Protein AF-0000000072650674 (afdb_homodimer)

InterPro domains:
  IPR003582 ShKT domain [PS51670] (10-45)
  IPR012674 Calycin [G3DSA:2.40.128.20] (62-228)
  IPR012674 Calycin [SSF50814] (65-226)
  IPR014878 THAP4-like, heme-binding domain [PF08768] (68-225)
  IPR014878 THAP4-like, heme-binding domain [cd07828] (68-226)
  IPR045165 Nitrobindin family [PTHR15854] (8-226)

pLDDT: mean 89.94, std 13.66, range [37.97, 98.88]

Sequence (458 aa):
MTPRPRPQRCRDKDMNCALWVAHQPNRCEEDLEMLPFCRLSCRICGNNTLEFPDIEEKYDLRKTPPSLHKLAFLIGRWRSDFGGKADFPTIPKFTYGEELDFSLSTVMKMPVLNYSAFAWDNSEHNLTELHSENGFIAGSPNTSLISMNTVMSNGFVTIEEGEEKDKSIRFELQRIGRIKFSRDLPVRRMVREWILLNESHLESRLHMSTLTHRMLLHTHIIYEKVYPRMTPRPRPQRCRDKDMNCALWVAHQPNRCEEDLEMLPFCRLSCRICGNNTLEFPDIEEKYDLRKTPPSLHKLAFLIGRWRSDFGGKADFPTIPKFTYGEELDFSLSTVMKMPVLNYSAFAWDNSEHNLTELHSENGFIAGSPNTSLISMNTVMSNGFVTIEEGEEKDKSIRFELQRIGRIKFSRDLPVRRMVREWILLNESHLESRLHMSTLTHRMLLHTHIIYEKVYPR

Foldseek 3Di:
DPPDPDLDPFFAQFLCLQLVCLVPVCCCPVPPPRVVRNVLLNQNRDPPPSPRPPAPPQQNSNPHDPLCSLVRSVAAKWWDAWFKWFDDPVDDTFTKIKMWHWTWDQPDPFTWTWIKMWIAGPVDPDRHTDKIKTWIWTGDPPDQKIWIWMDMPLFKIWIWIWGHDPQKTKTKTDDMDGDPPRPDADWDIKIWMWHDPTRFKIKIWMWTAHPVGDTDTGMIGIIGGDPPD/DPPDPDLPPFFAQFLCLQLVCLVPVCCCPPPPPRVVRNVLLNQNRDPPPSPRPPADPQQNSNPHDPLCSLVRSVAAKWWDAWFKWFDDPVDDTFTKIKMWHWTWDQPDPFTWTWIKMWIAGPVDPDRHTDKIKIWIWTGDPVDQKIWIWMDMPLFKIWIWIWGHDPQKTKTKTDDMDGDPPRPDADWDIKIWMWHDPTRFKIKIWMWTAHPVGDTDTGMIGIIGGDPPD

Solvent-accessible surface area (backbone atoms only — not comparable to full-atom values): 23674 Å² total; per-residue (Å²): 133,81,76,75,77,72,83,77,77,44,50,48,74,42,67,55,30,37,39,50,32,19,70,40,41,67,41,64,77,71,34,76,79,52,37,83,30,22,19,41,60,54,44,56,48,44,96,81,63,87,44,45,66,88,63,56,72,46,58,41,37,64,72,42,50,79,47,43,28,81,52,33,73,59,54,23,30,31,37,22,72,69,52,25,39,36,38,47,98,91,50,77,73,47,54,24,17,37,37,39,38,29,31,57,41,69,68,32,96,61,53,31,32,41,34,38,37,45,29,23,35,60,85,46,97,52,78,38,42,69,48,43,36,41,32,32,38,35,37,40,87,86,54,74,48,29,37,34,30,28,19,34,61,70,32,36,29,39,34,27,37,30,44,68,56,92,63,23,37,48,30,36,60,74,46,76,49,65,46,91,81,42,84,66,78,72,70,70,45,40,37,40,34,43,35,55,76,49,70,50,32,39,36,39,41,32,33,34,18,35,93,87,39,67,80,38,70,31,37,39,32,55,24,37,55,68,31,85,104,131,80,77,75,75,70,82,77,75,45,50,48,72,41,66,56,31,36,41,50,31,20,71,40,40,68,40,63,79,70,34,76,80,51,37,84,32,21,19,41,61,54,44,56,49,44,98,81,64,86,44,45,66,87,65,57,73,45,60,42,39,62,70,42,51,80,48,42,27,80,51,33,71,58,55,23,29,29,38,24,72,68,51,25,38,36,38,48,97,94,49,78,71,46,54,23,16,38,38,39,40,28,30,58,41,67,68,32,96,60,52,30,31,42,34,38,37,44,28,22,33,59,85,46,97,54,76,39,42,69,46,41,35,40,32,33,37,35,37,39,86,88,52,73,48,29,36,35,31,27,18,33,59,70,33,36,27,39,34,27,38,30,45,66,56,91,64,23,36,47,31,36,59,74,46,74,48,65,46,92,80,42,85,66,78,71,71,69,45,40,38,40,35,44,36,57,76,48,70,49,32,39,35,39,40,31,32,34,16,37,92,86,39,70,81,37,72,30,38,39,33,56,23,36,54,68,31,84,102

Structure (mmCIF, N/CA/C/O backbone):
data_AF-0000000072650674-model_v1
#
loop_
_entity.id
_entity.type
_entity.pdbx_description
1 polymer 'ShKT domain-containing protein'
#
loop_
_atom_site.group_PDB
_atom_site.id
_atom_site.type_symbol
_atom_site.label_atom_id
_atom_site.label_alt_id
_atom_site.label_comp_id
_atom_site.label_asym_id
_atom_site.label_entity_id
_atom_site.label_seq_id
_atom_site.pdbx_PDB_ins_code
_atom_site.Cartn_x
_atom_site.Cartn_y
_atom_site.Cartn_z
_atom_site.occupancy
_atom_site.B_iso_or_equiv
_atom_site.auth_seq_id
_atom_site.auth_comp_id
_atom_site.auth_asym_id
_atom_site.auth_atom_id
_atom_site.pdbx_PDB_model_num
ATOM 1 N N . MET A 1 1 ? -1.398 49.094 -25.875 1 37.97 1 MET A N 1
ATOM 2 C CA . MET A 1 1 ? -2.213 47.906 -25.578 1 37.97 1 MET A CA 1
ATOM 3 C C . MET A 1 1 ? -1.707 47.188 -24.328 1 37.97 1 MET A C 1
ATOM 5 O O . MET A 1 1 ? -0.568 46.719 -24.297 1 37.97 1 MET A O 1
ATOM 9 N N . THR A 1 2 ? -2.32 47.531 -23.156 1 43.19 2 THR A N 1
ATOM 10 C CA . THR A 1 2 ? -1.887 47.062 -21.844 1 43.19 2 THR A CA 1
ATOM 11 C C . THR A 1 2 ? -2.064 45.531 -21.719 1 43.19 2 THR A C 1
ATOM 13 O O . THR A 1 2 ? -3.129 45 -22.047 1 43.19 2 THR A O 1
ATOM 16 N N . PRO A 1 3 ? -1.016 44.75 -21.75 1 47.75 3 PRO A N 1
ATOM 17 C CA . PRO A 1 3 ? -1.111 43.312 -21.719 1 47.75 3 PRO A CA 1
ATOM 18 C C . PRO A 1 3 ? -2.139 42.781 -20.719 1 47.75 3 PRO A C 1
ATOM 20 O O . PRO A 1 3 ? -2.328 43.406 -19.656 1 47.75 3 PRO A O 1
ATOM 23 N N . ARG A 1 4 ? -3.061 41.969 -21.203 1 46.62 4 ARG A N 1
ATOM 24 C CA . ARG A 1 4 ? -4.066 41.344 -20.359 1 46.62 4 ARG A CA 1
ATOM 25 C C . ARG A 1 4 ? -3.412 40.594 -19.203 1 46.62 4 ARG A C 1
ATOM 27 O O . ARG A 1 4 ? -2.459 39.844 -19.406 1 46.62 4 ARG A O 1
ATOM 34 N N . PRO A 1 5 ? -3.697 41.031 -17.938 1 40.28 5 PRO A N 1
ATOM 35 C CA . PRO A 1 5 ? -3.082 40.281 -16.828 1 40.28 5 PRO A CA 1
ATOM 36 C C . PRO A 1 5 ? -3.312 38.781 -16.922 1 40.28 5 PRO A C 1
ATOM 38 O O . PRO A 1 5 ? -4.344 38.344 -17.438 1 40.28 5 PRO A O 1
ATOM 41 N N . ARG A 1 6 ? -2.352 37.969 -16.875 1 48.38 6 ARG A N 1
ATOM 42 C CA . ARG A 1 6 ? -2.428 36.5 -16.875 1 48.38 6 ARG A CA 1
ATOM 43 C C . ARG A 1 6 ? -3.461 36 -15.867 1 48.38 6 ARG A C 1
ATOM 45 O O . ARG A 1 6 ? -3.566 36.562 -14.766 1 48.38 6 ARG A O 1
ATOM 52 N N . PRO A 1 7 ? -4.59 35.375 -16.344 1 49.44 7 PRO A N 1
ATOM 53 C CA . PRO A 1 7 ? -5.59 34.844 -15.406 1 49.44 7 PRO A CA 1
ATOM 54 C C . PRO A 1 7 ? -4.969 34.25 -14.156 1 49.44 7 PRO A C 1
ATOM 56 O O . PRO A 1 7 ? -3.994 33.5 -14.242 1 49.44 7 PRO A O 1
ATOM 59 N N . GLN A 1 8 ? -5.109 34.938 -12.977 1 54.69 8 GLN A N 1
ATOM 60 C CA . GLN A 1 8 ? -4.508 34.531 -11.711 1 54.69 8 GLN A CA 1
ATOM 61 C C . GLN A 1 8 ? -4.867 33.062 -11.375 1 54.69 8 GLN A C 1
ATOM 63 O O . GLN A 1 8 ? -6.039 32.688 -11.406 1 54.69 8 GLN A O 1
ATOM 68 N N . ARG A 1 9 ? -3.941 32.031 -11.359 1 69.62 9 ARG A N 1
ATOM 69 C CA . ARG A 1 9 ? -4.109 30.625 -10.938 1 69.62 9 ARG A CA 1
ATOM 70 C C . ARG A 1 9 ? -4.789 30.547 -9.578 1 69.62 9 ARG A C 1
ATOM 72 O O . ARG A 1 9 ? -4.5 31.344 -8.68 1 69.62 9 ARG A O 1
ATOM 79 N N . CYS A 1 10 ? -5.918 29.906 -9.461 1 79.81 10 CYS A N 1
ATOM 80 C CA . CYS A 1 10 ? -6.641 29.688 -8.211 1 79.81 10 CYS A CA 1
ATOM 81 C C . CYS A 1 10 ? -5.73 29.078 -7.156 1 79.81 10 CYS A C 1
ATOM 83 O O . CYS A 1 10 ? -5.203 27.969 -7.344 1 79.81 10 CYS A O 1
ATOM 85 N N . ARG A 1 11 ? -5.367 29.938 -6.18 1 86.38 11 ARG A N 1
ATOM 86 C CA . ARG A 1 11 ? -4.473 29.438 -5.137 1 86.38 11 ARG A CA 1
ATOM 87 C C . ARG A 1 11 ? -4.883 29.969 -3.768 1 86.38 11 ARG A C 1
ATOM 89 O O . ARG A 1 11 ? -5.566 30.984 -3.666 1 86.38 11 ARG A O 1
ATOM 96 N N . ASP A 1 12 ? -4.562 29.172 -2.836 1 93 12 ASP A N 1
ATOM 97 C CA . ASP A 1 12 ? -4.66 29.688 -1.472 1 93 12 ASP A CA 1
ATOM 98 C C . ASP A 1 12 ? -3.551 30.703 -1.183 1 93 12 ASP A C 1
ATOM 100 O O . ASP A 1 12 ? -2.426 30.547 -1.663 1 93 12 ASP A O 1
ATOM 104 N N . LYS A 1 13 ? -3.895 31.719 -0.401 1 93.5 13 LYS A N 1
ATOM 105 C CA . LYS A 1 13 ? -2.926 32.75 -0.094 1 93.5 13 LYS A CA 1
ATOM 106 C C . LYS A 1 13 ? -2.502 32.719 1.371 1 93.5 13 LYS A C 1
ATOM 108 O O . LYS A 1 13 ? -1.804 33.594 1.854 1 93.5 13 LYS A O 1
ATOM 113 N N . ASP A 1 14 ? -2.938 31.75 2.094 1 95.25 14 ASP A N 1
ATOM 114 C CA . ASP A 1 14 ? -2.59 31.531 3.494 1 95.25 14 ASP A CA 1
ATOM 115 C C . ASP A 1 14 ? -2.354 30.047 3.777 1 95.25 14 ASP A C 1
ATOM 117 O O . ASP A 1 14 ? -3.16 29.203 3.389 1 95.25 14 ASP A O 1
ATOM 121 N N . MET A 1 15 ? -1.3 29.703 4.5 1 95.06 15 MET A N 1
ATOM 122 C CA . MET A 1 15 ? -0.91 28.312 4.73 1 95.06 15 MET A CA 1
ATOM 123 C C . MET A 1 15 ? -1.869 27.625 5.699 1 95.06 15 MET A C 1
ATOM 125 O O . MET A 1 15 ? -1.848 26.406 5.848 1 95.06 15 MET A O 1
ATOM 129 N N . ASN A 1 16 ? -2.752 28.453 6.359 1 95.75 16 ASN A N 1
ATOM 130 C CA . ASN A 1 16 ? -3.697 27.891 7.316 1 95.75 16 ASN A CA 1
ATOM 131 C C . ASN A 1 16 ? -4.969 27.391 6.629 1 95.75 16 ASN A C 1
ATOM 133 O O . ASN A 1 16 ? -5.82 26.766 7.262 1 95.75 16 ASN A O 1
ATOM 137 N N . CYS A 1 17 ? -5.109 27.672 5.379 1 96.25 17 CYS A N 1
ATOM 138 C CA . CYS A 1 17 ? -6.371 27.453 4.688 1 96.25 17 CYS A CA 1
ATOM 139 C C . CYS A 1 17 ? -6.801 25.984 4.801 1 96.25 17 CYS A C 1
ATOM 141 O O . CYS A 1 17 ? -7.965 25.703 5.102 1 96.25 17 CYS A O 1
ATOM 143 N N . ALA A 1 18 ? -5.836 25.047 4.594 1 96.56 18 ALA A N 1
ATOM 144 C CA . ALA A 1 18 ? -6.191 23.641 4.641 1 96.56 18 ALA A CA 1
ATOM 145 C C . ALA A 1 18 ? -6.781 23.266 6 1 96.56 18 ALA A C 1
ATOM 147 O O . ALA A 1 18 ? -7.812 22.594 6.07 1 96.56 18 ALA A O 1
ATOM 148 N N . LEU A 1 19 ? -6.176 23.703 7.062 1 96.69 19 LEU A N 1
ATOM 149 C CA . LEU A 1 19 ? -6.629 23.391 8.414 1 96.69 19 LEU A CA 1
ATOM 150 C C . LEU A 1 19 ? -7.965 24.062 8.711 1 96.69 19 LEU A C 1
ATOM 152 O O . LEU A 1 19 ? -8.867 23.438 9.273 1 96.69 19 LEU A O 1
ATOM 156 N N . TRP A 1 20 ? -8.086 25.344 8.336 1 96.31 20 TRP A N 1
ATOM 157 C CA . TRP A 1 20 ? -9.312 26.094 8.586 1 96.31 20 TRP A CA 1
ATOM 158 C C . TRP A 1 20 ? -10.5 25.438 7.891 1 96.31 20 TRP A C 1
ATOM 160 O O . TRP A 1 20 ? -11.547 25.219 8.516 1 96.31 20 TRP A O 1
ATOM 170 N N . VAL A 1 21 ? -10.305 25.125 6.617 1 96.12 21 VAL A N 1
ATOM 171 C CA . VAL A 1 21 ? -11.398 24.594 5.816 1 96.12 21 VAL A CA 1
ATOM 172 C C . VAL A 1 21 ? -11.758 23.188 6.316 1 96.12 21 VAL A C 1
ATOM 174 O O . VAL A 1 21 ? -12.938 22.828 6.398 1 96.12 21 VAL A O 1
ATOM 177 N N . ALA A 1 22 ? -10.773 22.359 6.656 1 97 22 ALA A N 1
ATOM 178 C CA . ALA A 1 22 ? -11.023 21.031 7.191 1 97 22 ALA A CA 1
ATOM 179 C C . ALA A 1 22 ? -11.812 21.094 8.5 1 97 22 ALA A C 1
ATOM 181 O O . ALA A 1 22 ? -12.742 20.328 8.719 1 97 22 ALA A O 1
ATOM 182 N N . HIS A 1 23 ? -11.484 22.016 9.359 1 96.12 23 HIS A N 1
ATOM 183 C CA . HIS A 1 23 ? -12.078 22.125 10.688 1 96.12 23 HIS A CA 1
ATOM 184 C C . HIS A 1 23 ? -13.484 22.703 10.609 1 96.12 23 HIS A C 1
ATOM 186 O O . HIS A 1 23 ? -14.383 22.281 11.344 1 96.12 23 HIS A O 1
ATOM 192 N N . GLN A 1 24 ? -13.641 23.703 9.727 1 96.25 24 GLN A N 1
ATOM 193 C CA . GLN A 1 24 ? -14.922 24.391 9.602 1 96.25 24 GLN A CA 1
ATOM 194 C C . GLN A 1 24 ? -15.258 24.656 8.141 1 96.25 24 GLN A C 1
ATOM 196 O O . GLN A 1 24 ? -15.203 25.797 7.684 1 96.25 24 GLN A O 1
ATOM 201 N N . PRO A 1 25 ? -15.719 23.641 7.516 1 95.19 25 PRO A N 1
ATOM 202 C CA . PRO A 1 25 ? -15.984 23.797 6.086 1 95.19 25 PRO A CA 1
ATOM 203 C C . PRO A 1 25 ? -17.078 24.828 5.797 1 95.19 25 PRO A C 1
ATOM 205 O O . PRO A 1 25 ? -17.094 25.422 4.727 1 95.19 25 PRO A O 1
ATOM 208 N N . ASN A 1 26 ? -17.969 25.078 6.699 1 94 26 ASN A N 1
ATOM 209 C CA . ASN A 1 26 ? -19.047 26.031 6.52 1 94 26 ASN A CA 1
ATOM 210 C C . ASN A 1 26 ? -18.531 27.453 6.348 1 94 26 ASN A C 1
ATOM 212 O O . ASN A 1 26 ? -19.219 28.328 5.82 1 94 26 ASN A O 1
ATOM 216 N N . ARG A 1 27 ? -17.344 27.703 6.75 1 92.62 27 ARG A N 1
ATOM 217 C CA . ARG A 1 27 ? -16.734 29.016 6.609 1 92.62 27 ARG A CA 1
ATOM 218 C C . ARG A 1 27 ? -16.531 29.375 5.141 1 92.62 27 ARG A C 1
ATOM 220 O O . ARG A 1 27 ? -16.406 30.547 4.793 1 92.62 27 ARG A O 1
ATOM 227 N N . CYS A 1 28 ? -16.469 28.422 4.332 1 91 28 CYS A N 1
ATOM 228 C CA . CYS A 1 28 ? -16.312 28.656 2.9 1 91 28 CYS A CA 1
ATOM 229 C C . CYS A 1 28 ? -17.547 29.312 2.311 1 91 28 CYS A C 1
ATOM 231 O O . CYS A 1 28 ? -17.5 29.875 1.215 1 91 28 CYS A O 1
ATOM 233 N N . GLU A 1 29 ? -18.594 29.281 2.99 1 87.88 29 GLU A N 1
ATOM 234 C CA . GLU A 1 29 ? -19.844 29.891 2.535 1 87.88 29 GLU A CA 1
ATOM 235 C C . GLU A 1 29 ? -20.094 31.219 3.232 1 87.88 29 GLU A C 1
ATOM 237 O O . GLU A 1 29 ? -20.688 32.125 2.648 1 87.88 29 GLU A O 1
ATOM 242 N N . GLU A 1 30 ? -19.625 31.406 4.363 1 84.94 30 GLU A N 1
ATOM 243 C CA . GLU A 1 30 ? -20.125 32.469 5.227 1 84.94 30 GLU A CA 1
ATOM 244 C C . GLU A 1 30 ? -19 33.469 5.57 1 84.94 30 GLU A C 1
ATOM 246 O O . GLU A 1 30 ? -19.281 34.625 5.906 1 84.94 30 GLU A O 1
ATOM 251 N N . ASP A 1 31 ? -17.812 33 5.527 1 86.38 31 ASP A N 1
ATOM 252 C CA . ASP A 1 31 ? -16.719 33.75 6.105 1 86.38 31 ASP A CA 1
ATOM 253 C C . ASP A 1 31 ? -16.016 34.625 5.047 1 86.38 31 ASP A C 1
ATOM 255 O O . ASP A 1 31 ? -15.086 34.156 4.391 1 86.38 31 ASP A O 1
ATOM 259 N N . LEU A 1 32 ? -16.344 35.875 4.988 1 86.31 32 LEU A N 1
ATOM 260 C CA . LEU A 1 32 ? -15.812 36.812 3.988 1 86.31 32 LEU A CA 1
ATOM 261 C C . LEU A 1 32 ? -14.352 37.125 4.277 1 86.31 32 LEU A C 1
ATOM 263 O O . LEU A 1 32 ? -13.641 37.625 3.402 1 86.31 32 LEU A O 1
ATOM 267 N N . GLU A 1 33 ? -13.992 36.812 5.5 1 89.69 33 GLU A N 1
ATOM 268 C CA . GLU A 1 33 ? -12.609 37.125 5.859 1 89.69 33 GLU A CA 1
ATOM 269 C C . GLU A 1 33 ? -11.656 36.031 5.406 1 89.69 33 GLU A C 1
ATOM 271 O O . GLU 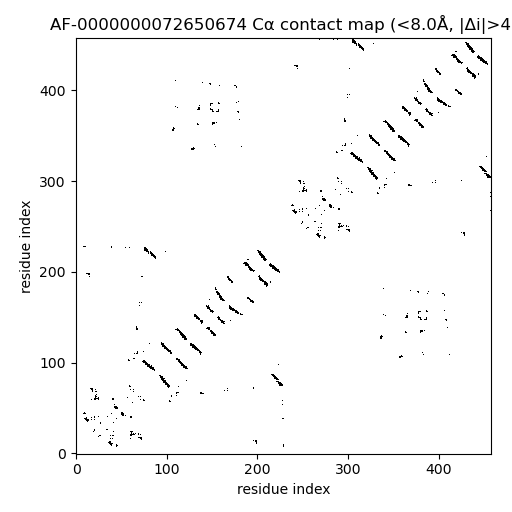A 1 33 ? -10.516 36.312 5.035 1 89.69 33 GLU A O 1
ATOM 276 N N . MET A 1 34 ? -12.078 34.844 5.41 1 89.69 34 MET A N 1
ATOM 277 C CA . MET A 1 34 ? -11.234 33.719 5.043 1 89.69 34 MET A CA 1
ATOM 278 C C . MET A 1 34 ? -11.273 33.469 3.537 1 89.69 34 MET A C 1
ATOM 280 O O . MET A 1 34 ? -10.258 33.156 2.928 1 89.69 34 MET A O 1
ATOM 284 N N . LEU A 1 35 ? -12.352 33.75 2.938 1 87.75 35 LEU A N 1
ATOM 285 C CA . LEU A 1 35 ? -12.664 33.344 1.569 1 87.75 35 LEU A CA 1
ATOM 286 C C . LEU A 1 35 ? -11.641 33.906 0.591 1 87.75 35 LEU A C 1
ATOM 288 O O . LEU A 1 35 ? -11.164 33.219 -0.297 1 87.75 35 LEU A O 1
ATOM 292 N N . PRO A 1 36 ? -11.258 35.219 0.778 1 88.62 36 PRO A N 1
ATOM 293 C CA . PRO A 1 36 ? -10.289 35.75 -0.178 1 88.62 36 PRO A CA 1
ATOM 294 C C . PRO A 1 36 ? -8.945 35.062 -0.133 1 88.62 36 PRO A C 1
ATOM 296 O O . PRO A 1 36 ? -8.188 35.094 -1.108 1 88.62 36 PRO A O 1
ATOM 299 N N . PHE A 1 37 ? -8.672 34.344 0.956 1 92.56 37 PHE A N 1
ATOM 300 C CA . PHE A 1 37 ? -7.355 33.719 1.137 1 92.56 37 PHE A CA 1
ATOM 301 C C . PHE A 1 37 ? -7.402 32.219 0.826 1 92.56 37 PHE A C 1
ATOM 303 O O . PHE A 1 37 ? -6.371 31.625 0.553 1 92.56 37 PHE A O 1
ATOM 310 N N . CYS A 1 38 ? -8.578 31.594 0.897 1 93.62 38 CYS A N 1
ATOM 311 C CA . CYS A 1 38 ? -8.695 30.141 0.817 1 93.62 38 CYS A CA 1
ATOM 312 C C . CYS A 1 38 ? -9.594 29.734 -0.338 1 93.62 38 CYS A C 1
ATOM 314 O O . CYS A 1 38 ? -10.484 28.906 -0.167 1 93.62 38 CYS A O 1
ATOM 316 N N . ARG A 1 39 ? -9.336 30.297 -1.445 1 89.69 39 ARG A N 1
ATOM 317 C CA . ARG A 1 39 ? -10.195 30.062 -2.598 1 89.69 39 ARG A CA 1
ATOM 318 C C . ARG A 1 39 ? -10.055 28.641 -3.115 1 89.69 39 ARG A C 1
ATOM 320 O O . ARG A 1 39 ? -11.055 27.984 -3.42 1 89.69 39 ARG A O 1
ATOM 327 N N . LEU A 1 40 ? -8.844 28.172 -3.186 1 90.88 40 LEU A N 1
ATOM 328 C CA . LEU A 1 40 ? -8.617 26.828 -3.684 1 90.88 40 LEU A CA 1
ATOM 329 C C . LEU A 1 40 ? -9.18 25.781 -2.723 1 90.88 40 LEU A C 1
ATOM 331 O O . LEU A 1 40 ? -9.922 24.891 -3.135 1 90.88 40 LEU A O 1
ATOM 335 N N . SER A 1 41 ? -8.875 25.938 -1.439 1 93 41 SER A N 1
ATOM 336 C CA . SER A 1 41 ? -9.344 25 -0.425 1 93 41 SER A CA 1
ATOM 337 C C . SER A 1 41 ? -10.867 25 -0.336 1 93 41 SER A C 1
ATOM 339 O O . SER A 1 41 ? -11.477 23.953 -0.067 1 93 41 SER A O 1
ATOM 341 N N . CYS A 1 42 ? -11.469 26.188 -0.712 1 91.5 42 CYS A N 1
ATOM 342 C CA . CYS A 1 42 ? -12.914 26.328 -0.646 1 91.5 42 CYS A CA 1
ATOM 343 C C . CYS A 1 42 ? -13.562 25.969 -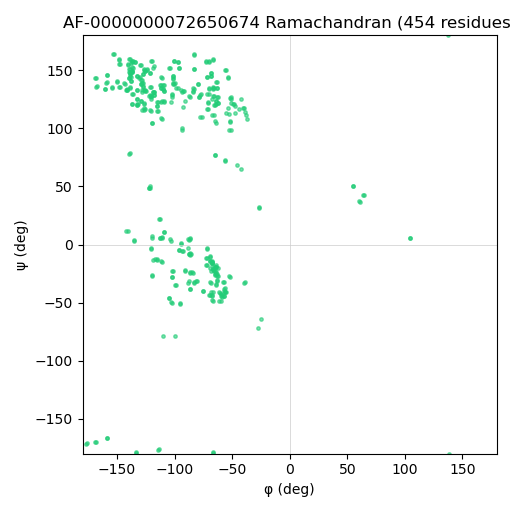1.98 1 91.5 42 CYS A C 1
ATOM 345 O O . CYS A 1 42 ? -14.789 25.969 -2.1 1 91.5 42 CYS A O 1
ATOM 347 N N . ARG A 1 43 ? -12.727 25.719 -2.945 1 87.69 43 ARG A N 1
ATOM 348 C CA . ARG A 1 43 ? -13.188 25.344 -4.277 1 87.69 43 ARG A CA 1
ATOM 349 C C . ARG A 1 43 ? -13.977 26.469 -4.93 1 87.69 43 ARG A C 1
ATOM 351 O O . ARG A 1 43 ? -15.031 26.25 -5.52 1 87.69 43 ARG A O 1
ATOM 358 N N . ILE A 1 44 ? -13.484 27.734 -4.793 1 81.38 44 ILE A N 1
ATOM 359 C CA . ILE A 1 44 ? -14.133 28.906 -5.383 1 81.38 44 ILE A CA 1
ATOM 360 C C . ILE A 1 44 ? -13.172 29.609 -6.336 1 81.38 44 ILE A C 1
ATOM 362 O O . ILE A 1 44 ? -12.594 30.641 -5.996 1 81.38 44 ILE A O 1
ATOM 366 N N . CYS A 1 45 ? -12.414 29.109 -7.312 1 72.31 45 CYS A N 1
ATOM 367 C CA . CYS A 1 45 ? -11.375 29.719 -8.125 1 72.31 45 CYS A CA 1
ATOM 368 C C . CYS A 1 45 ? -11.969 30.406 -9.352 1 72.31 45 CYS A C 1
ATOM 370 O O . CYS A 1 45 ? -11.359 31.312 -9.914 1 72.31 45 CYS A O 1
ATOM 372 N N . GLY A 1 46 ? -13.148 30.422 -9.859 1 56.38 46 GLY A N 1
ATOM 373 C CA . GLY A 1 46 ? -13.656 31.094 -11.047 1 56.38 46 GLY A CA 1
ATOM 374 C C . GLY A 1 46 ? -14.195 32.469 -10.766 1 56.38 46 GLY A C 1
ATOM 375 O O . GLY A 1 46 ? -14.414 32.844 -9.609 1 56.38 46 GLY A O 1
ATOM 376 N N . ASN A 1 47 ? -13.625 33.656 -11.523 1 52.84 47 ASN A N 1
ATOM 377 C CA . ASN A 1 47 ? -14.141 35.031 -11.398 1 52.84 47 ASN A CA 1
ATOM 378 C C . ASN A 1 47 ? -15.625 35 -11.023 1 52.84 47 ASN A C 1
ATOM 380 O O . ASN A 1 47 ? -16.094 35.906 -10.297 1 52.84 47 ASN A O 1
ATOM 384 N N . ASN A 1 48 ? -16.641 34.562 -12.102 1 46.78 48 ASN A N 1
ATOM 385 C CA . ASN A 1 48 ? -18.094 34.531 -12.086 1 46.78 48 ASN A CA 1
ATOM 386 C C . ASN A 1 48 ? -18.594 33.125 -11.797 1 46.78 48 ASN A C 1
ATOM 388 O O . ASN A 1 48 ? -19.609 32.938 -11.125 1 46.78 48 ASN A O 1
ATOM 392 N N . THR A 1 49 ? -18.578 32.188 -12.93 1 42.31 49 THR A N 1
ATOM 393 C CA . THR A 1 49 ? -19.219 30.875 -12.859 1 42.31 49 THR A CA 1
ATOM 394 C C . THR A 1 49 ? -18.5 29.969 -11.867 1 42.31 49 THR A C 1
ATOM 396 O O . THR A 1 49 ? -17.281 30.047 -11.711 1 42.31 49 THR A O 1
ATOM 399 N N . LEU A 1 50 ? -19.188 29.344 -10.812 1 44.59 50 LEU A N 1
ATOM 400 C CA . LEU A 1 50 ? -18.922 28.266 -9.883 1 44.59 50 LEU A CA 1
ATOM 401 C C . LEU A 1 50 ? -17.938 27.266 -10.469 1 44.59 50 LEU A C 1
ATOM 403 O O . LEU A 1 50 ? -18.312 26.188 -10.914 1 44.59 50 LEU A O 1
ATOM 407 N N . GLU A 1 51 ? -17.078 27.781 -11.258 1 48.97 51 GLU A N 1
ATOM 408 C CA . GLU A 1 51 ? -16.234 26.719 -11.812 1 48.97 51 GLU A CA 1
ATOM 409 C C . GLU A 1 51 ? -15.406 26.047 -10.734 1 48.97 51 GLU A C 1
ATOM 411 O O . GLU A 1 51 ? -14.547 26.688 -10.117 1 48.97 51 GLU A O 1
ATOM 416 N N . PHE A 1 52 ? -15.953 25.234 -9.977 1 54.47 52 PHE A N 1
ATOM 417 C CA . PHE A 1 52 ? -15.367 24.297 -9.031 1 54.47 52 PHE A CA 1
ATOM 418 C C . PHE A 1 52 ? -14.305 23.438 -9.711 1 54.47 52 PHE A C 1
ATOM 420 O O . PHE A 1 52 ? -14.586 22.766 -10.695 1 54.47 52 PHE A O 1
ATOM 427 N N . PRO A 1 53 ? -12.984 23.953 -9.453 1 60.69 53 PRO A N 1
ATOM 428 C CA . PRO A 1 53 ? -12.109 22.906 -9.969 1 60.69 53 PRO A CA 1
ATOM 429 C C . PRO A 1 53 ? -12.617 21.5 -9.664 1 60.69 53 PRO A C 1
ATOM 431 O O . PRO A 1 53 ? -13.219 21.281 -8.609 1 60.69 53 PRO A O 1
ATOM 434 N N . ASP A 1 54 ? -12.867 20.859 -10.695 1 79.19 54 ASP A N 1
ATOM 435 C CA . ASP A 1 54 ? -13.234 19.469 -10.477 1 79.19 54 ASP A CA 1
ATOM 436 C C . ASP A 1 54 ? -12.156 18.719 -9.688 1 79.19 54 ASP A C 1
ATOM 438 O O . ASP A 1 54 ? -11.203 18.203 -10.273 1 79.19 54 ASP A O 1
ATOM 442 N N . ILE A 1 55 ? -12.148 19.141 -8.328 1 88.06 55 ILE A N 1
ATOM 443 C CA . ILE A 1 55 ? -11.242 18.422 -7.441 1 88.06 55 ILE A CA 1
ATOM 444 C C . ILE A 1 55 ? -11.859 17.078 -7.051 1 88.06 55 ILE A C 1
ATOM 446 O O . ILE A 1 55 ? -13.023 17.031 -6.656 1 88.06 55 ILE A O 1
ATOM 450 N N . GLU A 1 56 ? -11.055 16.094 -7.289 1 93.12 56 GLU A N 1
ATOM 451 C CA . GLU A 1 56 ? -11.523 14.781 -6.879 1 93.12 56 GLU A CA 1
ATOM 452 C C . GLU A 1 56 ? -11.93 14.773 -5.406 1 93.12 56 GLU A C 1
ATOM 454 O O . GLU A 1 56 ? -11.273 15.398 -4.574 1 93.12 56 GLU A O 1
ATOM 459 N N . GLU A 1 57 ? -12.93 14.062 -5.074 1 92.81 57 GLU A N 1
ATOM 460 C CA . GLU A 1 57 ? -13.508 14.031 -3.738 1 92.81 57 GLU A CA 1
ATOM 461 C C . GLU A 1 57 ? -12.469 13.633 -2.691 1 92.81 57 GLU A C 1
ATOM 463 O O . GLU A 1 57 ? -12.477 14.156 -1.577 1 92.81 57 GLU A O 1
ATOM 468 N N . LYS A 1 58 ? -11.531 12.789 -3.084 1 95.44 58 LYS A N 1
ATOM 469 C CA . LYS A 1 58 ? -10.547 12.273 -2.143 1 95.44 58 LYS A CA 1
ATOM 470 C C . LYS A 1 58 ? -9.547 13.359 -1.745 1 95.44 58 LYS A C 1
ATOM 472 O O . LYS A 1 58 ? -8.719 13.148 -0.852 1 95.44 58 LYS A O 1
ATOM 477 N N . TYR A 1 59 ? -9.711 14.57 -2.393 1 96.69 59 TYR A N 1
ATOM 478 C CA . TYR A 1 59 ? -8.836 15.68 -2.043 1 96.69 59 TYR A CA 1
ATOM 479 C C . TYR A 1 59 ? -9.633 16.875 -1.516 1 96.69 59 TYR A C 1
ATOM 481 O O . TYR A 1 59 ? -9.102 17.969 -1.374 1 96.69 59 TYR A O 1
ATOM 489 N N . ASP A 1 60 ? -10.914 16.734 -1.311 1 95.19 60 ASP A N 1
ATOM 490 C CA . ASP A 1 60 ? -11.789 17.812 -0.846 1 95.19 60 ASP A CA 1
ATOM 491 C C . ASP A 1 60 ? -11.625 18.031 0.655 1 95.19 60 ASP A C 1
ATOM 493 O O . ASP A 1 60 ? -12.148 17.266 1.465 1 95.19 60 ASP A O 1
ATOM 497 N N . LEU A 1 61 ? -11.047 19.109 1.01 1 96.38 61 LEU A N 1
ATOM 498 C CA . LEU A 1 61 ? -10.719 19.422 2.396 1 96.38 61 LEU A CA 1
ATOM 499 C C . LEU A 1 61 ? -11.984 19.578 3.232 1 96.38 61 LEU A C 1
ATOM 501 O O . LEU A 1 61 ? -11.953 19.406 4.453 1 96.38 61 LEU A O 1
ATOM 505 N N . ARG A 1 62 ? -13.141 19.953 2.641 1 95.31 62 ARG A N 1
ATOM 506 C CA . ARG A 1 62 ? -14.406 20.172 3.334 1 95.31 62 ARG A CA 1
ATOM 507 C C . ARG A 1 62 ? -14.977 18.844 3.852 1 95.31 62 ARG A C 1
ATOM 509 O O . ARG A 1 62 ? -15.875 18.844 4.695 1 95.31 62 ARG A O 1
ATOM 516 N N . LYS A 1 63 ? -14.32 17.734 3.383 1 95.25 63 LYS A N 1
ATOM 517 C CA . LYS A 1 63 ? -14.836 16.406 3.738 1 95.25 63 LYS A CA 1
ATOM 518 C C . LYS A 1 63 ? -13.898 15.703 4.719 1 95.25 63 LYS A C 1
ATOM 520 O O . LYS A 1 63 ? -14.047 14.5 4.961 1 95.25 63 LYS A O 1
ATOM 525 N N . THR A 1 64 ? -12.961 16.422 5.23 1 96.81 64 THR A N 1
ATOM 526 C CA . THR A 1 64 ? -11.977 15.844 6.137 1 96.81 64 THR A CA 1
ATOM 527 C C . THR A 1 64 ? -12.609 15.5 7.48 1 96.81 64 THR A C 1
ATOM 529 O O . THR A 1 64 ? -13.141 16.375 8.164 1 96.81 64 THR A O 1
ATOM 532 N N . PRO A 1 65 ? -12.547 14.281 7.898 1 95.25 65 PRO A N 1
ATOM 533 C CA . PRO A 1 65 ? -13.109 13.922 9.203 1 95.25 65 PRO A CA 1
ATOM 534 C C . PRO A 1 65 ? -12.297 14.484 10.367 1 95.25 65 PRO A C 1
ATOM 536 O O . PRO A 1 65 ? -11.094 14.703 10.242 1 95.25 65 PRO A O 1
ATOM 539 N N . PRO A 1 66 ? -12.922 14.617 11.539 1 95 66 PRO A N 1
ATOM 540 C CA . PRO A 1 66 ? -12.297 15.289 12.68 1 95 66 PRO A CA 1
ATOM 541 C C . PRO A 1 66 ? -10.961 14.656 13.07 1 95 66 PRO A C 1
ATOM 543 O O . PRO A 1 66 ? -10 15.367 13.367 1 95 66 PRO A O 1
ATOM 546 N N . SER A 1 67 ? -10.859 13.352 13.008 1 95 67 SER A N 1
ATOM 547 C CA . SER A 1 67 ? -9.641 12.664 13.43 1 95 67 SER A CA 1
ATOM 548 C C . SER A 1 67 ? -8.477 12.984 12.5 1 95 67 SER A C 1
ATOM 550 O O . SER A 1 67 ? -7.32 12.727 12.828 1 95 67 SER A O 1
ATOM 552 N N . LEU A 1 68 ? -8.797 13.562 11.305 1 96.81 68 LEU A N 1
ATOM 553 C CA . LEU A 1 68 ? -7.766 13.82 10.305 1 96.81 68 LEU A CA 1
ATOM 554 C C . LEU A 1 68 ? -7.551 15.312 10.117 1 96.81 68 LEU A C 1
ATOM 556 O O . LEU A 1 68 ? -6.777 15.734 9.258 1 96.81 68 LEU A O 1
ATOM 560 N N . HIS A 1 69 ? -8.195 16.156 10.906 1 96.75 69 HIS A N 1
ATOM 561 C CA . HIS A 1 69 ? -8.102 17.594 10.75 1 96.75 69 HIS A CA 1
ATOM 562 C C . HIS A 1 69 ? -6.648 18.062 10.82 1 96.75 69 HIS A C 1
ATOM 564 O O . HIS A 1 69 ? -6.223 18.891 10.008 1 96.75 69 HIS A O 1
ATOM 570 N N . LYS A 1 70 ? -5.934 17.469 11.719 1 95.75 70 LYS A N 1
ATOM 571 C CA . LYS A 1 70 ? -4.559 17.906 11.953 1 95.75 70 LYS A CA 1
ATOM 572 C C . LYS A 1 70 ? -3.66 17.547 10.773 1 95.75 70 LYS A C 1
ATOM 574 O O . LYS A 1 70 ? -2.547 18.062 10.648 1 95.75 70 LYS A O 1
ATOM 579 N N . LEU A 1 71 ? -4.152 16.672 9.883 1 97.62 71 LEU A N 1
ATOM 580 C CA . LEU A 1 71 ? -3.365 16.188 8.766 1 97.62 71 LEU A CA 1
ATOM 581 C C . LEU A 1 71 ? -3.777 16.859 7.465 1 97.62 71 LEU A C 1
ATOM 583 O O . LEU A 1 71 ? -3.227 16.562 6.402 1 97.62 71 LEU A O 1
ATOM 587 N N . ALA A 1 72 ? -4.672 17.797 7.555 1 97.94 72 ALA A N 1
ATOM 588 C CA . ALA A 1 72 ? -5.309 18.375 6.371 1 97.94 72 ALA A CA 1
ATOM 589 C C . ALA A 1 72 ? -4.289 19.078 5.48 1 97.94 72 ALA A C 1
ATOM 591 O O . ALA A 1 72 ? -4.438 19.109 4.258 1 97.94 72 ALA A O 1
ATOM 592 N N . PHE A 1 73 ? -3.23 19.641 6.062 1 98 73 PHE A N 1
ATOM 593 C CA . PHE A 1 73 ? -2.254 20.406 5.305 1 98 73 PHE A CA 1
ATOM 594 C C . PHE A 1 73 ? -1.474 19.5 4.352 1 98 73 PHE A C 1
ATOM 596 O O . PHE A 1 73 ? -0.855 19.984 3.4 1 98 73 PHE A O 1
ATOM 603 N N . LEU A 1 74 ? -1.51 18.156 4.574 1 98.62 74 LEU A N 1
ATOM 604 C CA . LEU A 1 74 ? -0.783 17.203 3.748 1 98.62 74 LEU A CA 1
ATOM 605 C C . LEU A 1 74 ? -1.586 16.844 2.504 1 98.62 74 LEU A C 1
ATOM 607 O O . LEU A 1 74 ? -1.021 16.391 1.503 1 98.62 74 LEU A O 1
ATOM 611 N N . ILE A 1 75 ? -2.898 16.984 2.572 1 98.31 75 ILE A N 1
ATOM 612 C CA . ILE A 1 75 ? -3.797 16.406 1.577 1 98.31 75 ILE A CA 1
ATOM 613 C C . ILE A 1 75 ? -3.51 17.031 0.209 1 98.31 75 ILE A C 1
ATOM 615 O O . ILE A 1 75 ? -3.566 18.25 0.045 1 98.31 75 ILE A O 1
ATOM 619 N N . GLY A 1 76 ? -3.18 16.188 -0.72 1 98.06 76 GLY A N 1
ATOM 620 C CA . GLY A 1 76 ? -2.818 16.578 -2.074 1 98.06 76 GLY A CA 1
ATOM 621 C C . GLY A 1 76 ? -1.637 15.805 -2.621 1 98.06 76 GLY A C 1
ATOM 622 O O . GLY A 1 76 ? -1.151 14.867 -1.979 1 98.06 76 GLY A O 1
ATOM 623 N N . ARG A 1 77 ? -1.278 16.109 -3.803 1 98.5 77 ARG A N 1
ATOM 624 C CA . ARG A 1 77 ? -0.101 15.547 -4.449 1 98.5 77 ARG A CA 1
ATOM 625 C C . ARG A 1 77 ? 1.06 16.531 -4.441 1 98.5 77 ARG A C 1
ATOM 627 O O . ARG A 1 77 ? 0.886 17.703 -4.781 1 98.5 77 ARG A O 1
ATOM 634 N N . TRP A 1 78 ? 2.162 16.078 -4 1 98.75 78 TRP A N 1
ATOM 635 C CA . TRP A 1 78 ? 3.389 16.844 -3.875 1 98.75 78 TRP A CA 1
ATOM 636 C C . TRP A 1 78 ? 4.512 16.234 -4.699 1 98.75 78 TRP A C 1
ATOM 638 O O . TRP A 1 78 ? 4.734 15.016 -4.648 1 98.75 78 TRP A O 1
ATOM 648 N N . ARG A 1 79 ? 5.254 17.062 -5.426 1 98.44 79 ARG A N 1
ATOM 649 C CA . ARG A 1 79 ? 6.219 16.484 -6.355 1 98.44 79 ARG A CA 1
ATOM 650 C C . ARG A 1 79 ? 7.488 17.312 -6.418 1 98.44 79 ARG A C 1
ATOM 652 O O . ARG A 1 79 ? 7.438 18.547 -6.301 1 98.44 79 ARG A O 1
ATOM 659 N N . SER A 1 80 ? 8.57 16.719 -6.449 1 98 80 SER A N 1
ATOM 660 C CA . SER A 1 80 ? 9.875 17.281 -6.785 1 98 80 SER A CA 1
ATOM 661 C C . SER A 1 80 ? 10.617 16.406 -7.797 1 98 80 SER A C 1
ATOM 663 O O . SER A 1 80 ? 10.906 15.242 -7.52 1 98 80 SER A O 1
ATOM 665 N N . ASP A 1 81 ? 10.945 16.938 -8.891 1 93.81 81 ASP A N 1
ATOM 666 C CA . ASP A 1 81 ? 11.547 16.141 -9.961 1 93.81 81 ASP A CA 1
ATOM 667 C C . ASP A 1 81 ? 13.039 15.938 -9.719 1 93.81 81 ASP A C 1
ATOM 669 O O . ASP A 1 81 ? 13.594 14.898 -10.07 1 93.81 81 ASP A O 1
ATOM 673 N N . PHE A 1 82 ? 13.633 16.922 -9.102 1 89.81 82 PHE A N 1
ATOM 674 C CA . PHE A 1 82 ? 15.086 16.812 -9.023 1 89.81 82 PHE A CA 1
ATOM 675 C C . PHE A 1 82 ? 15.594 17.281 -7.672 1 89.81 82 PHE A C 1
ATOM 677 O O . PHE A 1 82 ? 16.797 17.406 -7.461 1 89.81 82 PHE A O 1
ATOM 684 N N . GLY A 1 83 ? 14.781 17.469 -6.754 1 91.62 83 GLY A N 1
ATOM 685 C CA . GLY A 1 83 ? 15.195 18.188 -5.555 1 91.62 83 GLY A CA 1
ATOM 686 C C . GLY A 1 83 ? 15.602 17.266 -4.422 1 91.62 83 GLY A C 1
ATOM 687 O O . GLY A 1 83 ? 16.094 17.719 -3.389 1 91.62 83 GLY A O 1
ATOM 688 N N . GLY A 1 84 ? 15.438 15.969 -4.617 1 96.25 84 GLY A N 1
ATOM 689 C CA . GLY A 1 84 ? 15.742 15.039 -3.541 1 96.25 84 GLY A CA 1
ATOM 690 C C . GLY A 1 84 ? 17.234 14.758 -3.398 1 96.25 84 GLY A C 1
ATOM 691 O O . GLY A 1 84 ? 17.938 14.633 -4.398 1 96.25 84 GLY A O 1
ATOM 692 N N . LYS A 1 85 ? 17.656 14.719 -2.166 1 95.62 85 LYS A N 1
ATOM 693 C CA . LYS A 1 85 ? 19.031 14.336 -1.832 1 95.62 85 LYS A CA 1
ATOM 694 C C . LYS A 1 85 ? 19.047 13.141 -0.884 1 95.62 85 LYS A C 1
ATOM 696 O O . LYS A 1 85 ? 18.328 13.117 0.11 1 95.62 85 LYS A O 1
ATOM 701 N N . ALA A 1 86 ? 19.781 12.141 -1.249 1 93.69 86 ALA A N 1
ATOM 702 C CA . ALA A 1 86 ? 19.984 10.961 -0.406 1 93.69 86 ALA A CA 1
ATOM 703 C C . ALA A 1 86 ? 21.453 10.797 -0.027 1 93.69 86 ALA A C 1
ATOM 705 O O . ALA A 1 86 ? 22.344 10.93 -0.875 1 93.69 86 ALA A O 1
ATOM 706 N N . ASP A 1 87 ? 21.609 10.602 1.272 1 91.81 87 ASP A N 1
ATOM 707 C CA . ASP A 1 87 ? 22.953 10.477 1.817 1 91.81 87 ASP A CA 1
ATOM 708 C C . ASP A 1 87 ? 22.969 9.531 3.018 1 91.81 87 ASP A C 1
ATOM 710 O O . ASP A 1 87 ? 22.047 9.516 3.818 1 91.81 87 ASP A O 1
ATOM 714 N N . PHE A 1 88 ? 23.953 8.68 3.008 1 90.62 88 PHE A N 1
ATOM 715 C CA . PHE A 1 88 ? 24.25 7.812 4.141 1 90.62 88 PHE A CA 1
ATOM 716 C C . PHE A 1 88 ? 25.609 7.133 3.971 1 90.62 88 PHE A C 1
ATOM 718 O O . PHE A 1 88 ? 26.016 6.816 2.85 1 90.62 88 PHE A O 1
ATOM 725 N N . PRO A 1 89 ? 26.328 6.957 5.02 1 88.94 89 PRO A N 1
ATOM 726 C CA . PRO A 1 89 ? 27.703 6.473 4.902 1 88.94 89 PRO A CA 1
ATOM 727 C C . PRO A 1 89 ? 27.812 5.195 4.074 1 88.94 89 PRO A C 1
ATOM 729 O O . PRO A 1 89 ? 28.828 4.965 3.416 1 88.94 89 PRO A O 1
ATOM 732 N N . THR A 1 90 ? 26.828 4.324 3.961 1 83.25 90 THR A N 1
ATOM 733 C CA . THR A 1 90 ? 26.891 3.006 3.34 1 83.25 90 THR A CA 1
ATOM 734 C C . THR A 1 90 ? 26.438 3.064 1.888 1 83.25 90 THR A C 1
ATOM 736 O O . THR A 1 90 ? 26.375 2.039 1.204 1 83.25 90 THR A O 1
ATOM 739 N N . ILE A 1 91 ? 26.062 4.195 1.36 1 83.06 91 ILE A N 1
ATOM 740 C CA . ILE A 1 91 ? 25.578 4.301 -0.013 1 83.06 91 ILE A CA 1
ATOM 741 C C . ILE A 1 91 ? 26.203 5.52 -0.687 1 83.06 91 ILE A C 1
ATOM 743 O O . ILE A 1 91 ? 26.625 6.465 -0.012 1 83.06 91 ILE A O 1
ATOM 747 N N . PRO A 1 92 ? 26.234 5.496 -1.977 1 84.19 92 PRO A N 1
ATOM 748 C CA . PRO A 1 92 ? 26.625 6.73 -2.66 1 84.19 92 PRO A CA 1
ATOM 749 C C . PRO A 1 92 ? 25.594 7.84 -2.51 1 84.19 92 PRO A C 1
ATOM 751 O O . PRO A 1 92 ? 24.406 7.562 -2.389 1 84.19 92 PRO A O 1
ATOM 754 N N . LYS A 1 93 ? 26.172 9.031 -2.43 1 89.62 93 LYS A N 1
ATOM 755 C CA . LYS A 1 93 ? 25.281 10.18 -2.484 1 89.62 93 LYS A CA 1
ATOM 756 C C . LYS A 1 93 ? 24.609 10.297 -3.854 1 89.62 93 LYS A C 1
ATOM 758 O O . LYS A 1 93 ? 25.266 10.117 -4.883 1 89.62 93 LYS A O 1
ATOM 763 N N . PHE A 1 94 ? 23.297 10.547 -3.85 1 88.5 94 PHE A N 1
ATOM 764 C CA . PHE A 1 94 ? 22.641 10.734 -5.141 1 88.5 94 PHE A CA 1
ATOM 765 C C . PHE A 1 94 ? 21.406 11.609 -5 1 88.5 94 PHE A C 1
ATOM 767 O O . PHE A 1 94 ? 20.969 11.906 -3.885 1 88.5 94 PHE A O 1
ATOM 774 N N . THR A 1 95 ? 20.922 12.117 -6.145 1 91.88 95 THR A N 1
ATOM 775 C CA . THR A 1 95 ? 19.703 12.898 -6.207 1 91.88 95 THR A CA 1
ATOM 776 C C . THR A 1 95 ? 18.562 12.07 -6.777 1 91.88 95 THR A C 1
ATOM 778 O O . THR A 1 95 ? 18.781 11.078 -7.469 1 91.88 95 THR A O 1
ATOM 781 N N . TYR A 1 96 ? 17.438 12.422 -6.371 1 93.94 96 TYR A N 1
ATOM 782 C CA . TYR A 1 96 ? 16.281 11.672 -6.824 1 93.94 96 TYR A CA 1
ATOM 783 C C . TYR A 1 96 ? 15.055 12.57 -6.938 1 93.94 96 TYR A C 1
ATOM 785 O O . TYR A 1 96 ? 15.039 13.672 -6.387 1 93.94 96 TYR A O 1
ATOM 793 N N . GLY A 1 97 ? 14.102 12.172 -7.785 1 95.38 97 GLY A N 1
ATOM 794 C CA . GLY A 1 97 ? 12.758 12.734 -7.797 1 95.38 97 GLY A CA 1
ATOM 795 C C . GLY A 1 97 ? 11.758 11.898 -7.027 1 95.38 97 GLY A C 1
ATOM 796 O O . GLY A 1 97 ? 11.992 10.719 -6.77 1 95.38 97 GLY A O 1
ATOM 797 N N . GLU A 1 98 ? 10.727 12.555 -6.621 1 97.12 98 GLU A N 1
ATOM 798 C CA . GLU A 1 98 ? 9.711 11.82 -5.867 1 97.12 98 GLU A CA 1
ATOM 799 C C . GLU A 1 98 ? 8.367 12.531 -5.91 1 97.12 98 GLU A C 1
ATOM 801 O O . GLU A 1 98 ? 8.312 13.758 -6 1 97.12 98 GLU A O 1
ATOM 806 N N . GLU A 1 99 ? 7.348 11.805 -5.922 1 97.88 99 GLU A N 1
ATOM 807 C CA . GLU A 1 99 ? 5.98 12.281 -5.77 1 97.88 99 GLU A CA 1
ATOM 808 C C . GLU A 1 99 ? 5.301 11.641 -4.559 1 97.88 99 GLU A C 1
ATOM 810 O O . GLU A 1 99 ? 5.398 10.43 -4.355 1 97.88 99 GLU A O 1
ATOM 815 N N . LEU A 1 100 ? 4.738 12.469 -3.691 1 98.75 100 LEU A N 1
ATOM 816 C CA . LEU A 1 100 ? 3.896 12.039 -2.58 1 98.75 100 LEU A CA 1
ATOM 817 C C . LEU A 1 100 ? 2.42 12.242 -2.904 1 98.75 100 LEU A C 1
ATOM 819 O O . LEU A 1 100 ? 2.057 13.203 -3.582 1 98.75 100 LEU A O 1
ATOM 823 N N . ASP A 1 101 ? 1.629 11.398 -2.459 1 98.81 101 ASP A N 1
ATOM 824 C CA . ASP A 1 101 ? 0.18 11.531 -2.566 1 98.81 101 ASP A CA 1
ATOM 825 C C . ASP A 1 101 ? -0.498 11.25 -1.228 1 98.81 101 ASP A C 1
ATOM 827 O O . ASP A 1 101 ? -0.296 10.195 -0.633 1 98.81 101 ASP A O 1
ATOM 831 N N . PHE A 1 102 ? -1.216 12.195 -0.693 1 98.81 102 PHE A N 1
ATOM 832 C CA . PHE A 1 102 ? -2.072 12.062 0.481 1 98.81 102 PHE A CA 1
ATOM 833 C C . PHE A 1 102 ? -3.533 12.281 0.111 1 98.81 102 PHE A C 1
ATOM 835 O O . PHE A 1 102 ? -3.906 13.359 -0.362 1 98.81 102 PHE A O 1
ATOM 842 N N . SER A 1 103 ? -4.363 11.312 0.314 1 98.12 103 SER A N 1
ATOM 843 C CA . SER A 1 103 ? -5.762 11.453 -0.077 1 98.12 103 SER A CA 1
ATOM 844 C C . SER A 1 103 ? -6.691 10.828 0.955 1 98.12 103 SER A C 1
ATOM 846 O O . SER A 1 103 ? -6.297 9.914 1.682 1 98.12 103 SER A O 1
ATOM 848 N N . LEU A 1 104 ? -7.883 11.305 1.008 1 96.69 104 LEU A N 1
ATOM 849 C CA . LEU A 1 104 ? -8.867 10.914 2.012 1 96.69 104 LEU A CA 1
ATOM 850 C C . LEU A 1 104 ? -9.469 9.547 1.684 1 96.69 104 LEU A C 1
ATOM 852 O O . LEU A 1 104 ? -9.812 9.281 0.532 1 96.69 104 LEU A O 1
ATOM 856 N N . SER A 1 105 ? -9.469 8.688 2.623 1 92.56 105 SER A N 1
ATOM 857 C CA . SER A 1 105 ? -10.312 7.496 2.652 1 92.56 105 SER A CA 1
ATOM 858 C C . SER A 1 105 ? -11.234 7.508 3.865 1 92.56 105 SER A C 1
ATOM 860 O O . SER A 1 105 ? -10.828 7.137 4.969 1 92.56 105 SER A O 1
ATOM 862 N N . THR A 1 106 ? -12.508 7.801 3.691 1 80.19 106 THR A N 1
ATOM 863 C CA . THR A 1 106 ? -13.336 8.219 4.812 1 80.19 106 THR A CA 1
ATOM 864 C C . THR A 1 106 ? -14.508 7.258 5.004 1 80.19 106 THR A C 1
ATOM 866 O O . THR A 1 106 ? -15.297 7.414 5.941 1 80.19 106 THR A O 1
ATOM 869 N N . VAL A 1 107 ? -14.625 6.363 4.188 1 73.31 107 VAL A N 1
ATOM 870 C CA . VAL A 1 107 ? -15.828 5.535 4.246 1 73.31 107 VAL A CA 1
ATOM 871 C C . VAL A 1 107 ? -15.609 4.375 5.219 1 73.31 107 VAL A C 1
ATOM 873 O O . VAL A 1 107 ? -16.562 3.756 5.684 1 73.31 107 VAL A O 1
ATOM 876 N N . MET A 1 108 ? -14.461 4.227 5.648 1 77.62 108 MET A N 1
ATOM 877 C CA . MET A 1 108 ? -14.156 3.131 6.562 1 77.62 108 MET A CA 1
ATOM 878 C C . MET A 1 108 ? -14.5 3.508 8 1 77.62 108 MET A C 1
ATOM 880 O O . MET A 1 108 ? -14.758 4.676 8.297 1 77.62 108 MET A O 1
ATOM 884 N N . LYS A 1 109 ? -14.586 2.479 8.82 1 75.56 109 LYS A N 1
ATOM 885 C CA . LYS A 1 109 ? -14.852 2.699 10.234 1 75.56 109 LYS A CA 1
ATOM 886 C C . LYS A 1 109 ? -13.82 3.645 10.852 1 75.56 109 LYS A C 1
ATOM 888 O O . LYS A 1 109 ? -14.164 4.512 11.656 1 75.56 109 LYS A O 1
ATOM 893 N N . MET A 1 110 ? -12.656 3.465 10.492 1 86.5 110 MET A N 1
ATOM 894 C CA . MET A 1 110 ? -11.586 4.375 10.875 1 86.5 110 MET A CA 1
ATOM 895 C C . MET A 1 110 ? -11.07 5.145 9.664 1 86.5 110 MET A C 1
ATOM 897 O O . MET A 1 110 ? -10.383 4.582 8.812 1 86.5 110 MET A O 1
ATOM 901 N N . PRO A 1 111 ? -11.422 6.457 9.672 1 93.06 111 PRO A N 1
ATOM 902 C CA . PRO A 1 111 ? -10.93 7.258 8.555 1 93.06 111 PRO A CA 1
ATOM 903 C C . PRO A 1 111 ? -9.398 7.352 8.531 1 93.06 111 PRO A C 1
ATOM 905 O O . PRO A 1 111 ? -8.766 7.441 9.586 1 93.06 111 PRO A O 1
ATOM 908 N N . VAL A 1 112 ? -8.852 7.281 7.328 1 96.81 112 VAL A N 1
ATOM 909 C CA . VAL A 1 112 ? -7.402 7.387 7.18 1 96.81 112 VAL A CA 1
ATOM 910 C C . VAL A 1 112 ? -7.066 8.242 5.961 1 96.81 112 VAL A C 1
ATOM 912 O O . VAL A 1 112 ? -7.941 8.531 5.141 1 96.81 112 VAL A O 1
ATOM 915 N N . LEU A 1 113 ? -5.836 8.758 5.949 1 98 113 LEU A N 1
ATOM 916 C CA . LEU A 1 113 ? -5.246 9.203 4.691 1 98 113 LEU A CA 1
ATOM 917 C C . LEU A 1 113 ? -4.535 8.047 3.992 1 98 113 LEU A C 1
ATOM 919 O O . LEU A 1 113 ? -3.74 7.336 4.609 1 98 113 LEU A O 1
ATOM 923 N N . ASN A 1 114 ? -4.879 7.836 2.736 1 98 114 ASN A N 1
ATOM 924 C CA . ASN A 1 114 ? -3.984 7.062 1.883 1 98 114 ASN A CA 1
ATOM 925 C C . ASN A 1 114 ? -2.668 7.797 1.64 1 98 114 ASN A C 1
ATOM 927 O O . ASN A 1 114 ? -2.658 9.008 1.414 1 98 114 ASN A O 1
ATOM 931 N N . TYR A 1 115 ? -1.643 7.109 1.763 1 98.75 115 TYR A N 1
ATOM 932 C CA . TYR A 1 115 ? -0.317 7.672 1.533 1 98.75 115 TYR A CA 1
ATOM 933 C C . TYR A 1 115 ? 0.455 6.848 0.509 1 98.75 115 TYR A C 1
ATOM 935 O O . TYR A 1 115 ? 0.479 5.617 0.583 1 98.75 115 TYR A O 1
ATOM 943 N N . SER A 1 116 ? 1.065 7.469 -0.463 1 98.56 116 SER A N 1
ATOM 944 C CA . SER A 1 116 ? 2.016 6.82 -1.36 1 98.56 116 SER A CA 1
ATOM 945 C C . SER A 1 116 ? 3.205 7.727 -1.655 1 98.56 116 SER A C 1
ATOM 947 O O . SER A 1 116 ? 3.064 8.953 -1.694 1 98.56 116 SER A O 1
ATOM 949 N N . ALA A 1 117 ? 4.332 7.168 -1.767 1 98.25 117 ALA A N 1
ATOM 950 C CA . ALA A 1 117 ? 5.57 7.82 -2.189 1 98.25 117 ALA A CA 1
ATOM 951 C C . ALA A 1 117 ? 6.25 7.035 -3.309 1 98.25 117 ALA A C 1
ATOM 953 O O . ALA A 1 117 ? 6.461 5.828 -3.188 1 98.25 117 ALA A O 1
ATOM 954 N N . PHE A 1 118 ? 6.469 7.691 -4.379 1 95.31 118 PHE A N 1
ATOM 955 C CA . PHE A 1 118 ? 7.172 7.105 -5.516 1 95.31 118 PHE A CA 1
ATOM 956 C C . PHE A 1 118 ? 8.43 7.898 -5.84 1 95.31 118 PHE A C 1
ATOM 958 O O . PHE A 1 118 ? 8.352 9.07 -6.23 1 95.31 118 PHE A O 1
ATOM 965 N N . ALA A 1 119 ? 9.594 7.277 -5.68 1 94.88 119 ALA A N 1
ATOM 966 C CA . ALA A 1 119 ? 10.883 7.922 -5.926 1 94.88 119 ALA A CA 1
ATOM 967 C C . ALA A 1 119 ? 11.57 7.332 -7.156 1 94.88 119 ALA A C 1
ATOM 969 O O . ALA A 1 119 ? 11.516 6.121 -7.383 1 94.88 119 ALA A O 1
ATOM 970 N N . TRP A 1 120 ? 12.258 8.172 -7.934 1 92.19 120 TRP A N 1
ATOM 971 C CA . TRP A 1 120 ? 12.961 7.715 -9.133 1 92.19 120 TRP A CA 1
ATOM 972 C C . TRP A 1 120 ? 14.336 8.359 -9.234 1 92.19 120 TRP A C 1
ATOM 974 O O . TRP A 1 120 ? 14.586 9.406 -8.633 1 92.19 120 TRP A O 1
ATOM 984 N N . ASP A 1 121 ? 15.148 7.641 -9.969 1 86.81 121 ASP A N 1
ATOM 985 C CA . ASP A 1 121 ? 16.516 8.094 -10.18 1 86.81 121 ASP A CA 1
ATOM 986 C C . ASP A 1 121 ? 16.594 9.102 -11.32 1 86.81 121 ASP A C 1
ATOM 988 O O . ASP A 1 121 ? 15.977 8.914 -12.375 1 86.81 121 ASP A O 1
ATOM 992 N N . ASN A 1 122 ? 17.312 10.195 -11.133 1 80.5 122 ASN A N 1
ATOM 993 C CA . ASN A 1 122 ? 17.453 11.25 -12.133 1 80.5 122 ASN A CA 1
ATOM 994 C C . ASN A 1 122 ? 18.594 10.953 -13.109 1 80.5 122 ASN A C 1
ATOM 996 O O . ASN A 1 122 ? 18.734 11.625 -14.133 1 80.5 122 ASN A O 1
ATOM 1000 N N . SER A 1 123 ? 19.484 10.188 -12.68 1 72 123 SER A N 1
ATOM 1001 C CA . SER A 1 123 ? 20.672 9.953 -13.492 1 72 123 SER A CA 1
ATOM 1002 C C . SER A 1 123 ? 20.312 9.25 -14.797 1 72 123 SER A C 1
ATOM 1004 O O . SER A 1 123 ? 21.047 9.375 -15.789 1 72 123 SER A O 1
ATOM 1006 N N . GLU A 1 124 ? 19.328 8.422 -14.688 1 61.19 124 GLU A N 1
ATOM 1007 C CA . GLU A 1 124 ? 19.031 7.648 -15.891 1 61.19 124 GLU A CA 1
ATOM 1008 C C . GLU A 1 124 ? 17.938 8.312 -16.719 1 61.19 124 GLU A C 1
ATOM 1010 O O . GLU A 1 124 ? 17.094 9.039 -16.188 1 61.19 124 GLU A O 1
ATOM 1015 N N . HIS A 1 125 ? 18.172 8.422 -18.016 1 56.47 125 HIS A N 1
ATOM 1016 C CA . HIS A 1 125 ? 17.203 9 -18.938 1 56.47 125 HIS A CA 1
ATOM 1017 C C . HIS A 1 125 ? 15.781 8.562 -18.594 1 56.47 125 HIS A C 1
ATOM 1019 O O . HIS A 1 125 ? 14.828 9.312 -18.828 1 56.47 125 HIS A O 1
ATOM 1025 N N . ASN A 1 126 ? 15.664 7.324 -18.078 1 55.72 126 ASN A N 1
ATOM 1026 C CA . ASN A 1 126 ? 14.344 6.805 -17.75 1 55.72 126 ASN A CA 1
ATOM 1027 C C . ASN A 1 126 ? 14.078 6.863 -16.25 1 55.72 126 ASN A C 1
ATOM 1029 O O . ASN A 1 126 ? 15.016 6.785 -15.445 1 55.72 126 ASN A O 1
ATOM 1033 N N . LEU A 1 127 ? 12.969 7.465 -15.797 1 60.12 127 LEU A N 1
ATOM 1034 C CA . LEU A 1 127 ? 12.539 7.5 -14.406 1 60.12 127 LEU A CA 1
ATOM 1035 C C . LEU A 1 127 ? 12.648 6.117 -13.766 1 60.12 127 LEU A C 1
ATOM 1037 O O . LEU A 1 127 ? 11.648 5.418 -13.617 1 60.12 127 LEU A O 1
ATOM 1041 N N . THR A 1 128 ? 13.938 5.691 -13.609 1 69.06 128 THR A N 1
ATOM 1042 C CA . THR A 1 128 ? 14.141 4.383 -13 1 69.06 128 THR A CA 1
ATOM 1043 C C . THR A 1 128 ? 13.719 4.395 -11.539 1 69.06 128 THR A C 1
ATOM 1045 O O . THR A 1 128 ? 14.258 5.16 -10.734 1 69.06 128 THR A O 1
ATOM 1048 N N . GLU A 1 129 ? 12.641 3.684 -11.242 1 74.5 129 GLU A N 1
ATOM 1049 C CA . GLU A 1 129 ? 12.102 3.586 -9.891 1 74.5 129 GLU A CA 1
ATOM 1050 C C . GLU A 1 129 ? 13.18 3.18 -8.891 1 74.5 129 GLU A C 1
ATOM 1052 O O . GLU A 1 129 ? 13.906 2.209 -9.117 1 74.5 129 GLU A O 1
ATOM 1057 N N . LEU A 1 130 ? 13.305 4 -7.852 1 82 130 LEU A N 1
ATOM 1058 C CA . LEU A 1 130 ? 14.25 3.729 -6.773 1 82 130 LEU A CA 1
ATOM 1059 C C . LEU A 1 130 ? 13.539 3.102 -5.578 1 82 130 LEU A C 1
ATOM 1061 O O . LEU A 1 130 ? 14.07 2.188 -4.941 1 82 130 LEU A O 1
ATOM 1065 N N . HIS A 1 131 ? 12.367 3.551 -5.41 1 90.19 131 HIS A N 1
ATOM 1066 C CA . HIS A 1 131 ? 11.688 3.205 -4.168 1 90.19 131 HIS A CA 1
ATOM 1067 C C . HIS A 1 131 ? 10.203 3.543 -4.234 1 90.19 131 HIS A C 1
ATOM 1069 O O . HIS A 1 131 ? 9.828 4.594 -4.754 1 90.19 131 HIS A O 1
ATOM 1075 N N . SER A 1 132 ? 9.352 2.674 -3.779 1 95.5 132 SER A N 1
ATOM 1076 C CA . SER A 1 132 ? 7.926 2.922 -3.619 1 95.5 132 SER A CA 1
ATOM 1077 C C . SER A 1 132 ? 7.457 2.574 -2.209 1 95.5 132 SER A C 1
ATOM 1079 O O . SER A 1 132 ? 7.891 1.571 -1.636 1 95.5 132 SER A O 1
ATOM 1081 N N . GLU A 1 133 ? 6.629 3.406 -1.712 1 97.88 133 GLU A N 1
ATOM 1082 C CA . GLU A 1 133 ? 6.07 3.25 -0.373 1 97.88 133 GLU A CA 1
ATOM 1083 C C . GLU A 1 133 ? 4.57 3.547 -0.363 1 97.88 133 GLU A C 1
ATOM 1085 O O . GLU A 1 133 ? 4.121 4.508 -0.991 1 97.88 133 GLU A O 1
ATOM 1090 N N . ASN A 1 134 ? 3.801 2.645 0.21 1 98.62 134 ASN A N 1
ATOM 1091 C CA . ASN A 1 134 ? 2.377 2.836 0.462 1 98.62 134 ASN A CA 1
ATOM 1092 C C . ASN A 1 134 ? 2.057 2.766 1.952 1 98.62 134 ASN A C 1
ATOM 1094 O O . ASN A 1 134 ? 2.787 2.137 2.719 1 98.62 134 ASN A O 1
ATOM 1098 N N . GLY A 1 135 ? 1.005 3.461 2.303 1 98.75 135 GLY A N 1
ATOM 1099 C CA . GLY A 1 135 ? 0.624 3.391 3.705 1 98.75 135 GLY A CA 1
ATOM 1100 C C . GLY A 1 135 ? -0.658 4.141 4.012 1 98.75 135 GLY A C 1
ATOM 1101 O O . GLY A 1 135 ? -1.407 4.5 3.104 1 98.75 135 GLY A O 1
ATOM 1102 N N . PHE A 1 136 ? -0.878 4.219 5.312 1 98.5 136 PHE A N 1
ATOM 1103 C CA . PHE A 1 136 ? -2.055 4.891 5.852 1 98.5 136 PHE A CA 1
ATOM 1104 C C . PHE A 1 136 ? -1.688 5.73 7.07 1 98.5 136 PHE A C 1
ATOM 1106 O O . PHE A 1 136 ? -0.854 5.324 7.883 1 98.5 136 PHE A O 1
ATOM 1113 N N . ILE A 1 137 ? -2.297 6.887 7.148 1 98.56 137 ILE A N 1
ATOM 1114 C CA . ILE A 1 137 ? -2.115 7.758 8.297 1 98.56 137 ILE A CA 1
ATOM 1115 C C . ILE A 1 137 ? -3.453 7.961 9.008 1 98.56 137 ILE A C 1
ATOM 1117 O O . ILE A 1 137 ? -4.449 8.32 8.383 1 98.56 137 ILE A O 1
ATOM 1121 N N . ALA A 1 138 ? -3.418 7.727 10.297 1 97.25 138 ALA A N 1
ATOM 1122 C CA . ALA A 1 138 ? -4.641 7.836 11.086 1 97.25 138 ALA A CA 1
ATOM 1123 C C . ALA A 1 138 ? -4.418 8.695 12.328 1 97.25 138 ALA A C 1
ATOM 1125 O O . ALA A 1 138 ? -3.332 8.68 12.914 1 97.25 138 ALA A O 1
ATOM 1126 N N . GLY A 1 139 ? -5.441 9.438 12.664 1 96.5 139 GLY A N 1
ATOM 1127 C CA . GLY A 1 139 ? -5.426 10.156 13.93 1 96.5 139 GLY A CA 1
ATOM 1128 C C . GLY A 1 139 ? -6.242 9.484 15.016 1 96.5 139 GLY A C 1
ATOM 1129 O O . GLY A 1 139 ? -7.336 8.977 14.75 1 96.5 139 GLY A O 1
ATOM 1130 N N . SER A 1 140 ? -5.668 9.492 16.203 1 94.38 140 SER A N 1
ATOM 1131 C CA . SER A 1 140 ? -6.398 8.953 17.344 1 94.38 140 SER A CA 1
ATOM 1132 C C . SER A 1 140 ? -7.66 9.766 17.625 1 94.38 140 SER A C 1
ATOM 1134 O O . SER A 1 140 ? -7.625 11 17.625 1 94.38 140 SER A O 1
ATOM 1136 N N . PRO A 1 141 ? -8.766 9.078 17.859 1 87.56 141 PRO A N 1
ATOM 1137 C CA . PRO A 1 141 ? -9.992 9.812 18.156 1 87.56 141 PRO A CA 1
ATOM 1138 C C . PRO A 1 141 ? -9.945 10.508 19.516 1 87.56 141 PRO A C 1
ATOM 1140 O O . PRO A 1 141 ? -10.648 11.5 19.734 1 87.56 141 PRO A O 1
ATOM 1143 N N . ASN A 1 142 ? -9.07 10.07 20.406 1 89.5 142 ASN A N 1
ATOM 1144 C CA . ASN A 1 142 ? -9.156 10.508 21.797 1 89.5 142 ASN A CA 1
ATOM 1145 C C . ASN A 1 142 ? -7.91 11.266 22.234 1 89.5 142 ASN A C 1
ATOM 1147 O O . ASN A 1 142 ? -7.863 11.82 23.328 1 89.5 142 ASN A O 1
ATOM 1151 N N . THR A 1 143 ? -6.891 11.172 21.438 1 92.81 143 THR A N 1
ATOM 1152 C CA . THR A 1 143 ? -5.641 11.828 21.797 1 92.81 143 THR A CA 1
ATOM 1153 C C . THR A 1 143 ? -5.066 12.586 20.609 1 92.81 143 THR A C 1
ATOM 1155 O O . THR A 1 143 ? -5.68 12.625 19.531 1 92.81 143 THR A O 1
ATOM 1158 N N . SER A 1 144 ? -3.93 13.195 20.812 1 94.88 144 SER A N 1
ATOM 1159 C CA . SER A 1 144 ? -3.254 13.922 19.734 1 94.88 144 SER A CA 1
ATOM 1160 C C . SER A 1 144 ? -2.34 12.992 18.938 1 94.88 144 SER A C 1
ATOM 1162 O O . SER A 1 144 ? -1.652 13.438 18.016 1 94.88 144 SER A O 1
ATOM 1164 N N . LEU A 1 145 ? -2.385 11.695 19.297 1 97.44 145 LEU A N 1
ATOM 1165 C CA . LEU A 1 145 ? -1.49 10.734 18.656 1 97.44 145 LEU A CA 1
ATOM 1166 C C . LEU A 1 145 ? -1.891 10.492 17.203 1 97.44 145 LEU A C 1
ATOM 1168 O O . LEU A 1 145 ? -3.074 10.312 16.906 1 97.44 145 LEU A O 1
ATOM 1172 N N . ILE A 1 146 ? -0.953 10.602 16.328 1 98.31 146 ILE A N 1
ATOM 1173 C CA . ILE A 1 146 ? -1.087 10.242 14.922 1 98.31 146 ILE A CA 1
ATOM 1174 C C . ILE A 1 146 ? -0.223 9.016 14.617 1 98.31 146 ILE A C 1
ATOM 1176 O O . ILE A 1 146 ? 0.917 8.93 15.078 1 98.31 146 ILE A O 1
ATOM 1180 N N . SER A 1 147 ? -0.72 8.047 13.906 1 98.44 147 SER A N 1
ATOM 1181 C CA . SER A 1 147 ? 0.024 6.852 13.531 1 98.44 147 SER A CA 1
ATOM 1182 C C . SER A 1 147 ? 0.084 6.691 12.016 1 98.44 147 SER A C 1
ATOM 1184 O O . SER A 1 147 ? -0.837 7.098 11.305 1 98.44 147 SER A O 1
ATOM 1186 N N . MET A 1 148 ? 1.129 6.156 11.586 1 98.75 148 MET A N 1
ATOM 1187 C CA . MET A 1 148 ? 1.323 5.801 10.18 1 98.75 148 MET A CA 1
ATOM 1188 C C . MET A 1 148 ? 1.855 4.379 10.055 1 98.75 148 MET A C 1
ATOM 1190 O O . MET A 1 148 ? 2.793 3.994 10.75 1 98.75 148 MET A O 1
ATOM 1194 N N . ASN A 1 149 ? 1.213 3.545 9.32 1 98.81 149 ASN A N 1
ATOM 1195 C CA . ASN A 1 149 ? 1.755 2.25 8.93 1 98.81 149 ASN A CA 1
ATOM 1196 C C . ASN A 1 149 ? 2.09 2.207 7.445 1 98.81 149 ASN A C 1
ATOM 1198 O O . ASN A 1 149 ? 1.321 2.701 6.617 1 98.81 149 ASN A O 1
ATOM 1202 N N . THR A 1 150 ? 3.291 1.688 7.082 1 98.88 150 THR A N 1
ATOM 1203 C CA . THR A 1 150 ? 3.754 1.756 5.703 1 98.88 150 THR A CA 1
ATOM 1204 C C . THR A 1 150 ? 4.324 0.413 5.258 1 98.88 150 THR A C 1
ATOM 1206 O O . THR A 1 150 ? 4.656 -0.433 6.09 1 98.88 150 THR A O 1
ATOM 1209 N N . VAL A 1 151 ? 4.328 0.198 3.971 1 98.81 151 VAL A N 1
ATOM 1210 C CA . VAL A 1 151 ? 4.992 -0.908 3.289 1 98.81 151 VAL A CA 1
ATOM 1211 C C . VAL A 1 151 ? 5.871 -0.369 2.164 1 98.81 151 VAL A C 1
ATOM 1213 O O . VAL A 1 151 ? 5.5 0.585 1.479 1 98.81 151 VAL A O 1
ATOM 1216 N N . MET A 1 152 ? 7.039 -0.969 1.981 1 97.44 152 MET A N 1
ATOM 1217 C CA . MET A 1 152 ? 8.008 -0.444 1.022 1 97.44 152 MET A CA 1
ATOM 1218 C C . MET A 1 152 ? 8.445 -1.527 0.042 1 97.44 152 MET A C 1
ATOM 1220 O O . MET A 1 152 ? 8.531 -2.701 0.406 1 97.44 152 MET A O 1
ATOM 1224 N N . SER A 1 153 ? 8.781 -1.116 -1.126 1 96.38 153 SER A N 1
ATOM 1225 C CA . SER A 1 153 ? 9.141 -2.029 -2.207 1 96.38 153 SER A CA 1
ATOM 1226 C C . SER A 1 153 ? 10.438 -2.771 -1.896 1 96.38 153 SER A C 1
ATOM 1228 O O . SER A 1 153 ? 10.727 -3.811 -2.494 1 96.38 153 SER A O 1
ATOM 1230 N N . ASN A 1 154 ? 11.242 -2.256 -1.009 1 94.75 154 ASN A N 1
ATOM 1231 C CA . ASN A 1 154 ? 12.508 -2.906 -0.663 1 94.75 154 ASN A CA 1
ATOM 1232 C C . ASN A 1 154 ? 12.312 -3.941 0.441 1 94.75 154 ASN A C 1
ATOM 1234 O O . ASN A 1 154 ? 13.289 -4.418 1.025 1 94.75 154 ASN A O 1
ATOM 1238 N N . GLY A 1 155 ? 11.039 -4.176 0.841 1 96.69 155 GLY A N 1
ATOM 1239 C CA . GLY A 1 155 ? 10.75 -5.312 1.703 1 96.69 155 GLY A CA 1
ATOM 1240 C C . GLY A 1 155 ? 10.484 -4.914 3.143 1 96.69 155 GLY A C 1
ATOM 1241 O O . GLY A 1 155 ? 10.32 -5.773 4.012 1 96.69 155 GLY A O 1
ATOM 1242 N N . PHE A 1 156 ? 10.43 -3.627 3.449 1 97.44 156 PHE A N 1
ATOM 1243 C CA . PHE A 1 156 ? 10.219 -3.164 4.816 1 97.44 156 PHE A CA 1
ATOM 1244 C C . PHE A 1 156 ? 8.75 -2.855 5.066 1 97.44 156 PHE A C 1
ATOM 1246 O O . PHE A 1 156 ? 8.016 -2.502 4.141 1 97.44 156 PHE A O 1
ATOM 1253 N N . VAL A 1 157 ? 8.32 -2.988 6.293 1 98.69 157 VAL A N 1
ATOM 1254 C CA . VAL A 1 157 ? 7.09 -2.424 6.828 1 98.69 157 VAL A CA 1
ATOM 1255 C C . VAL A 1 157 ? 7.395 -1.622 8.094 1 98.69 157 VAL A C 1
ATOM 1257 O O . VAL A 1 157 ? 8.305 -1.969 8.852 1 98.69 157 VAL A O 1
ATOM 1260 N N . THR A 1 158 ? 6.66 -0.56 8.32 1 98.75 158 THR A N 1
ATOM 1261 C CA . THR A 1 158 ? 6.926 0.241 9.508 1 98.75 158 THR A CA 1
ATOM 1262 C C . THR A 1 158 ? 5.621 0.65 10.188 1 98.75 158 THR A C 1
ATOM 1264 O O . THR A 1 158 ? 4.582 0.748 9.539 1 98.75 158 THR A O 1
ATOM 1267 N N . ILE A 1 159 ? 5.645 0.797 11.461 1 98.81 159 ILE A N 1
ATOM 1268 C CA . ILE A 1 159 ? 4.703 1.566 12.266 1 98.81 159 ILE A CA 1
ATOM 1269 C C . ILE A 1 159 ? 5.406 2.793 12.844 1 98.81 159 ILE A C 1
ATOM 1271 O O . ILE A 1 159 ? 6.441 2.674 13.508 1 98.81 159 ILE A O 1
ATOM 1275 N N . GLU A 1 160 ? 4.875 3.887 12.547 1 98.81 160 GLU A N 1
ATOM 1276 C CA . GLU A 1 160 ? 5.402 5.156 13.039 1 98.81 160 GLU A CA 1
ATOM 1277 C C . GLU A 1 160 ? 4.332 5.941 13.789 1 98.81 160 GLU A C 1
ATOM 1279 O O . GLU A 1 160 ? 3.141 5.82 13.492 1 98.81 160 GLU A O 1
ATOM 1284 N N . GLU A 1 161 ? 4.766 6.73 14.734 1 98.62 161 GLU A N 1
ATOM 1285 C CA . GLU A 1 161 ? 3.854 7.559 15.523 1 98.62 161 GLU A CA 1
ATOM 1286 C C . GLU A 1 161 ? 4.414 8.969 15.719 1 98.62 161 GLU A C 1
ATOM 1288 O O . GLU A 1 161 ? 5.633 9.156 15.758 1 98.62 161 GLU A O 1
ATOM 1293 N N . GLY A 1 162 ? 3.506 9.867 15.805 1 98.12 162 GLY A N 1
ATOM 1294 C CA . GLY A 1 162 ? 3.902 11.25 16.016 1 98.12 162 GLY A CA 1
ATOM 1295 C C . GLY A 1 162 ? 2.738 12.156 16.359 1 98.12 162 GLY A C 1
ATOM 1296 O O . GLY A 1 162 ? 1.663 11.688 16.734 1 98.12 162 GLY A O 1
ATOM 1297 N N . GLU A 1 163 ? 3.07 13.43 16.344 1 96.69 163 GLU A N 1
ATOM 1298 C CA . GLU A 1 163 ? 2.088 14.484 16.578 1 96.69 163 GLU A CA 1
ATOM 1299 C C . GLU A 1 163 ? 2.295 15.656 15.617 1 96.69 163 GLU A C 1
ATOM 1301 O O . GLU A 1 163 ? 3.416 15.906 15.164 1 96.69 163 GLU A O 1
ATOM 1306 N N . GLU A 1 164 ? 1.185 16.219 15.25 1 96.56 164 GLU A N 1
ATOM 1307 C CA . GLU A 1 164 ? 1.243 17.406 14.414 1 96.56 164 GLU A CA 1
ATOM 1308 C C . GLU A 1 164 ? 1.438 18.672 15.266 1 96.56 164 GLU A C 1
ATOM 1310 O O . GLU A 1 164 ? 0.843 18.797 16.344 1 96.56 164 GLU A O 1
ATOM 1315 N N . LYS A 1 165 ? 2.371 19.516 14.906 1 96 165 LYS A N 1
ATOM 1316 C CA . LYS A 1 165 ? 2.594 20.828 15.477 1 96 165 LYS A CA 1
ATOM 1317 C C . LYS A 1 165 ? 2.869 21.859 14.383 1 96 165 LYS A C 1
ATOM 1319 O O . LYS A 1 165 ? 3.848 21.75 13.648 1 96 165 LYS A O 1
ATOM 1324 N N . ASP A 1 166 ? 2.004 22.953 14.297 1 95.69 166 ASP A N 1
ATOM 1325 C CA . ASP A 1 166 ? 2.23 24.094 13.406 1 95.69 166 ASP A CA 1
ATOM 1326 C C . ASP A 1 166 ? 2.408 23.625 11.961 1 95.69 166 ASP A C 1
ATOM 1328 O O . ASP A 1 166 ? 3.387 23.984 11.305 1 95.69 166 ASP A O 1
ATOM 1332 N N . LYS A 1 167 ? 1.522 22.797 11.438 1 97.06 167 LYS A N 1
ATOM 1333 C CA . LYS A 1 167 ? 1.515 22.312 10.055 1 97.06 167 LYS A CA 1
ATOM 1334 C C . LYS A 1 167 ? 2.789 21.547 9.742 1 97.06 167 LYS A C 1
ATOM 1336 O O . LYS A 1 167 ? 3.408 21.75 8.695 1 97.06 167 LYS A O 1
ATOM 1341 N N . SER A 1 168 ? 3.256 20.797 10.719 1 98.25 168 SER A N 1
ATOM 1342 C CA . SER A 1 168 ? 4.348 19.844 10.602 1 98.25 168 SER A CA 1
ATOM 1343 C C . SER A 1 168 ? 4.055 18.562 11.391 1 98.25 168 SER A C 1
ATOM 1345 O O . SER A 1 168 ? 3.344 18.609 12.391 1 98.25 168 SER A O 1
ATOM 1347 N N . ILE A 1 169 ? 4.566 17.484 10.898 1 98.44 169 ILE A N 1
ATOM 1348 C CA . IL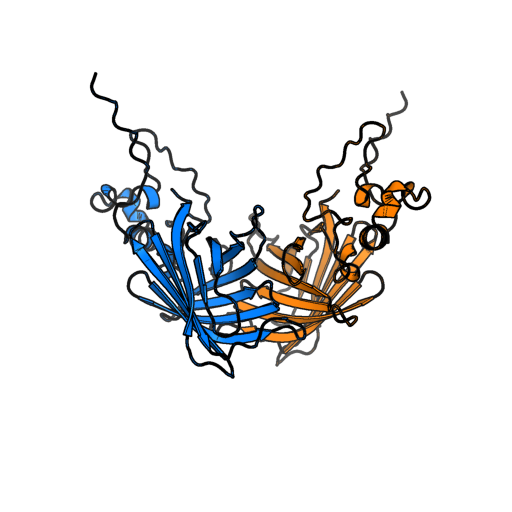E A 1 169 ? 4.422 16.234 11.633 1 98.44 169 ILE A CA 1
ATOM 1349 C C . ILE A 1 169 ? 5.77 15.523 11.703 1 98.44 169 ILE A C 1
ATOM 1351 O O . ILE A 1 169 ? 6.5 15.469 10.711 1 98.44 169 ILE A O 1
ATOM 1355 N N . ARG A 1 170 ? 6.066 15.102 12.859 1 98.44 170 ARG A N 1
ATOM 1356 C CA . ARG A 1 170 ? 7.262 14.312 13.125 1 98.44 170 ARG A CA 1
ATOM 1357 C C . ARG A 1 170 ? 6.891 12.898 13.578 1 98.44 170 ARG A C 1
ATOM 1359 O O . ARG A 1 170 ? 6.324 12.719 14.656 1 98.44 170 ARG A O 1
ATOM 1366 N N . PHE A 1 171 ? 7.234 11.891 12.781 1 98.75 171 PHE A N 1
ATOM 1367 C CA . PHE A 1 171 ? 6.984 10.5 13.117 1 98.75 171 PHE A CA 1
ATOM 1368 C C . PHE A 1 171 ? 8.242 9.836 13.656 1 98.75 171 PHE A C 1
ATOM 1370 O O . PHE A 1 171 ? 9.336 10.055 13.125 1 98.75 171 PHE A O 1
ATOM 1377 N N . GLU A 1 172 ? 8.086 9.078 14.617 1 98.75 172 GLU A N 1
ATOM 1378 C CA . GLU A 1 172 ? 9.148 8.203 15.117 1 98.75 172 GLU A CA 1
ATOM 1379 C C . GLU A 1 172 ? 8.805 6.734 14.883 1 98.75 172 GLU A C 1
ATOM 1381 O O . GLU A 1 172 ? 7.668 6.312 15.094 1 98.75 172 GLU A O 1
ATOM 1386 N N . LEU A 1 173 ? 9.75 6.055 14.484 1 98.69 173 LEU A N 1
ATOM 1387 C CA . LEU A 1 173 ? 9.594 4.629 14.242 1 98.69 173 LEU A CA 1
ATOM 1388 C C . LEU A 1 173 ? 9.242 3.889 15.523 1 98.69 173 LEU A C 1
ATOM 1390 O O . LEU A 1 173 ? 9.914 4.055 16.547 1 98.69 173 LEU A O 1
ATOM 1394 N N . GLN A 1 174 ? 8.211 3.143 15.484 1 98.31 174 GLN A N 1
ATOM 1395 C CA . GLN A 1 174 ? 7.812 2.322 16.625 1 98.31 174 GLN A CA 1
ATOM 1396 C C . GLN A 1 174 ? 8.141 0.851 16.391 1 98.31 174 GLN A C 1
ATOM 1398 O O . GLN A 1 174 ? 8.57 0.148 17.297 1 98.31 174 GLN A O 1
ATOM 1403 N N . ARG A 1 175 ? 7.824 0.323 15.242 1 97.75 175 ARG A N 1
ATOM 1404 C CA . ARG A 1 175 ? 8.078 -1.055 14.828 1 97.75 175 ARG A CA 1
ATOM 1405 C C . ARG A 1 175 ? 8.555 -1.117 13.383 1 97.75 175 ARG A C 1
ATOM 1407 O O . ARG A 1 175 ? 8.164 -0.289 12.562 1 97.75 175 ARG A O 1
ATOM 1414 N N . ILE A 1 176 ? 9.391 -2.068 13.133 1 97.62 176 ILE A N 1
ATOM 1415 C CA . ILE A 1 176 ? 9.883 -2.27 11.773 1 97.62 176 ILE A CA 1
ATOM 1416 C C . ILE A 1 176 ? 9.992 -3.764 11.484 1 97.62 176 ILE A C 1
ATOM 1418 O O . ILE A 1 176 ? 10.352 -4.551 12.359 1 97.62 176 ILE A O 1
ATOM 1422 N N . GLY A 1 177 ? 9.508 -4.195 10.367 1 97.12 177 GLY A N 1
ATOM 1423 C CA . GLY A 1 177 ? 9.703 -5.531 9.828 1 97.12 177 GLY A CA 1
ATOM 1424 C C . GLY A 1 177 ? 10.383 -5.531 8.469 1 97.12 177 GLY A C 1
ATOM 1425 O O . GLY A 1 177 ? 10.344 -4.527 7.75 1 97.12 177 GLY A O 1
ATOM 1426 N N . ARG A 1 178 ? 10.977 -6.637 8.156 1 96.38 178 ARG A N 1
ATOM 1427 C CA . ARG A 1 178 ? 11.703 -6.785 6.895 1 96.38 178 ARG A CA 1
ATOM 1428 C C . ARG A 1 178 ? 11.664 -8.227 6.402 1 96.38 178 ARG A C 1
ATOM 1430 O O . ARG A 1 178 ? 11.75 -9.164 7.199 1 96.38 178 ARG A O 1
ATOM 1437 N N . ILE A 1 179 ? 11.508 -8.344 5.105 1 97 179 ILE A N 1
ATOM 1438 C CA . ILE A 1 179 ? 11.57 -9.695 4.551 1 97 179 ILE A CA 1
ATOM 1439 C C . ILE A 1 179 ? 12.984 -10.25 4.703 1 97 179 ILE A C 1
ATOM 1441 O O . ILE A 1 179 ? 13.953 -9.492 4.789 1 97 179 ILE A O 1
ATOM 1445 N N . LYS A 1 180 ? 13.164 -11.508 4.652 1 94 180 LYS A N 1
ATOM 1446 C CA . LYS A 1 180 ? 14.398 -12.188 5.035 1 94 180 LYS A CA 1
ATOM 1447 C C . LYS A 1 180 ? 15.523 -11.875 4.051 1 94 180 LYS A C 1
ATOM 1449 O O . LYS A 1 180 ? 16.703 -11.828 4.434 1 94 180 LYS A O 1
ATOM 1454 N N . PHE A 1 181 ? 15.195 -11.672 2.768 1 92.62 181 PHE A N 1
ATOM 1455 C CA . PHE A 1 181 ? 16.25 -11.555 1.773 1 92.62 181 PHE A CA 1
ATOM 1456 C C . PHE A 1 181 ? 16.297 -10.148 1.188 1 92.62 181 PHE A C 1
ATOM 1458 O O . PHE A 1 181 ? 16.703 -9.961 0.042 1 92.62 181 PHE A O 1
ATOM 1465 N N . SER A 1 182 ? 15.742 -9.234 1.981 1 89.5 182 SER A N 1
ATOM 1466 C CA . SER A 1 182 ? 15.875 -7.84 1.574 1 89.5 182 SER A CA 1
ATOM 1467 C C . SER A 1 182 ? 17.344 -7.461 1.38 1 89.5 182 SER A C 1
ATOM 1469 O O . SER A 1 182 ? 18.203 -7.898 2.137 1 89.5 182 SER A O 1
ATOM 1471 N N . ARG A 1 183 ? 17.578 -6.535 0.504 1 81.5 183 ARG A N 1
ATOM 1472 C CA . ARG A 1 183 ? 18.953 -6.152 0.188 1 81.5 183 ARG A CA 1
ATOM 1473 C C . ARG A 1 183 ? 19.422 -5.004 1.078 1 81.5 183 ARG A C 1
ATOM 1475 O O . ARG A 1 183 ? 20.625 -4.789 1.242 1 81.5 183 ARG A O 1
ATOM 1482 N N . ASP A 1 184 ? 18.5 -4.324 1.566 1 81.75 184 ASP A N 1
ATOM 1483 C CA . ASP A 1 184 ? 18.859 -3.146 2.355 1 81.75 184 ASP A CA 1
ATOM 1484 C C . ASP A 1 184 ? 19.188 -3.531 3.795 1 81.75 184 ASP A C 1
ATOM 1486 O O . ASP A 1 184 ? 18.656 -4.508 4.324 1 81.75 184 ASP A O 1
ATOM 1490 N N . LEU A 1 185 ? 20.031 -2.766 4.395 1 80.44 185 LEU A N 1
ATOM 1491 C CA . LEU A 1 185 ? 20.484 -2.996 5.766 1 80.44 185 LEU A CA 1
ATOM 1492 C C . LEU A 1 185 ? 19.375 -2.656 6.762 1 80.44 185 LEU A C 1
ATOM 1494 O O . LEU A 1 185 ? 18.531 -1.81 6.488 1 80.44 185 LEU A O 1
ATOM 1498 N N . PRO A 1 186 ? 19.516 -3.273 7.957 1 87 186 PRO A N 1
ATOM 1499 C CA . PRO A 1 186 ? 18.5 -3.029 8.984 1 87 186 PRO A CA 1
ATOM 1500 C C . PRO A 1 186 ? 18.562 -1.608 9.539 1 87 186 PRO A C 1
ATOM 1502 O O . PRO A 1 186 ? 19.641 -1.085 9.805 1 87 186 PRO A O 1
ATOM 1505 N N . VAL A 1 187 ? 17.516 -1.031 9.648 1 93.5 187 VAL A N 1
ATOM 1506 C CA . VAL A 1 187 ? 17.328 0.272 10.273 1 93.5 187 VAL A CA 1
ATOM 1507 C C . VAL A 1 187 ? 16.984 0.089 11.75 1 93.5 187 VAL A C 1
ATOM 1509 O O . VAL A 1 187 ? 16.156 -0.746 12.109 1 93.5 187 VAL A O 1
ATOM 1512 N N . ARG A 1 188 ? 17.641 0.814 12.617 1 95.12 188 ARG A N 1
ATOM 1513 C CA . ARG A 1 188 ? 17.391 0.72 14.047 1 95.12 188 ARG A CA 1
ATOM 1514 C C . ARG A 1 188 ? 16.406 1.783 14.508 1 95.12 188 ARG A C 1
ATOM 1516 O O . ARG A 1 188 ? 15.477 1.489 15.266 1 95.12 188 ARG A O 1
ATOM 1523 N N . ARG A 1 189 ? 16.672 2.971 14.148 1 97.5 189 ARG A N 1
ATOM 1524 C CA . ARG A 1 189 ? 15.789 4.098 14.438 1 97.5 189 ARG A CA 1
ATOM 1525 C C . ARG A 1 189 ? 15.516 4.918 13.188 1 97.5 189 ARG A C 1
ATOM 1527 O O . ARG A 1 189 ? 16.312 4.914 12.242 1 97.5 189 ARG A O 1
ATOM 1534 N N . MET A 1 190 ? 14.406 5.57 13.211 1 98.25 190 MET A N 1
ATOM 1535 C CA . MET A 1 190 ? 14.016 6.395 12.07 1 98.25 190 MET A CA 1
ATOM 1536 C C . MET A 1 190 ? 13.078 7.516 12.508 1 98.25 190 MET A C 1
ATOM 1538 O O . MET A 1 190 ? 12.195 7.301 13.336 1 98.25 190 MET A O 1
ATOM 1542 N N . VAL A 1 191 ? 13.305 8.695 12.047 1 98.62 191 VAL A N 1
ATOM 1543 C CA . VAL A 1 191 ? 12.445 9.852 12.258 1 98.62 191 VAL A CA 1
ATOM 1544 C C . VAL A 1 191 ? 12.086 10.484 10.914 1 98.62 191 VAL A C 1
ATOM 1546 O O . VAL A 1 191 ? 12.977 10.844 10.133 1 9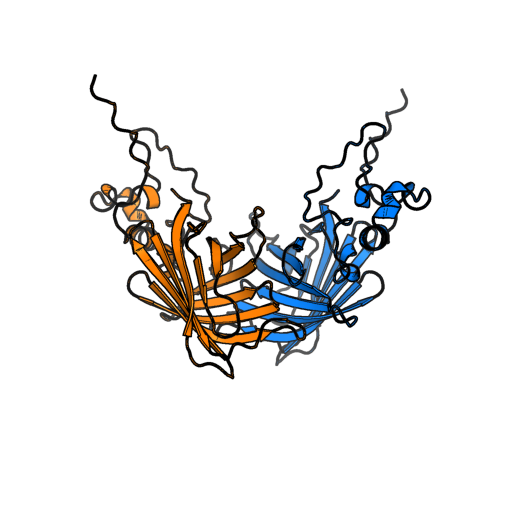8.62 191 VAL A O 1
ATOM 1549 N N . ARG A 1 192 ? 10.875 10.555 10.617 1 98.5 192 ARG A N 1
ATOM 1550 C CA . ARG A 1 192 ? 10.352 11.188 9.414 1 98.5 192 ARG A CA 1
ATOM 1551 C C . ARG A 1 192 ? 9.633 12.492 9.75 1 98.5 192 ARG A C 1
ATOM 1553 O O . ARG A 1 192 ? 8.789 12.531 10.648 1 98.5 192 ARG A O 1
ATOM 1560 N N . GLU A 1 193 ? 9.945 13.539 9.016 1 98.69 193 GLU A N 1
ATOM 1561 C CA . GLU A 1 193 ? 9.289 14.828 9.234 1 98.69 193 GLU A CA 1
ATOM 1562 C C . GLU A 1 193 ? 8.734 15.391 7.926 1 98.69 193 GLU A C 1
ATOM 1564 O O . GLU A 1 193 ? 9.414 15.367 6.898 1 98.69 193 GLU A O 1
ATOM 1569 N N . TRP A 1 194 ? 7.543 15.812 7.922 1 98.88 194 TRP A N 1
ATOM 1570 C CA . TRP A 1 194 ? 6.93 16.625 6.879 1 98.88 194 TRP A CA 1
ATOM 1571 C C . TRP A 1 194 ? 6.582 18.016 7.41 1 98.88 194 TRP A C 1
ATOM 1573 O O . TRP A 1 194 ? 5.852 18.156 8.391 1 98.88 194 TRP A O 1
ATOM 1583 N N . ILE A 1 195 ? 7.129 19 6.754 1 98.75 195 ILE A N 1
ATOM 1584 C CA . ILE A 1 195 ? 6.984 20.391 7.207 1 98.75 195 ILE A CA 1
ATOM 1585 C C . ILE A 1 195 ? 6.43 21.25 6.074 1 98.75 195 ILE A C 1
ATOM 1587 O O . ILE A 1 195 ? 7.043 21.359 5.012 1 98.75 195 ILE A O 1
ATOM 1591 N N . LEU A 1 196 ? 5.246 21.797 6.285 1 98.69 196 LEU A N 1
ATOM 1592 C CA . LEU A 1 196 ? 4.73 22.766 5.328 1 98.69 196 LEU A CA 1
ATOM 1593 C C . LEU A 1 196 ? 5.508 24.078 5.41 1 98.69 196 LEU A C 1
ATOM 1595 O O . LEU A 1 196 ? 5.465 24.766 6.43 1 98.69 196 LEU A O 1
ATOM 1599 N N . LEU A 1 197 ? 6.184 24.438 4.363 1 98.25 197 LEU A N 1
ATOM 1600 C CA . LEU A 1 197 ? 7.043 25.609 4.367 1 98.25 197 LEU A CA 1
ATOM 1601 C C . LEU A 1 197 ? 6.246 26.875 4.023 1 98.25 197 LEU A C 1
ATOM 1603 O O . LEU A 1 197 ? 6.531 27.953 4.535 1 98.25 197 LEU A O 1
ATOM 1607 N N . ASN A 1 198 ? 5.305 26.797 3.115 1 96.75 198 ASN A N 1
ATOM 1608 C CA . ASN A 1 198 ? 4.336 27.797 2.67 1 96.75 198 ASN A CA 1
ATOM 1609 C C . ASN A 1 198 ? 3.133 27.141 1.991 1 96.75 198 ASN A C 1
ATOM 1611 O O . ASN A 1 198 ? 2.936 25.938 2.096 1 96.75 198 ASN A O 1
ATOM 1615 N N . GLU A 1 199 ? 2.311 27.812 1.317 1 93.38 199 GLU A N 1
ATOM 1616 C CA . GLU A 1 199 ? 1.031 27.344 0.799 1 93.38 199 GLU A CA 1
ATOM 1617 C C . GLU A 1 199 ? 1.23 26.234 -0.238 1 93.38 199 GLU A C 1
ATOM 1619 O O . GLU A 1 199 ? 0.319 25.453 -0.497 1 93.38 199 GLU A O 1
ATOM 1624 N N . SER A 1 200 ? 2.467 26.188 -0.774 1 94.88 200 SER A N 1
ATOM 1625 C CA . SER A 1 200 ? 2.592 25.297 -1.916 1 94.88 200 SER A CA 1
ATOM 1626 C C . SER A 1 200 ? 3.857 24.453 -1.818 1 94.88 200 SER A C 1
ATOM 1628 O O . SER A 1 200 ? 4.191 23.703 -2.75 1 94.88 200 SER A O 1
ATOM 1630 N N . HIS A 1 201 ? 4.637 24.562 -0.733 1 98.12 201 HIS A N 1
ATOM 1631 C CA . HIS A 1 201 ? 5.875 23.797 -0.63 1 98.12 201 HIS A CA 1
ATOM 1632 C C . HIS A 1 201 ? 5.906 22.969 0.65 1 98.12 201 HIS A C 1
ATOM 1634 O O . HIS A 1 201 ? 5.625 23.484 1.734 1 98.12 201 HIS A O 1
ATOM 1640 N N . LEU A 1 202 ? 6.254 21.703 0.507 1 98.75 202 LEU A N 1
ATOM 1641 C CA . LEU A 1 202 ? 6.359 20.734 1.595 1 98.75 202 LEU A CA 1
ATOM 1642 C C . LEU A 1 202 ? 7.773 20.172 1.686 1 98.75 202 LEU A C 1
ATOM 1644 O O . LEU A 1 202 ? 8.336 19.719 0.682 1 98.75 202 LEU A O 1
ATOM 1648 N N . GLU A 1 203 ? 8.344 20.25 2.828 1 98.88 203 GLU A N 1
ATOM 1649 C CA . GLU A 1 203 ? 9.672 19.688 3.072 1 98.88 203 GLU A CA 1
ATOM 1650 C C . GLU A 1 203 ? 9.578 18.328 3.74 1 98.88 203 GLU A C 1
ATOM 1652 O O . GLU A 1 203 ? 8.781 18.125 4.66 1 98.88 203 GLU A O 1
ATOM 1657 N N . SER A 1 204 ? 10.328 17.391 3.271 1 98.81 204 SER A N 1
ATOM 1658 C CA . SER A 1 204 ? 10.453 16.078 3.881 1 98.81 204 SER A CA 1
ATOM 1659 C C . SER A 1 204 ? 11.891 15.797 4.312 1 98.81 204 SER A C 1
ATOM 1661 O O . SER A 1 204 ? 12.828 16.016 3.541 1 98.81 204 SER A O 1
ATOM 1663 N N . ARG A 1 205 ? 12.023 15.359 5.52 1 98.62 205 ARG A N 1
ATOM 1664 C CA . ARG A 1 205 ? 13.297 14.906 6.074 1 98.62 205 ARG A CA 1
ATOM 1665 C C . ARG A 1 205 ? 13.164 13.508 6.672 1 98.62 205 ARG A C 1
ATOM 1667 O O . ARG A 1 205 ? 12.188 13.219 7.371 1 98.62 205 ARG A O 1
ATOM 1674 N N . LEU A 1 206 ? 14.117 12.703 6.383 1 98.44 206 LEU A N 1
ATOM 1675 C CA . LEU A 1 206 ? 14.195 11.383 6.996 1 98.44 206 LEU A CA 1
ATOM 1676 C C . LEU A 1 206 ? 15.562 11.156 7.633 1 98.44 206 LEU A C 1
ATOM 1678 O O . LEU A 1 206 ? 16.578 11.156 6.941 1 98.44 206 LEU A O 1
ATOM 1682 N N . HIS A 1 207 ? 15.578 11.008 8.945 1 98.38 207 HIS A N 1
ATOM 1683 C CA . HIS A 1 207 ? 16.766 10.609 9.703 1 98.38 207 HIS A CA 1
ATOM 1684 C C . HIS A 1 207 ? 16.703 9.141 10.086 1 98.38 207 HIS A C 1
ATOM 1686 O O . HIS A 1 207 ? 15.625 8.617 10.391 1 98.38 207 HIS A O 1
ATOM 1692 N N . MET A 1 208 ? 17.828 8.484 10.055 1 97.31 208 MET A N 1
ATOM 1693 C CA . MET A 1 208 ? 17.812 7.09 10.492 1 97.31 208 MET A CA 1
ATOM 1694 C C . MET A 1 208 ? 19.156 6.711 11.133 1 97.31 208 MET A C 1
ATOM 1696 O O . MET A 1 208 ? 20.141 7.422 10.969 1 97.31 208 MET A O 1
ATOM 1700 N N . SER A 1 209 ? 19.109 5.688 11.906 1 96.5 209 SER A N 1
ATOM 1701 C CA . SER A 1 209 ? 20.297 5.023 12.445 1 96.5 209 SER A CA 1
ATOM 1702 C C . SER A 1 209 ? 20.281 3.533 12.117 1 96.5 209 SER A C 1
ATOM 1704 O O . SER A 1 209 ? 19.234 2.955 11.852 1 96.5 209 SER A O 1
ATOM 1706 N N . THR A 1 210 ? 21.375 3.053 11.984 1 93.75 210 THR A N 1
ATOM 1707 C CA . THR A 1 210 ? 21.562 1.611 11.867 1 93.75 210 THR A CA 1
ATOM 1708 C C . THR A 1 210 ? 22.328 1.064 13.07 1 93.75 210 THR A C 1
ATOM 1710 O O . THR A 1 210 ? 22.547 1.78 14.055 1 93.75 210 THR A O 1
ATOM 1713 N N . LEU A 1 211 ? 22.609 -0.272 12.992 1 90 211 LEU A N 1
ATOM 1714 C CA . LEU A 1 211 ? 23.406 -0.853 14.078 1 90 211 LEU A CA 1
ATOM 1715 C C . LEU A 1 211 ? 24.797 -0.253 14.109 1 90 211 LEU A C 1
ATOM 1717 O O . LEU A 1 211 ? 25.406 -0.163 15.18 1 90 211 LEU A O 1
ATOM 1721 N N . THR A 1 212 ? 25.234 0.251 12.992 1 91.69 212 THR A N 1
ATOM 1722 C CA . THR A 1 212 ? 26.625 0.658 12.898 1 91.69 212 THR A CA 1
ATOM 1723 C C . THR A 1 212 ? 26.75 2.176 12.805 1 91.69 212 THR A C 1
ATOM 1725 O O . THR A 1 212 ? 27.844 2.73 12.945 1 91.69 212 THR A O 1
ATOM 1728 N N . HIS A 1 213 ? 25.656 2.838 12.523 1 94.5 213 HIS A N 1
ATOM 1729 C CA . HIS A 1 213 ? 25.719 4.285 12.344 1 94.5 213 HIS A CA 1
ATOM 1730 C C . HIS A 1 213 ? 24.672 4.992 13.188 1 94.5 213 HIS A C 1
ATOM 1732 O O . HIS A 1 213 ? 23.531 4.539 13.266 1 94.5 213 HIS A O 1
ATOM 1738 N N . ARG A 1 214 ? 25.031 6.066 13.805 1 95.25 214 ARG A N 1
ATOM 1739 C CA . ARG A 1 214 ? 24.125 6.883 14.602 1 95.25 214 ARG A CA 1
ATOM 1740 C C . ARG A 1 214 ? 23.062 7.543 13.727 1 95.25 214 ARG A C 1
ATOM 1742 O O . ARG A 1 214 ? 23.016 7.301 12.516 1 95.25 214 ARG A O 1
ATOM 1749 N N . MET A 1 215 ? 22.25 8.312 14.445 1 97.25 215 MET A N 1
ATOM 1750 C CA . MET A 1 215 ? 21.188 9.016 13.734 1 97.25 215 MET A CA 1
ATOM 1751 C C . MET A 1 215 ? 21.766 10.062 12.789 1 97.25 215 MET A C 1
ATOM 1753 O O . MET A 1 215 ? 22.469 10.977 13.219 1 97.25 215 MET A O 1
ATOM 1757 N N . LEU A 1 216 ? 21.469 9.906 11.461 1 97.19 216 LEU A N 1
ATOM 1758 C CA . LEU A 1 216 ? 21.938 10.828 10.422 1 97.19 216 LEU A CA 1
ATOM 1759 C C . LEU A 1 216 ? 20.812 11.141 9.438 1 97.19 216 LEU A C 1
ATOM 1761 O O . LEU A 1 216 ? 19.875 10.359 9.281 1 97.19 216 LEU A O 1
ATOM 1765 N N . LEU A 1 217 ? 20.938 12.32 8.875 1 97.38 217 LEU A N 1
ATOM 1766 C CA . LEU A 1 217 ? 20.016 12.664 7.789 1 97.38 217 LEU A CA 1
ATOM 1767 C C . LEU A 1 217 ? 20.219 11.734 6.598 1 97.38 217 LEU A C 1
ATOM 1769 O O . LEU A 1 217 ? 21.344 11.586 6.098 1 97.38 217 LEU A O 1
ATOM 1773 N N . HIS A 1 218 ? 19.219 11.07 6.172 1 96.75 218 HIS A N 1
ATOM 1774 C CA . HIS A 1 218 ? 19.281 10.125 5.066 1 96.75 218 HIS A CA 1
ATOM 1775 C C . HIS A 1 218 ? 18.703 10.719 3.789 1 96.75 218 HIS A C 1
ATOM 1777 O O . HIS A 1 218 ? 19.312 10.633 2.723 1 96.75 218 HIS A O 1
ATOM 1783 N N . THR A 1 219 ? 17.531 11.266 3.855 1 97.56 219 THR A N 1
ATOM 1784 C CA . THR A 1 219 ? 16.938 11.891 2.682 1 97.56 219 THR A CA 1
ATOM 1785 C C . THR A 1 219 ? 16.375 13.266 3.031 1 97.56 219 THR A C 1
ATOM 1787 O O . THR A 1 219 ? 15.898 13.484 4.148 1 97.56 219 THR A O 1
ATOM 1790 N N . HIS A 1 220 ? 16.453 14.188 2.115 1 98.5 220 HIS A N 1
ATOM 1791 C CA . HIS A 1 220 ? 15.914 15.539 2.193 1 98.5 220 HIS A CA 1
ATOM 1792 C C . HIS A 1 220 ? 15.336 15.977 0.85 1 98.5 220 HIS A C 1
ATOM 1794 O O . HIS A 1 220 ? 15.984 15.82 -0.187 1 98.5 220 HIS A O 1
ATOM 1800 N N . ILE A 1 221 ? 14.164 16.531 0.854 1 98.62 221 ILE A N 1
ATOM 1801 C CA . ILE A 1 221 ? 13.539 16.938 -0.398 1 98.62 221 ILE A CA 1
ATOM 1802 C C . ILE A 1 221 ? 12.469 17.984 -0.118 1 98.62 221 ILE A C 1
ATOM 1804 O O . ILE A 1 221 ? 11.758 17.906 0.885 1 98.62 221 ILE A O 1
ATOM 1808 N N . ILE A 1 222 ? 12.367 18.969 -0.906 1 98.81 222 ILE A N 1
ATOM 1809 C CA . ILE A 1 222 ? 11.297 19.953 -0.885 1 98.81 222 ILE A CA 1
ATOM 1810 C C . ILE A 1 222 ? 10.398 19.766 -2.105 1 98.81 222 ILE A C 1
ATOM 1812 O O . ILE A 1 222 ? 10.875 19.797 -3.244 1 98.81 222 ILE A O 1
ATOM 1816 N N . TYR A 1 223 ? 9.125 19.562 -1.856 1 98.69 223 TYR A N 1
ATOM 1817 C CA . TYR A 1 223 ? 8.133 19.312 -2.9 1 98.69 223 TYR A CA 1
ATOM 1818 C C . TYR A 1 223 ? 7.332 20.578 -3.199 1 98.69 223 TYR A C 1
ATOM 1820 O O . TYR A 1 223 ? 7.25 21.484 -2.365 1 98.69 223 TYR A O 1
ATOM 1828 N N . GLU A 1 224 ? 6.754 20.609 -4.391 1 98.12 224 GLU A N 1
ATOM 1829 C CA . GLU A 1 224 ? 5.688 21.547 -4.758 1 98.12 224 GLU A CA 1
ATOM 1830 C C . GLU A 1 224 ? 4.352 20.828 -4.906 1 98.12 224 GLU A C 1
ATOM 1832 O O . GLU A 1 224 ? 4.289 19.719 -5.461 1 98.12 224 GLU A O 1
ATOM 1837 N N . LYS A 1 225 ? 3.34 21.469 -4.371 1 96.94 225 LYS A N 1
ATOM 1838 C CA . LYS A 1 225 ? 2.01 20.906 -4.555 1 96.94 225 LYS A CA 1
ATOM 1839 C C . LYS A 1 225 ? 1.594 20.938 -6.023 1 96.94 225 LYS A C 1
ATOM 1841 O O . LYS A 1 225 ? 1.619 22 -6.652 1 96.94 225 LYS A O 1
ATOM 1846 N N . VAL A 1 226 ? 1.167 19.75 -6.539 1 96.69 226 VAL A N 1
ATOM 1847 C CA . VAL A 1 226 ? 0.838 19.703 -7.957 1 96.69 226 VAL A CA 1
ATOM 1848 C C . VAL A 1 226 ? -0.651 19.422 -8.133 1 96.69 226 VAL A C 1
ATOM 1850 O O . VAL A 1 226 ? -1.188 19.547 -9.242 1 96.69 226 VAL A O 1
ATOM 1853 N N . TYR A 1 227 ? -1.322 19.016 -7.078 1 95.12 227 TYR A N 1
ATOM 1854 C CA . TYR A 1 227 ? -2.762 18.781 -7.105 1 95.12 227 TYR A CA 1
ATOM 1855 C C . TYR A 1 227 ? -3.344 18.781 -5.699 1 95.12 227 TYR A C 1
ATOM 1857 O O . TYR A 1 227 ? -2.795 18.156 -4.789 1 95.12 227 TYR A O 1
ATOM 1865 N N . PRO A 1 228 ? -4.426 19.453 -5.5 1 91.31 228 PRO A N 1
ATOM 1866 C CA . PRO A 1 228 ? -5.066 20.406 -6.398 1 91.31 228 PRO A CA 1
ATOM 1867 C C . PRO A 1 228 ? -4.25 21.688 -6.582 1 91.31 228 PRO A C 1
ATOM 1869 O O . PRO A 1 228 ? -3.521 22.094 -5.672 1 91.31 228 PRO A O 1
ATOM 1872 N N . ARG A 1 229 ? -4.344 22.266 -7.773 1 81.88 229 ARG A N 1
ATOM 1873 C CA . ARG A 1 229 ? -3.662 23.531 -8.07 1 81.88 229 ARG A CA 1
ATOM 1874 C C . ARG A 1 229 ? -4.438 24.344 -9.102 1 81.88 229 ARG A C 1
ATOM 1876 O O . ARG A 1 229 ? -5.164 23.781 -9.922 1 81.88 229 ARG A O 1
ATOM 1883 N N . MET B 1 1 ? -30.078 -18.125 -42.156 1 38.56 1 MET B N 1
ATOM 1884 C CA . MET B 1 1 ? -28.984 -17.219 -41.875 1 38.56 1 MET B CA 1
ATOM 1885 C C . MET B 1 1 ? -28.234 -17.641 -40.625 1 38.56 1 MET B C 1
ATOM 1887 O O . MET B 1 1 ? -28.828 -17.672 -39.531 1 38.56 1 MET B O 1
ATOM 1891 N N . THR B 1 2 ? -27.156 -18.391 -40.75 1 47.97 2 THR B N 1
ATOM 1892 C CA . THR B 1 2 ? -26.375 -19 -39.656 1 47.97 2 THR B CA 1
ATOM 1893 C C . THR B 1 2 ? -25.734 -17.938 -38.781 1 47.97 2 THR B C 1
ATOM 1895 O O . THR B 1 2 ? -25.094 -17.016 -39.281 1 47.97 2 THR B O 1
ATOM 1898 N N . PRO B 1 3 ? -26.281 -17.719 -37.594 1 50.25 3 PRO B N 1
ATOM 1899 C CA . PRO B 1 3 ? -25.734 -16.656 -36.75 1 50.25 3 PRO B CA 1
ATOM 1900 C C . PRO B 1 3 ? -24.203 -16.672 -36.719 1 50.25 3 PRO B C 1
ATOM 1902 O O . PRO B 1 3 ? -23.578 -17.734 -36.812 1 50.25 3 PRO B O 1
ATOM 1905 N N . ARG B 1 4 ? -23.5 -15.602 -37.219 1 47.97 4 ARG B N 1
ATOM 1906 C CA . ARG B 1 4 ? -22.047 -15.422 -37.156 1 47.97 4 ARG B CA 1
ATOM 1907 C C . ARG B 1 4 ? -21.516 -15.703 -35.75 1 47.97 4 ARG B C 1
ATOM 1909 O O . ARG B 1 4 ? -22.109 -15.273 -34.75 1 47.97 4 ARG B O 1
ATOM 1916 N N . PRO B 1 5 ? -20.625 -16.703 -35.625 1 43.62 5 PRO B N 1
ATOM 1917 C CA . PRO B 1 5 ? -20.094 -17 -34.281 1 43.62 5 PRO B CA 1
ATOM 1918 C C . PRO B 1 5 ? -19.562 -15.75 -33.594 1 43.62 5 PRO B C 1
ATOM 1920 O O . PRO B 1 5 ? -19.078 -14.82 -34.25 1 43.62 5 PRO B O 1
ATOM 1923 N N . ARG B 1 6 ? -20.062 -15.422 -32.5 1 50.28 6 ARG B N 1
ATOM 1924 C CA . ARG B 1 6 ? -19.562 -14.336 -31.656 1 50.28 6 ARG B CA 1
ATOM 1925 C C . ARG B 1 6 ? -18.047 -14.289 -31.656 1 50.28 6 ARG B C 1
ATOM 1927 O O . ARG B 1 6 ? -17.391 -15.328 -31.578 1 50.28 6 ARG B O 1
ATOM 1934 N N . PRO B 1 7 ? -17.406 -13.195 -32.219 1 49.16 7 PRO B N 1
ATOM 1935 C CA . PRO B 1 7 ? -15.945 -13.125 -32.188 1 49.16 7 PRO B CA 1
ATOM 1936 C C . PRO B 1 7 ? -15.352 -13.648 -30.891 1 49.16 7 PRO B C 1
ATOM 1938 O O . PRO B 1 7 ? -15.852 -13.336 -29.812 1 49.16 7 PRO B O 1
ATOM 1941 N N . GLN B 1 8 ? -14.641 -14.828 -30.969 1 55.12 8 GLN B N 1
ATOM 1942 C CA . GLN B 1 8 ? -14.094 -15.508 -29.797 1 55.12 8 GLN B CA 1
ATOM 1943 C C . GLN B 1 8 ? -13.195 -14.586 -29 1 55.12 8 GLN B C 1
ATOM 1945 O O . GLN B 1 8 ? -12.289 -13.945 -29.547 1 55.12 8 GLN B O 1
ATOM 1950 N N . ARG B 1 9 ? -13.484 -14.109 -27.703 1 70.06 9 ARG B N 1
ATOM 1951 C CA . ARG B 1 9 ? -12.664 -13.344 -26.781 1 70.06 9 ARG B CA 1
ATOM 1952 C C . ARG B 1 9 ? -11.273 -13.938 -26.641 1 70.06 9 ARG B C 1
ATOM 1954 O O . ARG B 1 9 ? -11.109 -15.156 -26.609 1 70.06 9 ARG B O 1
ATOM 1961 N N . CYS B 1 10 ? -10.234 -13.188 -26.953 1 80.31 10 CYS B N 1
ATOM 1962 C CA . CYS B 1 10 ? -8.852 -13.602 -26.797 1 80.31 10 CYS B CA 1
ATOM 1963 C C . CYS B 1 10 ? -8.586 -14.109 -25.391 1 80.31 10 CYS B C 1
ATOM 1965 O O . CYS B 1 10 ? -8.742 -13.367 -24.422 1 80.31 10 CYS B O 1
ATOM 1967 N N . ARG B 1 11 ? -8.461 -15.453 -25.281 1 86.62 11 ARG B N 1
ATOM 1968 C CA . ARG B 1 11 ? -8.227 -16.031 -23.969 1 86.62 11 ARG B CA 1
ATOM 1969 C C . ARG B 1 11 ? -7.195 -17.156 -24.031 1 86.62 11 ARG B C 1
ATOM 1971 O O . ARG B 1 11 ? -6.973 -17.734 -25.094 1 86.62 11 ARG B O 1
ATOM 1978 N N . ASP B 1 12 ? -6.559 -17.266 -22.953 1 93.12 12 ASP B N 1
ATOM 1979 C CA . ASP B 1 12 ? -5.742 -18.469 -22.797 1 93.12 12 ASP B CA 1
ATOM 1980 C C . ASP B 1 12 ? -6.617 -19.703 -22.594 1 93.12 12 ASP B C 1
ATOM 1982 O O . ASP B 1 12 ? -7.66 -19.625 -21.938 1 93.12 12 ASP B O 1
ATOM 1986 N N . LYS B 1 13 ? -6.172 -20.812 -23.156 1 93.62 13 LYS B N 1
ATOM 1987 C CA . LYS B 1 13 ? -6.949 -22.047 -23.047 1 93.62 13 LYS B CA 1
ATOM 1988 C C . LYS B 1 13 ? -6.25 -23.078 -22.156 1 93.62 13 LYS B C 1
ATOM 1990 O O . LYS B 1 13 ? -6.676 -24.234 -22.078 1 93.62 13 LYS B O 1
ATOM 1995 N N . ASP B 1 14 ? -5.188 -22.719 -21.562 1 95.31 14 ASP B N 1
ATOM 1996 C CA . ASP B 1 14 ? -4.426 -23.547 -20.641 1 95.31 14 ASP B CA 1
ATOM 1997 C C . ASP B 1 14 ? -3.955 -22.75 -19.438 1 95.31 14 ASP B C 1
ATOM 1999 O O . ASP B 1 14 ? -3.41 -21.656 -19.578 1 95.31 14 ASP B O 1
ATOM 2003 N N . MET B 1 15 ? -4.102 -23.281 -18.219 1 95.12 15 MET B N 1
ATOM 2004 C CA . MET B 1 15 ? -3.795 -22.562 -16.984 1 95.12 15 MET B CA 1
ATOM 2005 C C . MET B 1 15 ? -2.289 -22.406 -16.812 1 95.12 15 MET B C 1
ATOM 2007 O O . MET B 1 15 ? -1.84 -21.625 -15.961 1 95.12 15 MET B O 1
ATOM 2011 N N . ASN B 1 16 ? -1.487 -23.125 -17.641 1 95.81 16 ASN B N 1
ATOM 2012 C CA . ASN B 1 16 ? -0.034 -23.047 -17.531 1 95.81 16 ASN B CA 1
ATOM 2013 C C . ASN B 1 16 ? 0.526 -21.875 -18.344 1 95.81 16 ASN B C 1
ATOM 2015 O O . ASN B 1 16 ? 1.716 -21.562 -18.25 1 95.81 16 ASN B O 1
ATOM 2019 N N . CYS B 1 17 ? -0.287 -21.234 -19.109 1 96.38 17 CYS B N 1
ATOM 2020 C CA . CYS B 1 17 ? 0.185 -20.25 -20.078 1 96.38 17 CYS B CA 1
ATOM 2021 C C . CYS B 1 17 ? 0.998 -19.156 -19.391 1 96.38 17 CYS B C 1
ATOM 2023 O O . CYS B 1 17 ? 2.078 -18.797 -19.859 1 96.38 17 CYS B O 1
ATOM 2025 N N . ALA B 1 18 ? 0.474 -18.656 -18.234 1 96.56 18 ALA B N 1
ATOM 2026 C CA . ALA B 1 18 ? 1.177 -17.562 -17.562 1 96.56 18 ALA B CA 1
ATOM 2027 C C . ALA B 1 18 ? 2.594 -17.984 -17.172 1 96.56 18 ALA B C 1
ATOM 2029 O O . ALA B 1 18 ? 3.551 -17.25 -17.406 1 96.56 18 ALA B O 1
ATOM 2030 N N . LEU B 1 19 ? 2.754 -19.156 -16.625 1 96.69 19 LEU B N 1
ATOM 2031 C CA . LEU B 1 19 ? 4.059 -19.656 -16.203 1 96.69 19 LEU B CA 1
ATOM 2032 C C . LEU B 1 19 ? 4.961 -19.922 -17.391 1 96.69 19 LEU B C 1
ATOM 2034 O O . LEU B 1 19 ? 6.141 -19.562 -17.391 1 96.69 19 LEU B O 1
ATOM 2038 N N . TRP B 1 20 ? 4.406 -20.547 -18.438 1 96.38 20 TRP B N 1
ATOM 2039 C CA . TRP B 1 20 ? 5.18 -20.875 -19.625 1 96.38 20 TRP B CA 1
ATOM 2040 C C . TRP B 1 20 ? 5.73 -19.609 -20.281 1 96.38 20 TRP B C 1
ATOM 2042 O O . TRP B 1 20 ? 6.922 -19.531 -20.594 1 96.38 20 TRP B O 1
ATOM 2052 N N . VAL B 1 21 ? 4.844 -18.641 -20.469 1 96.19 21 VAL B N 1
ATOM 2053 C CA . VAL B 1 21 ? 5.223 -17.406 -21.156 1 96.19 21 VAL B CA 1
ATOM 2054 C C . VAL B 1 21 ? 6.223 -16.625 -20.312 1 96.19 21 VAL B C 1
ATOM 2056 O O . VAL B 1 21 ? 7.191 -16.078 -20.844 1 96.19 21 VAL B O 1
ATOM 2059 N N . ALA B 1 22 ? 6.023 -16.562 -19 1 97.06 22 ALA B N 1
ATOM 2060 C CA . ALA B 1 22 ? 6.957 -15.867 -18.109 1 97.06 22 ALA B CA 1
ATOM 2061 C C . ALA B 1 22 ? 8.344 -16.516 -18.156 1 97.06 22 ALA B C 1
ATOM 2063 O O . ALA B 1 22 ? 9.359 -15.812 -18.203 1 97.06 22 ALA B O 1
ATOM 2064 N N . HIS B 1 23 ? 8.414 -17.797 -18.188 1 96.12 23 HIS B N 1
ATOM 2065 C CA . HIS B 1 23 ? 9.672 -18.547 -18.125 1 96.12 23 HIS B CA 1
ATOM 2066 C C . HIS B 1 23 ? 10.406 -18.484 -19.453 1 96.12 23 HIS B C 1
ATOM 2068 O O . HIS B 1 23 ? 11.633 -18.375 -19.5 1 96.12 23 HIS B O 1
ATOM 2074 N N . GLN B 1 24 ? 9.617 -18.578 -20.547 1 96.19 24 GLN B N 1
ATOM 2075 C CA . GLN B 1 24 ? 10.203 -18.609 -21.875 1 96.19 24 GLN B CA 1
ATOM 2076 C C . GLN B 1 24 ? 9.383 -17.766 -22.859 1 96.19 24 GLN B C 1
ATOM 2078 O O . GLN B 1 24 ? 8.703 -18.312 -23.719 1 96.19 24 GLN B O 1
ATOM 2083 N N . PRO B 1 25 ? 9.594 -16.516 -22.75 1 95.19 25 PRO B N 1
ATOM 2084 C CA . PRO B 1 25 ? 8.781 -15.633 -23.594 1 95.19 25 PRO B CA 1
ATOM 2085 C C . PRO B 1 25 ? 9.031 -15.852 -25.078 1 95.19 25 PRO B C 1
ATOM 2087 O O . PRO B 1 25 ? 8.141 -15.594 -25.906 1 95.19 25 PRO B O 1
ATOM 2090 N N . ASN B 1 26 ? 10.156 -16.328 -25.484 1 94.12 26 ASN B N 1
ATOM 2091 C CA . ASN B 1 26 ? 10.492 -16.562 -26.891 1 94.12 26 ASN B CA 1
ATOM 2092 C C . ASN B 1 26 ? 9.594 -17.625 -27.516 1 94.12 26 ASN B C 1
ATOM 2094 O O . ASN B 1 26 ? 9.461 -17.688 -28.734 1 94.12 26 ASN B O 1
ATOM 2098 N N . ARG B 1 27 ? 8.977 -18.406 -26.719 1 92.75 27 ARG B N 1
ATOM 2099 C CA . ARG B 1 27 ? 8.078 -19.438 -27.219 1 92.75 27 ARG B CA 1
ATOM 2100 C C . ARG B 1 27 ? 6.852 -18.828 -27.875 1 92.75 27 ARG B C 1
ATOM 2102 O O . ARG B 1 27 ? 6.18 -19.469 -28.688 1 92.75 27 ARG B O 1
ATOM 2109 N N . CYS B 1 28 ? 6.543 -17.656 -27.547 1 91.19 28 CYS B N 1
ATOM 2110 C CA . CYS B 1 28 ? 5.414 -16.969 -28.156 1 91.19 28 CYS B CA 1
ATOM 2111 C C . CYS B 1 28 ? 5.672 -16.672 -29.625 1 91.19 28 CYS B C 1
ATOM 2113 O O . CYS B 1 28 ? 4.738 -16.406 -30.391 1 91.19 28 CYS B O 1
ATOM 2115 N N . GLU B 1 29 ? 6.852 -16.766 -30.031 1 87.94 29 GLU B N 1
ATOM 2116 C CA . GLU B 1 29 ? 7.219 -16.531 -31.422 1 87.94 29 GLU B CA 1
ATOM 2117 C C . GLU B 1 29 ? 7.445 -17.844 -32.156 1 87.94 29 GLU B C 1
ATOM 2119 O O . GLU B 1 29 ? 7.18 -17.938 -33.375 1 87.94 29 GLU B O 1
ATOM 2124 N N . GLU B 1 30 ? 7.812 -18.828 -31.531 1 85.12 30 GLU B N 1
ATOM 2125 C CA . GLU B 1 30 ? 8.398 -19.984 -32.188 1 85.12 30 GLU B CA 1
ATOM 2126 C C . GLU B 1 30 ? 7.57 -21.25 -31.953 1 85.12 30 GLU B C 1
ATOM 2128 O O . GLU B 1 30 ? 7.625 -22.203 -32.719 1 85.12 30 GLU B O 1
ATOM 2133 N N . ASP B 1 31 ? 6.879 -21.266 -30.875 1 86 31 ASP B N 1
ATOM 2134 C CA . ASP B 1 31 ? 6.289 -22.516 -30.406 1 86 31 ASP B CA 1
ATOM 2135 C C . ASP B 1 31 ? 4.855 -22.656 -30.906 1 86 31 ASP B C 1
ATOM 2137 O O . ASP B 1 31 ? 3.914 -22.203 -30.25 1 86 31 ASP B O 1
ATOM 2141 N N . LEU B 1 32 ? 4.648 -23.406 -31.922 1 86.25 32 LEU B N 1
ATOM 2142 C CA . LEU B 1 32 ? 3.342 -23.594 -32.562 1 86.25 32 LEU B CA 1
ATOM 2143 C C . LEU B 1 32 ? 2.441 -24.469 -31.672 1 86.25 32 LEU B C 1
ATOM 2145 O O . LEU B 1 32 ? 1.222 -24.484 -31.859 1 86.25 32 LEU B O 1
ATOM 2149 N N . GLU B 1 33 ? 3.109 -25.141 -30.766 1 89.62 33 GLU B N 1
ATOM 2150 C CA . GLU B 1 33 ? 2.314 -26 -29.906 1 89.62 33 GLU B CA 1
ATOM 2151 C C . GLU B 1 33 ? 1.695 -25.219 -28.75 1 89.62 33 GLU B C 1
ATOM 2153 O O . GLU B 1 33 ? 0.583 -25.516 -28.312 1 89.62 33 GLU B O 1
ATOM 2158 N N . MET B 1 34 ? 2.332 -24.234 -28.281 1 89.75 34 MET B N 1
ATOM 2159 C CA . MET B 1 34 ? 1.853 -23.453 -27.141 1 89.75 34 MET B CA 1
ATOM 2160 C C . MET B 1 34 ? 0.953 -22.312 -27.609 1 89.75 34 MET B C 1
ATOM 2162 O O . MET B 1 34 ? -0.052 -22 -26.969 1 89.75 34 MET B O 1
ATOM 2166 N N . LEU B 1 35 ? 1.219 -21.797 -28.719 1 87.88 35 LEU B N 1
ATOM 2167 C CA . LEU B 1 35 ? 0.642 -20.547 -29.219 1 87.88 35 LEU B CA 1
ATOM 2168 C C . L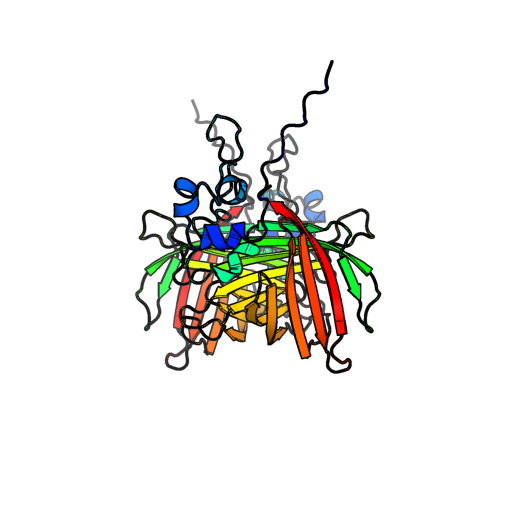EU B 1 35 ? -0.878 -20.656 -29.297 1 87.88 35 LEU B C 1
ATOM 2170 O O . LEU B 1 35 ? -1.589 -19.734 -28.875 1 87.88 35 LEU B O 1
ATOM 2174 N N . PRO B 1 36 ? -1.412 -21.797 -29.797 1 88.81 36 PRO B N 1
ATOM 2175 C CA . PRO B 1 36 ? -2.871 -21.891 -29.891 1 88.81 36 PRO B CA 1
ATOM 2176 C C . PRO B 1 36 ? -3.553 -21.812 -28.531 1 88.81 36 PRO B C 1
ATOM 2178 O O . PRO B 1 36 ? -4.73 -21.453 -28.438 1 88.81 36 PRO B O 1
ATOM 2181 N N . PHE B 1 37 ? -2.807 -22.094 -27.469 1 92.62 37 PHE B N 1
ATOM 2182 C CA . PHE B 1 37 ? -3.404 -22.172 -26.141 1 92.62 37 PHE B CA 1
ATOM 2183 C C . PHE B 1 37 ? -3.131 -20.891 -25.344 1 92.62 37 PHE B C 1
ATOM 2185 O O . PHE B 1 37 ? -3.838 -20.594 -24.375 1 92.62 37 PHE B O 1
ATOM 2192 N N . CYS B 1 38 ? -2.088 -20.125 -25.688 1 93.75 38 CYS B N 1
ATOM 2193 C CA . CYS B 1 38 ? -1.627 -19.016 -24.875 1 93.75 38 CYS B CA 1
ATOM 2194 C C . CYS B 1 38 ? -1.649 -17.719 -25.672 1 93.75 38 CYS B C 1
ATOM 2196 O O . CYS B 1 38 ? -0.674 -16.953 -25.656 1 93.75 38 CYS B O 1
ATOM 2198 N N . ARG B 1 39 ? -2.727 -17.484 -26.297 1 90.06 39 ARG B N 1
ATOM 2199 C CA . ARG B 1 39 ? -2.83 -16.328 -27.172 1 90.06 39 ARG B CA 1
ATOM 2200 C C . ARG B 1 39 ? -2.84 -15.031 -26.375 1 90.06 39 ARG B C 1
ATOM 2202 O O . ARG B 1 39 ? -2.156 -14.07 -26.734 1 90.06 39 ARG B O 1
ATOM 2209 N N . LEU B 1 40 ? -3.578 -15.031 -25.312 1 91.12 40 LEU B N 1
ATOM 2210 C CA . LEU B 1 40 ? -3.66 -13.828 -24.5 1 91.12 40 LEU B CA 1
ATOM 2211 C C . LEU B 1 40 ? -2.32 -13.523 -23.844 1 91.12 40 LEU B C 1
ATOM 2213 O O . LEU B 1 40 ? -1.816 -12.406 -23.922 1 91.12 40 LEU B O 1
ATOM 2217 N N . SER B 1 41 ? -1.724 -14.531 -23.219 1 93.12 41 SER B N 1
ATOM 2218 C CA . SER B 1 41 ? -0.446 -14.367 -22.531 1 93.12 41 SER B CA 1
ATOM 2219 C C . SER B 1 41 ? 0.656 -13.961 -23.5 1 93.12 41 SER B C 1
ATOM 2221 O O . SER B 1 41 ? 1.567 -13.219 -23.141 1 93.12 41 SER B O 1
ATOM 2223 N N . CYS B 1 42 ? 0.459 -14.383 -24.812 1 91.62 42 CYS B N 1
ATOM 2224 C CA . CYS B 1 42 ? 1.454 -14.086 -25.828 1 91.62 42 CYS B CA 1
ATOM 2225 C C . CYS B 1 42 ? 1.115 -12.789 -26.562 1 91.62 42 CYS B C 1
ATOM 2227 O O . CYS B 1 42 ? 1.876 -12.336 -27.422 1 91.62 42 CYS B O 1
ATOM 2229 N N . ARG B 1 43 ? -0.022 -12.266 -26.234 1 87.94 43 ARG B N 1
ATOM 2230 C CA . ARG B 1 43 ? -0.478 -11.008 -26.828 1 87.94 43 ARG B CA 1
ATOM 2231 C C . ARG B 1 43 ? -0.71 -11.164 -28.328 1 87.94 43 ARG B C 1
ATOM 2233 O O . ARG B 1 43 ? -0.312 -10.297 -29.109 1 87.94 43 ARG B O 1
ATOM 2240 N N . ILE B 1 44 ? -1.329 -12.289 -28.75 1 81.69 44 ILE B N 1
ATOM 2241 C CA . ILE B 1 44 ? -1.622 -12.547 -30.156 1 81.69 44 ILE B CA 1
ATOM 2242 C C . ILE B 1 44 ? -3.125 -12.742 -30.344 1 81.69 44 ILE B C 1
ATOM 2244 O O . ILE B 1 44 ? -3.598 -13.867 -30.484 1 81.69 44 ILE B O 1
ATOM 2248 N N . CYS B 1 45 ? -4.133 -11.969 -29.922 1 72.44 45 CYS B N 1
ATOM 2249 C CA . CYS B 1 45 ? -5.57 -12.203 -29.953 1 72.44 45 CYS B CA 1
ATOM 2250 C C . CYS B 1 45 ? -6.18 -11.711 -31.266 1 72.44 45 CYS B C 1
ATOM 2252 O O . CYS B 1 45 ? -7.262 -12.156 -31.656 1 72.44 45 CYS B O 1
ATOM 2254 N N . GLY B 1 46 ? -5.703 -11.094 -32.312 1 56.12 46 GLY B N 1
ATOM 2255 C CA . GLY B 1 46 ? -6.352 -10.633 -33.531 1 56.12 46 GLY B CA 1
ATOM 2256 C C . GLY B 1 46 ? -6.293 -11.641 -34.656 1 56.12 46 GLY B C 1
ATOM 2257 O O . GLY B 1 46 ? -5.523 -12.602 -34.594 1 56.12 46 GLY B O 1
ATOM 2258 N N . ASN B 1 47 ? -7.594 -12.195 -35.219 1 52.28 47 ASN B N 1
ATOM 2259 C CA . ASN B 1 47 ? -7.648 -13.094 -36.375 1 52.28 47 ASN B CA 1
ATOM 2260 C C . ASN B 1 47 ? -6.441 -12.922 -37.281 1 52.28 47 ASN B C 1
ATOM 2262 O O . ASN B 1 47 ? -6.004 -13.867 -37.938 1 52.28 47 ASN B O 1
ATOM 2266 N N . ASN B 1 48 ? -6.191 -11.539 -38.031 1 46.16 48 ASN B N 1
ATOM 2267 C CA . ASN B 1 48 ? -5.188 -11.047 -38.969 1 46.16 48 ASN B CA 1
ATOM 2268 C C . ASN B 1 48 ? -4.277 -10.008 -38.312 1 46.16 48 ASN B C 1
ATOM 2270 O O . ASN B 1 48 ? -3.082 -9.953 -38.594 1 46.16 48 ASN B O 1
ATOM 2274 N N . THR B 1 49 ? -4.852 -8.648 -38.188 1 42.41 49 THR B N 1
ATOM 2275 C CA . THR B 1 49 ? -4.023 -7.531 -37.75 1 42.41 49 THR B CA 1
ATOM 2276 C C . THR B 1 49 ? -3.543 -7.73 -36.312 1 42.41 49 THR B C 1
ATOM 2278 O O . THR B 1 49 ? -4.27 -8.281 -35.5 1 42.41 49 THR B O 1
ATOM 2281 N N . LEU B 1 50 ? -2.191 -7.77 -36 1 44.19 50 LEU B N 1
ATOM 2282 C CA . LEU B 1 50 ? -1.392 -7.703 -34.781 1 44.19 50 LEU B CA 1
ATOM 2283 C C . LEU B 1 50 ? -2.127 -6.93 -33.688 1 44.19 50 LEU B C 1
ATOM 2285 O O . LEU B 1 50 ? -1.826 -5.762 -33.438 1 44.19 50 LEU B O 1
ATOM 2289 N N . GLU B 1 51 ? -3.395 -7.059 -33.75 1 48.47 51 GLU B N 1
ATOM 2290 C CA . GLU B 1 51 ? -3.971 -6.207 -32.719 1 48.47 51 GLU B CA 1
ATOM 2291 C C . GLU B 1 51 ? -3.582 -6.695 -31.312 1 48.47 51 GLU B C 1
ATOM 2293 O O . GLU B 1 51 ? -3.953 -7.797 -30.906 1 48.47 51 GLU B O 1
ATOM 2298 N N . PHE B 1 52 ? -2.436 -6.457 -30.891 1 54.31 52 PHE B N 1
ATOM 2299 C CA . PHE B 1 52 ? -1.899 -6.59 -29.547 1 54.31 52 PHE B CA 1
ATOM 2300 C C . PHE B 1 52 ? -2.801 -5.891 -28.531 1 54.31 52 PHE B C 1
ATOM 2302 O O . PHE B 1 52 ? -3.068 -4.695 -28.656 1 54.31 52 PHE B O 1
ATOM 2309 N N . PRO B 1 53 ? -3.666 -6.848 -27.875 1 60.78 53 PRO B N 1
ATOM 2310 C CA . PRO B 1 53 ? -4.293 -6.051 -26.828 1 60.78 53 PRO B CA 1
ATOM 2311 C C . PRO B 1 53 ? -3.32 -5.082 -26.156 1 60.78 53 PRO B C 1
ATOM 2313 O O . PRO B 1 53 ? -2.139 -5.398 -26 1 60.78 53 PRO B O 1
ATOM 2316 N N . ASP B 1 54 ? -3.635 -3.891 -26.312 1 79.5 54 ASP B N 1
ATOM 2317 C CA . ASP B 1 54 ? -2.82 -2.918 -25.594 1 79.5 54 ASP B CA 1
ATOM 2318 C C . ASP B 1 54 ? -2.812 -3.211 -24.094 1 79.5 54 ASP B C 1
ATOM 2320 O O . ASP B 1 54 ? -3.689 -2.752 -23.359 1 79.5 54 ASP B O 1
ATOM 2324 N N . ILE B 1 55 ? -2.031 -4.367 -23.797 1 88.38 55 ILE B N 1
ATOM 2325 C CA . ILE B 1 55 ? -1.847 -4.688 -22.391 1 88.38 55 ILE B CA 1
ATOM 2326 C C . ILE B 1 55 ? -0.763 -3.793 -21.797 1 88.38 55 ILE B C 1
ATOM 2328 O O . ILE B 1 55 ? 0.316 -3.645 -22.375 1 88.38 55 ILE B O 1
ATOM 2332 N N . GLU B 1 56 ? -1.18 -3.186 -20.75 1 93.25 56 GLU B N 1
ATOM 2333 C CA . GLU B 1 56 ? -0.189 -2.361 -20.062 1 93.25 56 GLU B CA 1
ATOM 2334 C C . GLU B 1 56 ? 1.068 -3.164 -19.734 1 93.25 56 GLU B C 1
ATOM 2336 O O . GLU B 1 56 ? 0.985 -4.336 -19.359 1 93.25 56 GLU B O 1
ATOM 2341 N N . GLU B 1 57 ? 2.188 -2.551 -19.812 1 92.94 57 GLU B N 1
ATOM 2342 C CA . GLU B 1 57 ? 3.488 -3.195 -19.656 1 92.94 57 GLU B CA 1
ATOM 2343 C C . GLU B 1 57 ? 3.594 -3.889 -18.297 1 92.94 57 GLU B C 1
ATOM 2345 O O . GLU B 1 57 ? 4.18 -4.969 -18.188 1 92.94 57 GLU B O 1
ATOM 2350 N N . LYS B 1 58 ? 2.939 -3.322 -17.297 1 95.5 58 LYS B N 1
ATOM 2351 C CA . LYS B 1 58 ? 3.051 -3.85 -15.938 1 95.5 58 LYS B CA 1
ATOM 2352 C C . LYS B 1 58 ? 2.305 -5.172 -15.805 1 95.5 58 LYS B C 1
ATOM 2354 O O . LYS B 1 58 ? 2.4 -5.84 -14.773 1 95.5 58 LYS B O 1
ATOM 2359 N N . TYR B 1 59 ? 1.625 -5.59 -16.938 1 96.75 59 TYR B N 1
ATOM 2360 C CA . TYR B 1 59 ? 0.922 -6.867 -16.922 1 96.75 59 TYR B CA 1
ATOM 2361 C C . TYR B 1 59 ? 1.463 -7.805 -17.984 1 96.75 59 TYR B C 1
ATOM 2363 O O . TYR B 1 59 ? 0.863 -8.844 -18.281 1 96.75 59 TYR B O 1
ATOM 2371 N N . ASP B 1 60 ? 2.502 -7.453 -18.688 1 95.31 60 ASP B N 1
ATOM 2372 C CA . ASP B 1 60 ? 3.086 -8.242 -19.766 1 95.31 60 ASP B CA 1
ATOM 2373 C C . ASP B 1 60 ? 3.906 -9.406 -19.203 1 95.31 60 ASP B C 1
ATOM 2375 O O . ASP B 1 60 ? 5.031 -9.211 -18.734 1 95.31 60 ASP B O 1
ATOM 2379 N N . LEU B 1 61 ? 3.43 -10.57 -19.359 1 96.56 61 LEU B N 1
ATOM 2380 C CA . LEU B 1 61 ? 4.035 -11.773 -18.781 1 96.56 61 LEU B CA 1
ATOM 2381 C C . LEU B 1 61 ? 5.406 -12.031 -19.391 1 96.56 61 LEU B C 1
ATOM 2383 O O . LEU B 1 61 ? 6.254 -12.68 -18.781 1 96.56 61 LEU B O 1
ATOM 2387 N N . ARG B 1 62 ? 5.688 -11.57 -20.625 1 95.31 62 ARG B N 1
ATOM 2388 C CA . ARG B 1 62 ? 6.949 -11.781 -21.328 1 95.31 62 ARG B CA 1
ATOM 2389 C C . ARG B 1 62 ? 8.078 -11 -20.672 1 95.31 62 ARG B C 1
ATOM 2391 O O . ARG B 1 62 ? 9.258 -11.258 -20.938 1 95.31 62 ARG B O 1
ATOM 2398 N N . LYS B 1 63 ? 7.664 -10.094 -19.719 1 95.38 63 LYS B N 1
ATOM 2399 C CA . LYS B 1 63 ? 8.648 -9.219 -19.078 1 95.38 63 LYS B CA 1
ATOM 2400 C C . L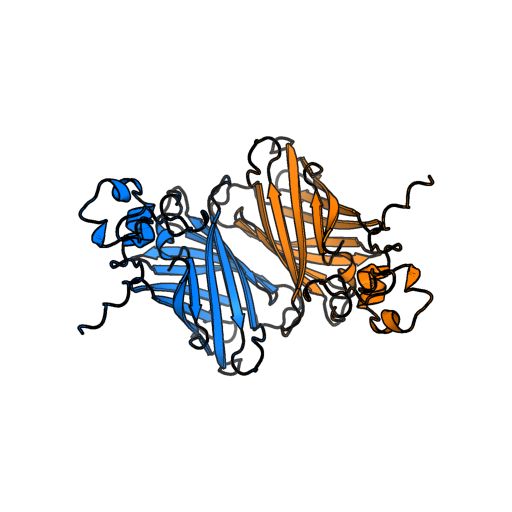YS B 1 63 ? 8.875 -9.617 -17.625 1 95.38 63 LYS B C 1
ATOM 2402 O O . LYS B 1 63 ? 9.492 -8.867 -16.859 1 95.38 63 LYS B O 1
ATOM 2407 N N . THR B 1 64 ? 8.352 -10.766 -17.25 1 96.94 64 THR B N 1
ATOM 2408 C CA . THR B 1 64 ? 8.461 -11.227 -15.867 1 96.94 64 THR B CA 1
ATOM 2409 C C . THR B 1 64 ? 9.891 -11.641 -15.539 1 96.94 64 THR B C 1
ATOM 2411 O O . THR B 1 64 ? 10.445 -12.539 -16.188 1 96.94 64 THR B O 1
ATOM 2414 N N . PRO B 1 65 ? 10.5 -11.039 -14.555 1 95.38 65 PRO B N 1
ATOM 2415 C CA . PRO B 1 65 ? 11.859 -11.438 -14.188 1 95.38 65 PRO B CA 1
ATOM 2416 C C . PRO B 1 65 ? 11.914 -12.82 -13.547 1 95.38 65 PRO B C 1
ATOM 2418 O O . PRO B 1 65 ? 10.93 -13.266 -12.945 1 95.38 65 PRO B O 1
ATOM 2421 N N . PRO B 1 66 ? 13.078 -13.477 -13.594 1 95.12 66 PRO B N 1
ATOM 2422 C CA . PRO B 1 66 ? 13.203 -14.859 -13.148 1 95.12 66 PRO B CA 1
ATOM 2423 C C . PRO B 1 66 ? 12.75 -15.062 -11.703 1 95.12 66 PRO B C 1
ATOM 2425 O O . PRO B 1 66 ? 12.07 -16.047 -11.398 1 95.12 66 PRO B O 1
ATOM 2428 N N . SER B 1 67 ? 13.023 -14.125 -10.836 1 95.12 67 SER B N 1
ATOM 2429 C CA . SER B 1 67 ? 12.68 -14.273 -9.43 1 95.12 67 SER B CA 1
ATOM 2430 C C . SER B 1 67 ? 11.172 -14.266 -9.227 1 95.12 67 SER B C 1
ATOM 2432 O O . SER B 1 67 ? 10.68 -14.641 -8.156 1 95.12 67 SER B O 1
ATOM 2434 N N . LEU B 1 68 ? 10.414 -13.828 -10.273 1 96.88 68 LEU B N 1
ATOM 2435 C CA . LEU B 1 68 ? 8.969 -13.688 -10.148 1 96.88 68 LEU B CA 1
ATOM 2436 C C . LEU B 1 68 ? 8.25 -14.703 -11.031 1 96.88 68 LEU B C 1
ATOM 2438 O O . LEU B 1 68 ? 7.02 -14.688 -11.117 1 96.88 68 LEU B O 1
ATOM 2442 N N . HIS B 1 69 ? 8.961 -15.609 -11.664 1 96.81 69 HIS B N 1
ATOM 2443 C CA . HIS B 1 69 ? 8.359 -16.562 -12.586 1 96.81 69 HIS B CA 1
ATOM 2444 C C . HIS B 1 69 ? 7.27 -17.375 -11.891 1 96.81 69 HIS B C 1
ATOM 2446 O O . HIS B 1 69 ? 6.191 -17.594 -12.453 1 96.81 69 HIS B O 1
ATOM 2452 N N . LYS B 1 70 ? 7.559 -17.734 -10.688 1 95.75 70 LYS B N 1
ATOM 2453 C CA . LYS B 1 70 ? 6.645 -18.609 -9.953 1 95.75 70 LYS B CA 1
ATOM 2454 C C . LYS B 1 70 ? 5.355 -17.875 -9.594 1 95.75 70 LYS B C 1
ATOM 2456 O O . LYS B 1 70 ? 4.359 -18.5 -9.227 1 95.75 70 LYS B O 1
ATOM 2461 N N . LEU B 1 71 ? 5.355 -16.562 -9.719 1 97.62 71 LEU B N 1
ATOM 2462 C CA . LEU B 1 71 ? 4.223 -15.727 -9.32 1 97.62 71 LEU B CA 1
ATOM 2463 C C . LEU B 1 71 ? 3.432 -15.266 -10.547 1 97.62 71 LEU B C 1
ATOM 2465 O O . LEU B 1 71 ? 2.436 -14.555 -10.406 1 97.62 71 LEU B O 1
ATOM 2469 N N . ALA B 1 72 ? 3.824 -15.711 -11.703 1 97.94 72 ALA B N 1
ATOM 2470 C CA . ALA B 1 72 ? 3.303 -15.172 -12.953 1 97.94 72 ALA B CA 1
ATOM 2471 C C . ALA B 1 72 ? 1.802 -15.422 -13.078 1 97.94 72 ALA B C 1
ATOM 2473 O O . ALA B 1 72 ? 1.081 -14.625 -13.68 1 97.94 72 ALA B O 1
ATOM 2474 N N . PHE B 1 73 ? 1.292 -16.516 -12.492 1 98 73 PHE B N 1
ATOM 2475 C CA . PHE B 1 73 ? -0.113 -16.875 -12.633 1 98 73 PHE B CA 1
ATOM 2476 C C . PHE B 1 73 ? -1.007 -15.867 -11.922 1 98 73 PHE B C 1
ATOM 2478 O O . PHE B 1 73 ? -2.209 -15.797 -12.188 1 98 73 PHE B O 1
ATOM 2485 N N . LEU B 1 74 ? -0.424 -15.023 -11.016 1 98.62 74 LEU B N 1
ATOM 2486 C CA . LEU B 1 74 ? -1.181 -14.031 -10.25 1 98.62 74 LEU B CA 1
ATOM 2487 C C . LEU B 1 74 ? -1.35 -12.742 -11.047 1 98.62 74 LEU B C 1
ATOM 2489 O O . LEU B 1 74 ? -2.264 -11.961 -10.781 1 98.62 74 LEU B O 1
ATOM 2493 N N . ILE B 1 75 ? -0.454 -12.516 -11.984 1 98.31 75 ILE B N 1
ATOM 2494 C CA . ILE B 1 75 ? -0.33 -11.203 -12.609 1 98.31 75 ILE B CA 1
ATOM 2495 C C . ILE B 1 75 ? -1.623 -10.859 -13.344 1 98.31 75 ILE B C 1
ATOM 2497 O O . ILE B 1 75 ? -2.062 -11.609 -14.227 1 98.31 75 ILE B O 1
ATOM 2501 N N . GLY B 1 76 ? -2.207 -9.773 -12.969 1 98.06 76 GLY B N 1
ATOM 2502 C CA . GLY B 1 76 ? -3.471 -9.305 -13.508 1 98.06 76 GLY B CA 1
ATOM 2503 C C . GLY B 1 76 ? -4.41 -8.766 -12.445 1 98.06 76 GLY B C 1
ATOM 2504 O O . GLY B 1 76 ? -4.035 -8.656 -11.273 1 98.06 76 GLY B O 1
ATOM 2505 N N . ARG B 1 77 ? -5.527 -8.344 -12.867 1 98.44 77 ARG B N 1
ATOM 2506 C CA . ARG B 1 77 ? -6.594 -7.891 -11.977 1 98.44 77 ARG B CA 1
ATOM 2507 C C . ARG B 1 77 ? -7.672 -8.953 -11.828 1 98.44 77 ARG B C 1
ATOM 2509 O O . ARG B 1 77 ? -8.133 -9.523 -12.828 1 98.44 77 ARG B O 1
ATOM 2516 N N . TRP B 1 78 ? -8 -9.227 -10.633 1 98.75 78 TRP B N 1
ATOM 2517 C CA . TRP B 1 78 ? -8.992 -10.234 -10.258 1 98.75 78 TRP B CA 1
ATOM 2518 C C . TRP B 1 78 ? -10.125 -9.617 -9.445 1 98.75 78 TRP B C 1
ATOM 2520 O O . TRP B 1 78 ? -9.875 -8.852 -8.508 1 98.75 78 TRP B O 1
ATOM 2530 N N . ARG B 1 79 ? -11.359 -9.977 -9.766 1 98.38 79 ARG B N 1
ATOM 2531 C CA . ARG B 1 79 ? -12.469 -9.273 -9.125 1 98.38 79 ARG B CA 1
ATOM 2532 C C . ARG B 1 79 ? -13.625 -10.219 -8.844 1 98.38 79 ARG B C 1
ATOM 2534 O O . ARG B 1 79 ? -13.875 -11.148 -9.609 1 98.38 79 ARG B O 1
ATOM 2541 N N . SER B 1 80 ? -14.211 -10.086 -7.746 1 98 80 SER B N 1
ATOM 2542 C CA . SER B 1 80 ? -15.492 -10.672 -7.375 1 98 80 SER B CA 1
ATOM 2543 C C . SER B 1 80 ? -16.406 -9.641 -6.7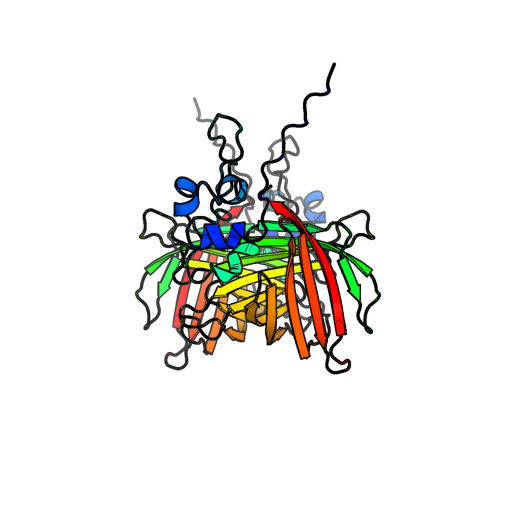3 1 98 80 SER B C 1
ATOM 2545 O O . SER B 1 80 ? -16.078 -9.07 -5.688 1 98 80 SER B O 1
ATOM 2547 N N . ASP B 1 81 ? -17.516 -9.422 -7.289 1 93.69 81 ASP B N 1
ATOM 2548 C CA . ASP B 1 81 ? -18.391 -8.359 -6.812 1 93.69 81 ASP B CA 1
ATOM 2549 C C . ASP B 1 81 ? -19.188 -8.812 -5.594 1 93.69 81 ASP B C 1
ATOM 2551 O O . ASP B 1 81 ? -19.484 -8.008 -4.703 1 93.69 81 ASP B O 1
ATOM 2555 N N . PHE B 1 82 ? -19.469 -10.078 -5.566 1 89.81 82 PHE B N 1
ATOM 2556 C CA . PHE B 1 82 ? -20.391 -10.484 -4.504 1 89.81 82 PHE B CA 1
ATOM 2557 C C . PHE B 1 82 ? -19.984 -11.836 -3.928 1 89.81 82 PHE B C 1
ATOM 2559 O O . PHE B 1 82 ? -20.703 -12.422 -3.121 1 89.81 82 PHE B O 1
ATOM 2566 N N . GLY B 1 83 ? -18.875 -12.305 -4.223 1 91.69 83 GLY B N 1
ATOM 2567 C CA . GLY B 1 83 ? -18.578 -13.695 -3.93 1 91.69 83 GLY B CA 1
ATOM 2568 C C . GLY B 1 83 ? -17.828 -13.883 -2.625 1 91.69 83 GLY B C 1
ATOM 2569 O O . GLY B 1 83 ? -17.609 -15.016 -2.182 1 91.69 83 GLY B O 1
ATOM 2570 N N . GLY B 1 84 ? -17.453 -12.789 -1.978 1 96.25 84 GLY B N 1
ATOM 2571 C CA . GLY B 1 84 ? -16.672 -12.906 -0.761 1 96.25 84 GLY B CA 1
ATOM 2572 C C . GLY B 1 84 ? -17.5 -13.242 0.461 1 96.25 84 GLY B C 1
ATOM 2573 O O . GLY B 1 84 ? -18.625 -12.734 0.616 1 96.25 84 GLY B O 1
ATOM 2574 N N . LYS B 1 85 ? -16.969 -14.133 1.26 1 95.56 85 LYS B N 1
ATOM 2575 C CA . LYS B 1 85 ? -17.562 -14.477 2.545 1 95.56 85 LYS B CA 1
ATOM 2576 C C . LYS B 1 85 ? -16.594 -14.234 3.691 1 95.56 85 LYS B C 1
ATOM 2578 O O . LYS B 1 85 ? -15.422 -14.625 3.615 1 95.56 85 LYS B O 1
ATOM 2583 N N . ALA B 1 86 ? -17.031 -13.523 4.672 1 93.69 86 ALA B N 1
ATOM 2584 C CA . ALA B 1 86 ? -16.25 -13.273 5.883 1 93.69 86 ALA B CA 1
ATOM 2585 C C . ALA B 1 86 ? -16.953 -13.844 7.113 1 93.69 86 ALA B C 1
ATOM 2587 O O . ALA B 1 86 ? -18.156 -13.672 7.281 1 93.69 86 ALA B O 1
ATOM 2588 N N . ASP B 1 87 ? -16.125 -14.57 7.848 1 91.75 87 ASP B N 1
ATOM 2589 C CA . ASP B 1 87 ? -16.641 -15.227 9.039 1 91.75 87 ASP B CA 1
ATOM 2590 C C . ASP B 1 87 ? -15.57 -15.32 10.125 1 91.75 87 ASP B C 1
ATOM 2592 O O . ASP B 1 87 ? -14.398 -15.547 9.828 1 91.75 87 ASP B O 1
ATOM 2596 N N . PHE B 1 88 ? -16.016 -15.008 11.312 1 90.5 88 PHE B N 1
ATOM 2597 C CA . PHE B 1 88 ? -15.188 -15.195 12.508 1 90.5 88 PHE B CA 1
ATOM 2598 C C . PHE B 1 88 ? -16.016 -15.016 13.766 1 90.5 88 PHE B C 1
ATOM 2600 O O . PHE B 1 88 ? -16.953 -14.203 13.797 1 90.5 88 PHE B O 1
ATOM 2607 N N . PRO B 1 89 ? -15.758 -15.766 14.773 1 88.81 89 PRO B N 1
ATOM 2608 C CA . PRO B 1 89 ? -16.625 -15.766 15.945 1 88.81 89 PRO B CA 1
ATOM 2609 C C . PRO B 1 89 ? -16.875 -14.359 16.5 1 88.81 89 PRO B C 1
ATOM 2611 O O . PRO B 1 89 ? -17.938 -14.094 17.062 1 88.81 89 PRO B O 1
ATOM 2614 N N . THR B 1 90 ? -16 -13.375 16.359 1 83.19 90 THR B N 1
ATOM 2615 C CA . THR B 1 90 ? -16.078 -12.062 17 1 83.19 90 THR B CA 1
ATOM 2616 C C . THR B 1 90 ? -16.75 -11.047 16.078 1 83.19 90 THR B C 1
ATOM 2618 O O . THR B 1 90 ? -16.859 -9.867 16.438 1 83.19 90 THR B O 1
ATOM 2621 N N . ILE B 1 91 ? -17.188 -11.406 14.922 1 83 91 ILE B N 1
ATOM 2622 C CA . ILE B 1 91 ? -17.797 -10.469 13.992 1 83 91 ILE B CA 1
ATOM 2623 C C . ILE B 1 91 ? -19.047 -11.102 13.367 1 83 91 ILE B C 1
ATOM 2625 O O . ILE B 1 91 ? -19.156 -12.328 13.305 1 83 91 ILE B O 1
ATOM 2629 N N . PRO B 1 92 ? -19.922 -10.273 12.891 1 84 92 PRO B N 1
ATOM 2630 C CA . PRO B 1 92 ? -21.016 -10.836 12.102 1 84 92 PRO B CA 1
ATOM 2631 C C . PRO B 1 92 ? -20.547 -11.406 10.766 1 84 92 PRO B C 1
ATOM 2633 O O . PRO B 1 92 ? -19.562 -10.922 10.195 1 84 92 PRO B O 1
ATOM 2636 N N . LYS B 1 93 ? -21.234 -12.492 10.414 1 89.56 93 LYS B N 1
ATOM 2637 C CA . LYS B 1 93 ? -21 -13 9.07 1 89.56 93 LYS B CA 1
ATOM 2638 C C . LYS B 1 93 ? -21.5 -12.008 8.016 1 89.56 93 LYS B C 1
ATOM 2640 O O . LYS B 1 93 ? -22.578 -11.43 8.164 1 89.56 93 LYS B O 1
ATOM 2645 N N . PHE B 1 94 ? -20.672 -11.797 6.992 1 88.38 94 PHE B N 1
ATOM 2646 C CA . PHE B 1 94 ? -21.141 -10.914 5.93 1 88.38 94 PHE B CA 1
ATOM 2647 C C . PHE B 1 94 ? -20.484 -11.258 4.605 1 88.38 94 PHE B C 1
ATOM 2649 O O . PHE B 1 94 ? -19.531 -12.039 4.566 1 88.38 94 PHE B O 1
ATOM 2656 N N . THR B 1 95 ? -21.062 -10.75 3.51 1 91.75 95 THR B N 1
ATOM 2657 C CA . THR B 1 95 ? -20.5 -10.898 2.17 1 91.75 95 THR B CA 1
ATOM 2658 C C . THR B 1 95 ? -19.859 -9.594 1.71 1 91.75 95 THR B C 1
ATOM 2660 O O . THR B 1 95 ? -20.172 -8.523 2.221 1 91.75 95 THR B O 1
ATOM 2663 N N . TYR B 1 96 ? -18.922 -9.766 0.904 1 93.88 96 TYR B N 1
ATOM 2664 C CA . TYR B 1 96 ? -18.203 -8.594 0.427 1 93.88 96 TYR B CA 1
ATOM 2665 C C . TYR B 1 96 ? -17.719 -8.797 -1.003 1 93.88 96 TYR B C 1
ATOM 2667 O O . TYR B 1 96 ? -17.672 -9.93 -1.495 1 93.88 96 TYR B O 1
ATOM 2675 N N . GLY B 1 97 ? -17.516 -7.688 -1.722 1 95.31 97 GLY B N 1
ATOM 2676 C CA . GLY B 1 97 ? -16.766 -7.676 -2.973 1 95.31 97 GLY B CA 1
ATOM 2677 C C . GLY B 1 97 ? -15.32 -7.262 -2.807 1 95.31 97 GLY B C 1
ATOM 2678 O O . GLY B 1 97 ? -14.953 -6.656 -1.797 1 95.31 97 GLY B O 1
ATOM 2679 N N . GLU B 1 98 ? -14.539 -7.672 -3.744 1 97.06 98 GLU B N 1
ATOM 2680 C CA . GLU B 1 98 ? -13.125 -7.316 -3.652 1 97.06 98 GLU B CA 1
ATOM 2681 C C . GLU B 1 98 ? -12.453 -7.391 -5.016 1 97.06 98 GLU B C 1
ATOM 2683 O O . GLU B 1 98 ? -12.844 -8.195 -5.867 1 97.06 98 GLU B O 1
ATOM 2688 N N . GLU B 1 99 ? -11.547 -6.547 -5.234 1 97.88 99 GLU B N 1
ATOM 2689 C CA . GLU B 1 99 ? -10.656 -6.57 -6.391 1 97.88 99 GLU B CA 1
ATOM 2690 C C . GLU B 1 99 ? -9.195 -6.676 -5.957 1 97.88 99 GLU B C 1
ATOM 2692 O O . GLU B 1 99 ? -8.758 -5.973 -5.043 1 97.88 99 GLU B O 1
ATOM 2697 N N . LEU B 1 100 ? -8.477 -7.645 -6.512 1 98.75 100 LEU B N 1
ATOM 2698 C CA . LEU B 1 100 ? -7.031 -7.781 -6.359 1 98.75 100 LEU B CA 1
ATOM 2699 C C . LEU B 1 100 ? -6.305 -7.27 -7.598 1 98.75 100 LEU B C 1
ATOM 2701 O O . LEU B 1 100 ? -6.797 -7.414 -8.719 1 98.75 100 LEU B O 1
ATOM 2705 N N . ASP B 1 101 ? -5.215 -6.711 -7.418 1 98.81 101 ASP B N 1
ATOM 2706 C CA . ASP B 1 101 ? -4.336 -6.301 -8.516 1 98.81 101 ASP B CA 1
ATOM 2707 C C . ASP B 1 101 ? -2.898 -6.746 -8.258 1 98.81 101 ASP B C 1
ATOM 2709 O O . ASP B 1 101 ? -2.32 -6.422 -7.215 1 98.81 101 ASP B O 1
ATOM 2713 N N . PHE B 1 102 ? -2.34 -7.531 -9.109 1 98.81 102 PHE B N 1
ATOM 2714 C CA . PHE B 1 102 ? -0.935 -7.922 -9.133 1 98.81 102 PHE B CA 1
ATOM 2715 C C . PHE B 1 102 ? -0.247 -7.402 -10.391 1 98.81 102 PHE B C 1
ATOM 2717 O O . PHE B 1 102 ? -0.629 -7.758 -11.508 1 98.81 102 PHE B O 1
ATOM 2724 N N . SER B 1 103 ? 0.748 -6.594 -10.242 1 98.12 103 SER B N 1
ATOM 2725 C CA . SER B 1 103 ? 1.4 -6.027 -11.414 1 98.12 103 SER B CA 1
ATOM 2726 C C . SER B 1 103 ? 2.912 -5.957 -11.227 1 98.12 103 SER B C 1
ATOM 2728 O O . SER B 1 103 ? 3.4 -5.891 -10.094 1 98.12 103 SER B O 1
ATOM 2730 N N . LEU B 1 104 ? 3.621 -5.957 -12.305 1 96.75 104 LEU B N 1
ATOM 2731 C CA . LEU B 1 104 ? 5.078 -6.016 -12.32 1 96.75 104 LEU B CA 1
ATOM 2732 C C . LEU B 1 104 ? 5.684 -4.66 -11.984 1 96.75 104 LEU B C 1
ATOM 2734 O O . LEU B 1 104 ? 5.234 -3.631 -12.492 1 96.75 104 LEU B O 1
ATOM 2738 N N . SER B 1 105 ? 6.57 -4.645 -11.062 1 92.75 105 SER B N 1
ATOM 2739 C CA . SER B 1 105 ? 7.527 -3.561 -10.859 1 92.75 105 SER B CA 1
ATOM 2740 C C . SER B 1 105 ? 8.961 -4.059 -11 1 92.75 105 SER B C 1
ATOM 2742 O O . SER B 1 105 ? 9.523 -4.621 -10.055 1 92.75 105 SER B O 1
ATOM 2744 N N . THR B 1 106 ? 9.625 -3.762 -12.109 1 81.06 106 THR B N 1
ATOM 2745 C CA . THR B 1 106 ? 10.805 -4.527 -12.477 1 81.06 106 THR B CA 1
ATOM 2746 C C . THR B 1 106 ? 12.031 -3.617 -12.578 1 81.06 106 THR B C 1
ATOM 2748 O O . THR B 1 106 ? 13.141 -4.086 -12.828 1 81.06 106 THR B O 1
ATOM 2751 N N . VAL B 1 107 ? 11.844 -2.424 -12.406 1 74.06 107 VAL B N 1
ATOM 2752 C CA . VAL B 1 107 ? 12.961 -1.515 -12.656 1 74.06 107 VAL B CA 1
ATOM 2753 C C . VAL B 1 107 ? 13.805 -1.366 -11.391 1 74.06 107 VAL B C 1
ATOM 2755 O O . VAL B 1 107 ? 14.953 -0.932 -11.453 1 74.06 107 VAL B O 1
ATOM 2758 N N . MET B 1 108 ? 13.344 -1.871 -10.359 1 78.06 108 MET B N 1
ATOM 2759 C CA . MET B 1 108 ? 14.07 -1.759 -9.102 1 78.06 108 MET B CA 1
ATOM 2760 C C . MET B 1 108 ? 15.148 -2.836 -9 1 78.06 108 MET B C 1
ATOM 2762 O O . MET B 1 108 ? 15.164 -3.783 -9.789 1 78.06 108 MET B O 1
ATOM 2766 N N . LYS B 1 109 ? 16.047 -2.594 -8.07 1 76.12 109 LYS B N 1
ATOM 2767 C CA . LYS B 1 109 ? 17.109 -3.57 -7.824 1 76.12 109 LYS B CA 1
ATOM 2768 C C . LYS B 1 109 ? 16.531 -4.941 -7.496 1 76.12 109 LYS B C 1
ATOM 2770 O O . LYS B 1 109 ? 17.031 -5.965 -7.957 1 76.12 109 LYS B O 1
ATOM 2775 N N . MET B 1 110 ? 15.547 -4.953 -6.75 1 86.94 110 MET B N 1
ATOM 2776 C CA . MET B 1 110 ? 14.789 -6.168 -6.461 1 86.94 110 MET B CA 1
ATOM 2777 C C . MET B 1 110 ? 13.406 -6.105 -7.09 1 86.94 110 MET B C 1
ATOM 2779 O O . MET B 1 110 ? 12.539 -5.371 -6.617 1 86.94 110 MET B O 1
ATOM 2783 N N . PRO B 1 111 ? 13.25 -6.926 -8.164 1 93.19 111 PRO B N 1
ATOM 2784 C CA . PRO B 1 111 ? 11.922 -6.938 -8.789 1 93.19 111 PRO B CA 1
ATOM 2785 C C . PRO B 1 111 ? 10.836 -7.453 -7.844 1 93.19 111 PRO B C 1
ATOM 2787 O O . PRO B 1 111 ? 11.078 -8.375 -7.062 1 93.19 111 PRO B O 1
ATOM 2790 N N . VAL B 1 112 ? 9.688 -6.82 -7.891 1 96.94 112 VAL B N 1
ATOM 2791 C CA . VAL B 1 112 ? 8.57 -7.242 -7.055 1 96.94 112 VAL B CA 1
ATOM 2792 C C . VAL B 1 112 ? 7.27 -7.18 -7.859 1 96.94 112 VAL B C 1
ATOM 2794 O O . VAL B 1 112 ? 7.234 -6.602 -8.945 1 96.94 112 VAL B O 1
ATOM 2797 N N . LEU B 1 113 ? 6.266 -7.902 -7.391 1 98.06 113 LEU B N 1
ATOM 2798 C CA . LEU B 1 113 ? 4.891 -7.598 -7.777 1 98.06 113 LEU B CA 1
ATOM 2799 C C . LEU B 1 113 ? 4.285 -6.547 -6.852 1 98.06 113 LEU B C 1
ATOM 2801 O O . LEU B 1 113 ? 4.367 -6.672 -5.629 1 98.06 113 LEU B O 1
ATOM 2805 N N . ASN B 1 114 ? 3.758 -5.504 -7.434 1 98.06 114 ASN B N 1
ATOM 2806 C CA . ASN B 1 114 ? 2.814 -4.684 -6.684 1 98.06 114 ASN B CA 1
ATOM 2807 C C . ASN B 1 114 ? 1.532 -5.449 -6.363 1 98.06 114 ASN B C 1
ATOM 2809 O O . ASN B 1 114 ? 1.005 -6.164 -7.215 1 98.06 114 ASN B O 1
ATOM 2813 N N . TYR B 1 115 ? 1.117 -5.332 -5.191 1 98.75 115 TYR B N 1
ATOM 2814 C CA . TYR B 1 115 ? -0.111 -5.988 -4.758 1 98.75 115 TYR B CA 1
ATOM 2815 C C . TYR B 1 115 ? -1.073 -4.988 -4.133 1 98.75 115 TYR B C 1
ATOM 2817 O O . TYR B 1 115 ? -0.671 -4.164 -3.307 1 98.75 115 TYR B O 1
ATOM 2825 N N . SER B 1 116 ? -2.322 -5.008 -4.504 1 98.56 116 SER B N 1
ATOM 2826 C CA . SER B 1 116 ? -3.373 -4.266 -3.816 1 98.56 116 SER B CA 1
ATOM 2827 C C . SER B 1 116 ? -4.656 -5.086 -3.719 1 98.56 116 SER B C 1
ATOM 2829 O O . SER B 1 116 ? -4.953 -5.891 -4.602 1 98.56 116 SER B O 1
ATOM 2831 N N . ALA B 1 117 ? -5.332 -4.957 -2.666 1 98.19 117 ALA B N 1
ATOM 2832 C CA . ALA B 1 117 ? -6.652 -5.531 -2.426 1 98.19 117 ALA B CA 1
ATOM 2833 C C . ALA B 1 117 ? -7.625 -4.473 -1.919 1 98.19 117 ALA B C 1
ATOM 2835 O O . ALA B 1 117 ? -7.328 -3.754 -0.96 1 98.19 117 ALA B O 1
ATOM 2836 N N . PHE B 1 118 ? -8.688 -4.328 -2.598 1 95.19 118 PHE B N 1
ATOM 2837 C CA . PHE B 1 118 ? -9.75 -3.406 -2.205 1 95.19 118 PHE B CA 1
ATOM 2838 C C . PHE B 1 118 ? -11.062 -4.145 -2.006 1 95.19 118 PHE B C 1
ATOM 2840 O O . PHE B 1 118 ? -11.617 -4.707 -2.955 1 95.19 118 PHE B O 1
ATOM 2847 N N . ALA B 1 119 ? -11.562 -4.152 -0.778 1 94.81 119 ALA B N 1
ATOM 2848 C CA . ALA B 1 119 ? -12.805 -4.848 -0.433 1 94.81 119 ALA B CA 1
ATOM 2849 C C . ALA B 1 119 ? -13.906 -3.857 -0.086 1 94.81 119 ALA B C 1
ATOM 2851 O O . ALA B 1 119 ? -13.656 -2.834 0.557 1 94.81 119 ALA B O 1
ATOM 2852 N N . TRP B 1 120 ? -15.148 -4.176 -0.458 1 92 120 TRP B N 1
ATOM 2853 C CA . TRP B 1 120 ? -16.281 -3.307 -0.179 1 92 120 TRP B CA 1
ATOM 2854 C C . TRP B 1 120 ? -17.5 -4.121 0.286 1 92 120 TRP B C 1
ATOM 2856 O O . TRP B 1 120 ? -17.578 -5.32 0.02 1 92 120 TRP B O 1
ATOM 2866 N N . ASP B 1 121 ? -18.312 -3.387 0.988 1 86.62 121 ASP B N 1
ATOM 2867 C CA . ASP B 1 121 ? -19.531 -3.988 1.527 1 86.62 121 ASP B CA 1
ATOM 2868 C C . ASP B 1 121 ? -20.641 -4.016 0.479 1 86.62 121 ASP B C 1
ATOM 2870 O O . ASP B 1 121 ? -20.875 -3.027 -0.22 1 86.62 121 ASP B O 1
ATOM 2874 N N . ASN B 1 122 ? -21.328 -5.141 0.335 1 80.5 122 ASN B N 1
ATOM 2875 C CA . ASN B 1 122 ? -22.406 -5.309 -0.636 1 80.5 122 ASN B CA 1
ATOM 2876 C C . ASN B 1 122 ? -23.75 -4.84 -0.073 1 80.5 122 ASN B C 1
ATOM 2878 O O . ASN B 1 122 ? -24.719 -4.711 -0.813 1 80.5 122 ASN B O 1
ATOM 2882 N N . SER B 1 123 ? -23.844 -4.855 1.183 1 71.88 123 SER B N 1
ATOM 2883 C CA . SER B 1 123 ? -25.125 -4.543 1.799 1 71.88 123 SER B CA 1
ATOM 2884 C C . SER B 1 123 ? -25.547 -3.105 1.515 1 71.88 123 SER B C 1
ATOM 2886 O O . SER B 1 123 ? -26.734 -2.783 1.531 1 71.88 123 SER B O 1
ATOM 2888 N N . GLU B 1 124 ? -24.562 -2.279 1.457 1 61.31 124 GLU B N 1
ATOM 2889 C CA . GLU B 1 124 ? -24.922 -0.874 1.302 1 61.31 124 GLU B CA 1
ATOM 2890 C C . GLU B 1 124 ? -24.922 -0.465 -0.169 1 61.31 124 GLU B C 1
ATOM 2892 O O . GLU B 1 124 ? -24.203 -1.044 -0.981 1 61.31 124 GLU B O 1
ATOM 2897 N N . HIS B 1 125 ? -25.984 0.187 -0.598 1 56.47 125 HIS B N 1
ATOM 2898 C CA . HIS B 1 125 ? -26.109 0.673 -1.967 1 56.47 125 HIS B CA 1
ATOM 2899 C C . HIS B 1 125 ? -24.781 1.216 -2.486 1 56.47 125 HIS B C 1
ATOM 2901 O O . HIS B 1 125 ? -24.516 1.164 -3.689 1 56.47 125 HIS B O 1
ATOM 2907 N N . ASN B 1 126 ? -24 1.775 -1.547 1 55.56 126 ASN B N 1
ATOM 2908 C CA . ASN B 1 126 ? -22.734 2.363 -1.96 1 55.56 126 ASN B CA 1
ATOM 2909 C C . ASN B 1 126 ? -21.547 1.46 -1.604 1 55.56 126 ASN B C 1
ATOM 2911 O O . ASN B 1 126 ? -21.609 0.706 -0.631 1 55.56 126 ASN B O 1
ATOM 2915 N N . LEU B 1 127 ? -20.703 1.031 -2.58 1 60.03 127 LEU B N 1
ATOM 2916 C CA . LEU B 1 127 ? -19.484 0.268 -2.379 1 60.03 127 LEU B CA 1
ATOM 2917 C C . LEU B 1 127 ? -18.688 0.809 -1.191 1 60.03 127 LEU B C 1
ATOM 2919 O O . LEU B 1 127 ? -17.641 1.436 -1.37 1 60.03 127 LEU B O 1
ATOM 2923 N N . THR B 1 128 ? -19.344 0.665 0.008 1 68.81 128 THR B N 1
ATOM 2924 C CA . THR B 1 128 ? -18.672 1.158 1.205 1 68.81 128 THR B CA 1
ATOM 2925 C C . THR B 1 128 ? -17.406 0.348 1.491 1 68.81 128 THR B C 1
ATOM 2927 O O . THR B 1 128 ? -17.484 -0.868 1.684 1 68.81 128 THR B O 1
ATOM 2930 N N . GLU B 1 129 ? -16.266 1.002 1.332 1 74.25 129 GLU B N 1
ATOM 2931 C CA . GLU B 1 129 ? -14.977 0.381 1.568 1 74.25 129 GLU B CA 1
ATOM 2932 C C . GLU B 1 129 ? -14.922 -0.292 2.938 1 74.25 129 GLU B C 1
ATOM 2934 O O . GLU B 1 129 ? -15.273 0.32 3.949 1 74.25 129 GLU B O 1
ATOM 2939 N N . LEU B 1 130 ? -14.57 -1.587 2.912 1 81.62 130 LEU B N 1
ATOM 2940 C CA . LEU B 1 130 ? -14.414 -2.363 4.137 1 81.62 130 LEU B CA 1
ATOM 2941 C C . LEU B 1 130 ? -12.945 -2.457 4.535 1 81.62 130 LEU B C 1
ATOM 2943 O O . LEU B 1 130 ? -12.609 -2.375 5.719 1 81.62 130 LEU B O 1
ATOM 2947 N N . HIS B 1 131 ? -12.164 -2.52 3.535 1 89.94 131 HIS B N 1
ATOM 2948 C CA . HIS B 1 131 ? -10.766 -2.854 3.799 1 89.94 131 HIS B CA 1
ATOM 2949 C C . HIS B 1 131 ? -9.898 -2.604 2.57 1 89.94 131 HIS B C 1
ATOM 2951 O O . HIS B 1 131 ? -10.305 -2.908 1.445 1 89.94 131 HIS B O 1
ATOM 2957 N N . SER B 1 132 ? -8.75 -2.008 2.727 1 95.38 132 SER B N 1
ATOM 2958 C CA . SER B 1 132 ? -7.742 -1.854 1.682 1 95.38 132 SER B CA 1
ATOM 2959 C C . SER B 1 132 ? -6.379 -2.357 2.148 1 95.38 132 SER B C 1
ATOM 2961 O O . SER B 1 132 ? -5.992 -2.137 3.297 1 95.38 132 SER B O 1
ATOM 2963 N N . GLU B 1 133 ? -5.734 -3.012 1.283 1 97.88 133 GLU B N 1
ATOM 2964 C CA . GLU B 1 133 ? -4.414 -3.576 1.543 1 97.88 133 GLU B CA 1
ATOM 2965 C C . GLU B 1 133 ? -3.473 -3.342 0.364 1 97.88 133 GLU B C 1
ATOM 2967 O O . GLU B 1 133 ? -3.867 -3.498 -0.793 1 97.88 133 GLU B O 1
ATOM 2972 N N . ASN B 1 134 ? -2.295 -2.83 0.615 1 98.62 134 ASN B N 1
ATOM 2973 C CA . ASN B 1 134 ? -1.215 -2.701 -0.358 1 98.62 134 ASN B CA 1
ATOM 2974 C C . ASN B 1 134 ? 0.014 -3.506 0.059 1 98.62 134 ASN B C 1
ATOM 2976 O O . ASN B 1 134 ? 0.212 -3.773 1.245 1 98.62 134 ASN B O 1
ATOM 2980 N N . GLY B 1 135 ? 0.767 -3.891 -0.909 1 98.75 135 GLY B N 1
ATOM 2981 C CA . GLY B 1 135 ? 1.978 -4.621 -0.567 1 98.75 135 GLY B CA 1
ATOM 2982 C C . GLY B 1 135 ? 2.83 -4.961 -1.774 1 98.75 135 GLY B C 1
ATOM 2983 O O . GLY B 1 135 ? 2.625 -4.414 -2.859 1 98.75 135 GLY B O 1
ATOM 2984 N N . PHE B 1 136 ? 3.826 -5.762 -1.462 1 98.56 136 PHE B N 1
ATOM 2985 C CA . PHE B 1 136 ? 4.785 -6.227 -2.457 1 98.56 136 PHE B CA 1
ATOM 2986 C C . PHE B 1 136 ? 5.094 -7.707 -2.266 1 98.56 136 PHE B C 1
ATOM 2988 O O . PHE B 1 136 ? 5.184 -8.188 -1.133 1 98.56 136 PHE B O 1
ATOM 2995 N N . ILE B 1 137 ? 5.223 -8.398 -3.361 1 98.56 137 ILE B N 1
ATOM 2996 C CA . ILE B 1 137 ? 5.598 -9.805 -3.338 1 98.56 137 ILE B CA 1
ATOM 2997 C C . ILE B 1 137 ? 6.926 -9.992 -4.074 1 98.56 137 ILE B C 1
ATOM 2999 O O . ILE B 1 137 ? 7.078 -9.555 -5.215 1 98.56 137 ILE B O 1
ATOM 3003 N N . ALA B 1 138 ? 7.828 -10.656 -3.4 1 97.25 138 ALA B N 1
ATOM 3004 C CA . ALA B 1 138 ? 9.156 -10.859 -3.969 1 97.25 138 ALA B CA 1
ATOM 3005 C C . ALA B 1 138 ? 9.57 -12.328 -3.871 1 97.25 138 ALA B C 1
ATOM 3007 O O . ALA B 1 138 ? 9.227 -13.016 -2.906 1 97.25 138 ALA B O 1
ATOM 3008 N N . GLY B 1 139 ? 10.258 -12.758 -4.891 1 96.56 139 GLY B N 1
ATOM 3009 C CA . GLY B 1 139 ? 10.875 -14.078 -4.84 1 96.56 139 GLY B CA 1
ATOM 3010 C C . GLY B 1 139 ? 12.359 -14.039 -4.531 1 96.56 139 GLY B C 1
ATOM 3011 O O . GLY B 1 139 ? 13.078 -13.18 -5.039 1 96.56 139 GLY B O 1
ATOM 3012 N N . SER B 1 140 ? 12.75 -14.969 -3.68 1 94.38 140 SER B N 1
ATOM 3013 C CA . SER B 1 140 ? 14.172 -15.086 -3.375 1 94.38 140 SER B CA 1
ATOM 3014 C C . SER B 1 140 ? 14.977 -15.461 -4.617 1 94.38 140 SER B C 1
ATOM 3016 O O . SER B 1 140 ? 14.578 -16.344 -5.375 1 94.38 140 SER B O 1
ATOM 3018 N N . PRO B 1 141 ? 16.094 -14.789 -4.828 1 87.69 141 PRO B N 1
ATOM 3019 C CA . PRO B 1 141 ? 16.922 -15.133 -5.988 1 87.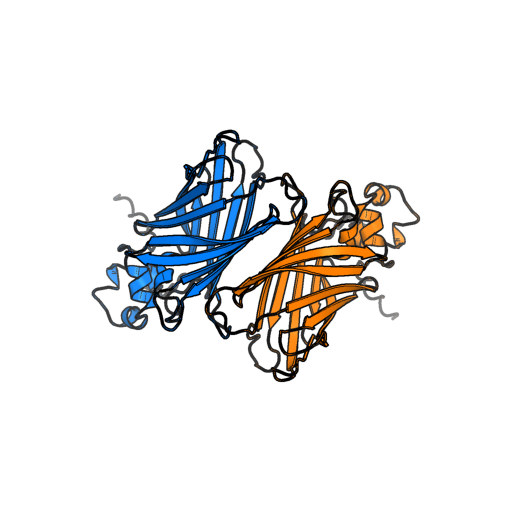69 141 PRO B CA 1
ATOM 3020 C C . PRO B 1 141 ? 17.562 -16.5 -5.863 1 87.69 141 PRO B C 1
ATOM 3022 O O . PRO B 1 141 ? 17.891 -17.141 -6.871 1 87.69 141 PRO B O 1
ATOM 3025 N N . ASN B 1 142 ? 17.719 -17 -4.641 1 89.62 142 ASN B N 1
ATOM 3026 C CA . ASN B 1 142 ? 18.562 -18.172 -4.441 1 89.62 142 ASN B CA 1
ATOM 3027 C C . ASN B 1 142 ? 17.766 -19.359 -3.906 1 89.62 142 ASN B C 1
ATOM 3029 O O . ASN B 1 142 ? 18.297 -20.453 -3.785 1 89.62 142 ASN B O 1
ATOM 3033 N N . THR B 1 143 ? 16.578 -19.109 -3.486 1 92.81 143 THR B N 1
ATOM 3034 C CA . THR B 1 143 ? 15.758 -20.172 -2.924 1 92.81 143 THR B CA 1
ATOM 3035 C C . THR B 1 143 ? 14.344 -20.141 -3.494 1 92.81 143 THR B C 1
ATOM 3037 O O . THR B 1 143 ? 14.039 -19.297 -4.352 1 92.81 143 THR B O 1
ATOM 3040 N N . SER B 1 144 ? 13.531 -21.047 -3.031 1 94.88 144 SER B N 1
ATOM 3041 C CA . SER B 1 144 ? 12.133 -21.094 -3.465 1 94.88 144 SER B CA 1
ATOM 3042 C C . SER B 1 144 ? 11.258 -20.203 -2.588 1 94.88 144 SER B C 1
ATOM 3044 O O . SER B 1 144 ? 10.039 -20.156 -2.773 1 94.88 144 SER B O 1
ATOM 3046 N N . LEU B 1 145 ? 11.914 -19.469 -1.662 1 97.44 145 LEU B N 1
ATOM 3047 C CA . LEU B 1 145 ? 11.164 -18.656 -0.709 1 97.44 145 LEU B CA 1
ATOM 3048 C C . LEU B 1 145 ? 10.547 -17.453 -1.398 1 97.44 145 LEU B C 1
ATOM 3050 O O . LEU B 1 145 ? 11.211 -16.766 -2.189 1 97.44 145 LEU B O 1
ATOM 3054 N N . ILE B 1 146 ? 9.281 -17.266 -1.19 1 98.31 146 ILE B N 1
ATOM 3055 C CA . ILE B 1 146 ? 8.547 -16.078 -1.608 1 98.31 146 ILE B CA 1
ATOM 3056 C C . ILE B 1 146 ? 8.125 -15.273 -0.381 1 98.31 146 ILE B C 1
ATOM 3058 O O . ILE B 1 146 ? 7.68 -15.844 0.619 1 98.31 146 ILE B O 1
ATOM 3062 N N . SER B 1 147 ? 8.289 -13.984 -0.381 1 98.44 147 SER B N 1
ATOM 3063 C CA . SER B 1 147 ? 7.895 -13.117 0.724 1 98.44 147 SER B CA 1
ATOM 3064 C C . SER B 1 147 ? 6.891 -12.062 0.267 1 98.44 147 SER B C 1
ATOM 3066 O O . SER B 1 147 ? 6.918 -11.633 -0.888 1 98.44 147 SER B O 1
ATOM 3068 N N . MET B 1 148 ? 6.055 -11.719 1.137 1 98.75 148 MET B N 1
ATOM 3069 C CA . MET B 1 148 ? 5.094 -10.641 0.937 1 98.75 148 MET B CA 1
ATOM 3070 C C . MET B 1 148 ? 5.074 -9.695 2.137 1 98.75 148 MET B C 1
ATOM 3072 O O . MET B 1 148 ? 5.023 -10.148 3.283 1 98.75 148 MET B O 1
ATOM 3076 N N . ASN B 1 149 ? 5.266 -8.445 1.949 1 98.81 149 ASN B N 1
ATOM 3077 C CA . ASN B 1 149 ? 5.023 -7.438 2.977 1 98.81 149 ASN B CA 1
ATOM 3078 C C . ASN B 1 149 ? 3.814 -6.574 2.641 1 98.81 149 ASN B C 1
ATOM 3080 O O . ASN B 1 149 ? 3.631 -6.176 1.488 1 98.81 149 ASN B O 1
ATOM 3084 N N . THR B 1 150 ? 2.928 -6.34 3.617 1 98.88 150 THR B N 1
ATOM 3085 C CA . THR B 1 150 ? 1.67 -5.656 3.338 1 98.88 150 THR B CA 1
ATOM 3086 C C . THR B 1 150 ? 1.394 -4.582 4.387 1 98.88 150 THR B C 1
ATOM 3088 O O . THR B 1 150 ? 1.978 -4.602 5.473 1 98.88 150 THR B O 1
ATOM 3091 N N . VAL B 1 151 ? 0.586 -3.623 4.027 1 98.81 151 VAL B N 1
ATOM 3092 C CA . VAL B 1 151 ? 0.013 -2.605 4.898 1 98.81 151 VAL B CA 1
ATOM 3093 C C . VAL B 1 151 ? -1.499 -2.543 4.699 1 98.81 151 VAL B C 1
ATOM 3095 O O . VAL B 1 151 ? -1.989 -2.674 3.576 1 98.81 151 VAL B O 1
ATOM 3098 N N . MET B 1 152 ? -2.223 -2.344 5.773 1 97.31 152 MET B N 1
ATOM 3099 C CA . MET B 1 152 ? -3.682 -2.402 5.707 1 97.31 152 MET B CA 1
ATOM 3100 C C . MET B 1 152 ? -4.305 -1.139 6.289 1 97.31 152 MET B C 1
ATOM 3102 O O . MET B 1 152 ? -3.766 -0.555 7.23 1 97.31 152 MET B O 1
ATOM 3106 N N . SER B 1 153 ? -5.445 -0.803 5.801 1 96.25 153 SER B N 1
ATOM 3107 C CA . SER B 1 153 ? -6.137 0.423 6.188 1 96.25 153 SER B CA 1
ATOM 3108 C C . SER B 1 153 ? -6.586 0.369 7.645 1 96.25 153 SER B C 1
ATOM 3110 O O . SER B 1 153 ? -6.855 1.405 8.25 1 96.25 153 SER B O 1
ATOM 3112 N N . ASN B 1 154 ? -6.703 -0.804 8.203 1 94.62 154 ASN B N 1
ATOM 3113 C CA . ASN B 1 154 ? -7.137 -0.936 9.586 1 94.62 154 ASN B CA 1
ATOM 3114 C C . ASN B 1 154 ? -5.961 -0.84 10.555 1 94.62 154 ASN B C 1
ATOM 3116 O O . ASN B 1 154 ? -6.094 -1.162 11.734 1 94.62 154 ASN B O 1
ATOM 3120 N N . GLY B 1 155 ? -4.758 -0.545 10.016 1 96.56 155 GLY B N 1
ATOM 3121 C CA . GLY B 1 155 ? -3.641 -0.195 10.875 1 96.56 155 GLY B CA 1
ATOM 3122 C C . GLY B 1 155 ? -2.619 -1.308 11.016 1 96.56 155 GLY B C 1
ATOM 3123 O O . GLY B 1 155 ? -1.673 -1.195 11.797 1 96.56 155 GLY B O 1
ATOM 3124 N N . PHE B 1 156 ? -2.762 -2.402 10.297 1 97.31 156 PHE B N 1
ATOM 3125 C CA . PHE B 1 156 ? -1.85 -3.533 10.406 1 97.31 156 PHE B CA 1
ATOM 3126 C C . PHE B 1 156 ? -0.772 -3.467 9.328 1 97.31 156 PHE B C 1
ATOM 3128 O O . PHE B 1 156 ? -1 -2.918 8.25 1 97.31 156 PHE B O 1
ATOM 3135 N N . VAL B 1 157 ? 0.375 -4.02 9.617 1 98.62 157 VAL B N 1
ATOM 3136 C CA . VAL B 1 157 ? 1.404 -4.387 8.648 1 98.62 157 VAL B CA 1
ATOM 3137 C C . VAL B 1 157 ? 1.798 -5.848 8.844 1 98.62 157 VAL B C 1
ATOM 3139 O O . VAL B 1 157 ? 1.788 -6.355 9.969 1 98.62 157 VAL B O 1
ATOM 3142 N N . THR B 1 158 ? 2.133 -6.527 7.77 1 98.75 158 THR B N 1
ATOM 3143 C CA . THR B 1 158 ? 2.502 -7.934 7.914 1 98.75 158 THR B CA 1
ATOM 3144 C C . THR B 1 158 ? 3.721 -8.258 7.055 1 98.75 158 THR B C 1
ATOM 3146 O O . THR B 1 158 ? 3.969 -7.602 6.043 1 98.75 158 THR B O 1
ATOM 3149 N N . ILE B 1 159 ? 4.512 -9.18 7.488 1 98.81 159 ILE B N 1
ATOM 3150 C CA . ILE B 1 159 ? 5.457 -9.961 6.695 1 98.81 159 ILE B CA 1
ATOM 3151 C C . ILE B 1 159 ? 4.992 -11.406 6.609 1 98.81 159 ILE B C 1
ATOM 3153 O O . ILE B 1 159 ? 4.758 -12.055 7.637 1 98.81 159 ILE B O 1
ATOM 3157 N N . GLU B 1 160 ? 4.836 -11.836 5.445 1 98.81 160 GLU B N 1
ATOM 3158 C CA . GLU B 1 160 ? 4.414 -13.211 5.184 1 98.81 160 GLU B CA 1
ATOM 3159 C C . GLU B 1 160 ? 5.406 -13.93 4.273 1 98.81 160 GLU B C 1
ATOM 3161 O O . GLU B 1 160 ? 6.062 -13.297 3.443 1 98.81 160 GLU B O 1
ATOM 3166 N N . GLU B 1 161 ? 5.496 -15.234 4.441 1 98.69 161 GLU B N 1
ATOM 3167 C CA . GLU B 1 161 ? 6.391 -16.047 3.621 1 98.69 161 GLU B CA 1
ATOM 3168 C C . GLU B 1 161 ? 5.715 -17.344 3.186 1 98.69 161 GLU B C 1
ATOM 3170 O O . GLU B 1 161 ? 4.859 -17.875 3.896 1 98.69 161 GLU B O 1
ATOM 3175 N N . GLY B 1 162 ? 6.121 -17.75 2.033 1 98.12 162 GLY B N 1
ATOM 3176 C CA . GLY B 1 162 ? 5.574 -19 1.506 1 98.12 162 GLY B CA 1
ATOM 3177 C C . GLY B 1 162 ? 6.32 -19.516 0.289 1 98.12 162 GLY B C 1
ATOM 3178 O O . GLY B 1 162 ? 7.445 -19.078 0.018 1 98.12 162 GLY B O 1
ATOM 3179 N N . GLU B 1 163 ? 5.699 -20.516 -0.295 1 96.62 163 GLU B N 1
ATOM 3180 C CA . GLU B 1 163 ? 6.211 -21.125 -1.523 1 96.62 163 GLU B CA 1
ATOM 3181 C C . GLU B 1 163 ? 5.078 -21.406 -2.506 1 96.62 163 GLU B C 1
ATOM 3183 O O . GLU B 1 163 ? 3.941 -21.656 -2.098 1 96.62 163 GLU B O 1
ATOM 3188 N N . GLU B 1 164 ? 5.43 -21.234 -3.748 1 96.5 164 GLU B N 1
ATOM 3189 C CA . GLU B 1 164 ? 4.473 -21.578 -4.797 1 96.5 164 GLU B CA 1
ATOM 3190 C C . GLU B 1 164 ? 4.523 -23.062 -5.125 1 96.5 164 GLU B C 1
ATOM 3192 O O . GLU B 1 164 ? 5.605 -23.656 -5.18 1 96.5 164 GLU B O 1
ATOM 3197 N N . LYS B 1 165 ? 3.391 -23.719 -5.191 1 96 165 LYS B N 1
ATOM 3198 C CA . LYS B 1 165 ? 3.221 -25.094 -5.656 1 96 165 LYS B CA 1
ATOM 3199 C C . LYS B 1 165 ? 1.997 -25.219 -6.559 1 96 165 LYS B C 1
ATOM 3201 O O . LYS B 1 165 ? 0.871 -24.969 -6.125 1 96 165 LYS B O 1
ATOM 3206 N N . ASP B 1 166 ? 2.205 -25.672 -7.859 1 95.62 166 ASP B N 1
ATOM 3207 C CA . ASP B 1 166 ? 1.115 -25.984 -8.781 1 95.62 166 ASP B CA 1
ATOM 3208 C C . ASP B 1 166 ? 0.171 -24.797 -8.938 1 95.62 166 ASP B C 1
ATOM 3210 O O . ASP B 1 166 ? -1.043 -24.938 -8.766 1 95.62 166 ASP B O 1
ATOM 3214 N N . LYS B 1 167 ? 0.682 -23.609 -9.211 1 97.12 167 LYS B N 1
ATOM 3215 C CA . LYS B 1 167 ? -0.084 -22.391 -9.453 1 97.12 167 LYS B CA 1
ATOM 3216 C C . LYS B 1 167 ? -0.931 -22.016 -8.234 1 97.12 167 LYS B C 1
ATOM 3218 O O . LYS B 1 167 ? -2.111 -21.688 -8.375 1 97.12 167 LYS B O 1
ATOM 3223 N N . SER B 1 168 ? -0.389 -22.25 -7.062 1 98.25 168 SER B N 1
ATOM 3224 C CA . SER B 1 168 ? -0.926 -21.828 -5.773 1 98.25 168 SER B CA 1
ATOM 3225 C C . SER B 1 168 ? 0.181 -21.328 -4.852 1 98.25 168 SER B C 1
ATOM 3227 O O . SER B 1 168 ? 1.324 -21.781 -4.945 1 98.25 168 SER B O 1
ATOM 3229 N N . ILE B 1 169 ? -0.159 -20.406 -4.02 1 98.44 169 ILE B N 1
ATOM 3230 C CA . ILE B 1 169 ? 0.807 -19.938 -3.027 1 98.44 169 ILE B CA 1
ATOM 3231 C C . ILE B 1 169 ? 0.146 -19.891 -1.653 1 98.44 169 ILE B C 1
ATOM 3233 O O . ILE B 1 169 ? -0.996 -19.438 -1.525 1 98.44 169 ILE B O 1
ATOM 3237 N N . ARG B 1 170 ? 0.838 -20.406 -0.745 1 98.44 170 ARG B N 1
ATOM 3238 C CA . ARG B 1 170 ? 0.44 -20.375 0.658 1 98.44 170 ARG B CA 1
ATOM 3239 C C . ARG B 1 170 ? 1.419 -19.547 1.481 1 98.44 170 ARG B C 1
ATOM 3241 O O . ARG B 1 170 ? 2.58 -19.922 1.645 1 98.44 170 ARG B O 1
ATOM 3248 N N . PHE B 1 171 ? 0.951 -18.422 2.043 1 98.75 171 PHE B N 1
ATOM 3249 C CA . PHE B 1 171 ? 1.768 -17.562 2.889 1 98.75 171 PHE B CA 1
ATOM 3250 C C . PHE B 1 171 ? 1.463 -17.797 4.363 1 98.75 171 PHE B C 1
ATOM 3252 O O . PHE B 1 171 ? 0.3 -17.953 4.746 1 98.75 171 PHE B O 1
ATOM 3259 N N . GLU B 1 172 ? 2.451 -17.828 5.109 1 98.75 172 GLU B N 1
ATOM 3260 C CA . GLU B 1 172 ? 2.324 -17.844 6.562 1 98.75 172 GLU B CA 1
ATOM 3261 C C . GLU B 1 172 ? 2.84 -16.531 7.172 1 98.75 172 GLU B C 1
ATOM 3263 O O . GLU B 1 172 ? 3.889 -16.031 6.773 1 98.75 172 GLU B O 1
ATOM 3268 N N . LEU B 1 173 ? 2.113 -16.094 8.078 1 98.69 173 LEU B N 1
ATOM 3269 C CA . LEU B 1 173 ? 2.488 -14.867 8.781 1 98.69 173 LEU B CA 1
ATOM 3270 C C . LEU B 1 173 ? 3.807 -15.047 9.523 1 98.69 173 LEU B C 1
ATOM 3272 O O . LEU B 1 173 ? 3.975 -16.016 10.273 1 98.69 173 LEU B O 1
ATOM 3276 N N . GLN B 1 174 ? 4.738 -14.18 9.305 1 98.31 174 GLN B N 1
ATOM 3277 C CA . GLN B 1 174 ? 6.016 -14.195 10.008 1 98.31 174 GLN B CA 1
ATOM 3278 C C . GLN B 1 174 ? 6.074 -13.094 11.062 1 98.31 174 GLN B C 1
ATOM 3280 O O . GLN B 1 174 ? 6.602 -13.305 12.156 1 98.31 174 GLN B O 1
ATOM 3285 N N . ARG B 1 175 ? 5.672 -11.898 10.734 1 97.75 175 ARG B N 1
ATOM 3286 C CA . ARG B 1 175 ? 5.645 -10.727 11.609 1 97.75 175 ARG B CA 1
ATOM 3287 C C . ARG B 1 175 ? 4.371 -9.914 11.398 1 97.75 175 ARG B C 1
ATOM 3289 O O . ARG B 1 175 ? 3.84 -9.867 10.281 1 97.75 175 ARG B O 1
ATOM 3296 N N . ILE B 1 176 ? 3.93 -9.328 12.445 1 97.62 176 ILE B N 1
ATOM 3297 C CA . ILE B 1 176 ? 2.75 -8.469 12.359 1 97.62 176 ILE B CA 1
ATOM 3298 C C . ILE B 1 176 ? 2.928 -7.254 13.266 1 97.62 176 ILE B C 1
ATOM 3300 O O . ILE B 1 176 ? 3.51 -7.355 14.352 1 97.62 176 ILE B O 1
ATOM 3304 N N . GLY B 1 177 ? 2.648 -6.094 12.781 1 97.06 177 GLY B N 1
ATOM 3305 C CA . GLY B 1 177 ? 2.555 -4.859 13.539 1 97.06 177 GLY B CA 1
ATOM 3306 C C . GLY B 1 177 ? 1.187 -4.211 13.461 1 97.06 177 GLY B C 1
ATOM 3307 O O . GLY B 1 177 ? 0.429 -4.461 12.516 1 97.06 177 GLY B O 1
ATOM 3308 N N . ARG B 1 178 ? 0.9 -3.389 14.43 1 96.31 178 ARG B N 1
ATOM 3309 C CA . ARG B 1 178 ? -0.391 -2.713 14.508 1 96.31 178 ARG B CA 1
ATOM 3310 C C . ARG B 1 178 ? -0.258 -1.36 15.203 1 96.31 178 ARG B C 1
ATOM 3312 O O . ARG B 1 178 ? 0.486 -1.226 16.172 1 96.31 178 ARG B O 1
ATOM 3319 N N . ILE B 1 179 ? -0.975 -0.41 14.656 1 97 179 ILE B N 1
ATOM 3320 C CA . ILE B 1 179 ? -0.978 0.883 15.328 1 97 179 ILE B CA 1
ATOM 3321 C C . ILE B 1 179 ? -1.676 0.758 16.688 1 97 179 ILE B C 1
ATOM 3323 O O . ILE B 1 179 ? -2.508 -0.129 16.875 1 97 179 ILE B O 1
ATOM 3327 N N . LYS B 1 180 ? -1.441 1.63 17.578 1 94 180 LYS B N 1
ATOM 3328 C CA . LYS B 1 180 ? -1.826 1.5 18.984 1 94 180 LYS B CA 1
ATOM 3329 C C . LYS B 1 180 ? -3.342 1.562 19.141 1 94 180 LYS B C 1
ATOM 3331 O O . LYS B 1 180 ? -3.902 0.932 20.047 1 94 180 LYS B O 1
ATOM 3336 N N . PHE B 1 181 ? -4.027 2.336 18.297 1 92.56 181 PHE B N 1
ATOM 3337 C CA . PHE B 1 181 ? -5.449 2.564 18.531 1 92.56 181 PHE B CA 1
ATOM 3338 C C . PHE B 1 181 ? -6.293 1.917 17.453 1 92.56 181 PHE B C 1
ATOM 3340 O O . PHE B 1 181 ? -7.398 2.379 17.156 1 92.56 181 PHE B O 1
ATOM 3347 N N . SER B 1 182 ? -5.672 0.928 16.812 1 89.44 182 SER B N 1
ATOM 3348 C CA . SER B 1 182 ? -6.457 0.15 15.852 1 89.44 182 SER B CA 1
ATOM 3349 C C . SER B 1 182 ? -7.699 -0.443 16.516 1 89.44 182 SER B C 1
ATOM 3351 O O . SER B 1 182 ? -7.648 -0.875 17.672 1 89.44 182 SER B O 1
ATOM 3353 N N . ARG B 1 183 ? -8.719 -0.612 15.742 1 81.31 183 ARG B N 1
ATOM 3354 C CA . ARG B 1 183 ? -9.984 -1.103 16.297 1 81.31 183 ARG B CA 1
ATOM 3355 C C . ARG B 1 183 ? -10.055 -2.625 16.234 1 81.31 183 ARG B C 1
ATOM 3357 O O . ARG B 1 183 ? -10.828 -3.246 16.953 1 81.31 183 ARG B O 1
ATOM 3364 N N . ASP B 1 184 ? -9.305 -3.148 15.383 1 81.31 184 ASP B N 1
ATOM 3365 C CA . ASP B 1 184 ? -9.375 -4.594 15.18 1 81.31 184 ASP B CA 1
ATOM 3366 C C . ASP B 1 184 ? -8.531 -5.332 16.219 1 81.31 184 ASP B C 1
ATOM 3368 O O . ASP B 1 184 ? -7.512 -4.812 16.688 1 81.31 184 ASP B O 1
ATOM 3372 N N . LEU B 1 185 ? -8.938 -6.512 16.531 1 80.25 185 LEU B N 1
ATOM 3373 C CA . LEU B 1 185 ? -8.266 -7.352 17.516 1 80.25 185 LEU B CA 1
ATOM 3374 C C . LEU B 1 185 ? -6.953 -7.895 16.953 1 80.25 185 LEU B C 1
ATOM 3376 O O . LEU B 1 185 ? -6.812 -8.062 15.742 1 80.25 185 LEU B O 1
ATOM 3380 N N . PRO B 1 186 ? -6.082 -8.266 17.906 1 86.56 186 PRO B N 1
ATOM 3381 C CA . PRO B 1 186 ? -4.777 -8.781 17.484 1 86.56 186 PRO B CA 1
ATOM 3382 C C . PRO B 1 186 ? -4.871 -10.156 16.828 1 86.56 186 PRO B C 1
ATOM 3384 O O . PRO B 1 186 ? -5.582 -11.031 17.344 1 86.56 186 PRO B O 1
ATOM 3387 N N . VAL B 1 187 ? -4.262 -10.32 15.812 1 93.31 187 VAL B N 1
ATOM 3388 C CA . VAL B 1 187 ? -4.109 -11.594 15.109 1 93.31 187 VAL B CA 1
ATOM 3389 C C . VAL B 1 187 ? -2.84 -12.297 15.586 1 93.31 187 VAL B C 1
ATOM 3391 O O . VAL B 1 187 ? -1.784 -11.672 15.711 1 93.31 187 VAL B O 1
ATOM 3394 N N . ARG B 1 188 ? -2.928 -13.547 15.898 1 95 188 ARG B N 1
ATOM 3395 C CA . ARG B 1 188 ? -1.777 -14.312 16.359 1 95 188 ARG B CA 1
ATOM 3396 C C . ARG B 1 188 ? -1.114 -15.062 15.211 1 95 188 ARG B C 1
ATOM 3398 O O . ARG B 1 188 ? 0.112 -15.055 15.086 1 95 188 ARG B O 1
ATOM 3405 N N . ARG B 1 189 ? -1.89 -15.773 14.492 1 97.44 189 ARG B N 1
ATOM 3406 C CA . ARG B 1 189 ? -1.435 -16.5 13.305 1 97.44 189 ARG B CA 1
ATOM 3407 C C . ARG B 1 189 ? -2.328 -16.203 12.109 1 97.44 189 ARG B C 1
ATOM 3409 O O . ARG B 1 189 ? -3.496 -15.844 12.273 1 97.44 189 ARG B O 1
ATOM 3416 N N . MET B 1 190 ? -1.756 -16.344 10.977 1 98.25 190 MET B N 1
ATOM 3417 C CA . MET B 1 190 ? -2.494 -16.094 9.742 1 98.25 190 MET B CA 1
ATOM 3418 C C . MET B 1 190 ? -1.901 -16.891 8.586 1 98.25 190 MET B C 1
ATOM 3420 O O . MET B 1 190 ? -0.68 -17 8.461 1 98.25 190 MET B O 1
ATOM 3424 N N . VAL B 1 191 ? -2.715 -17.5 7.801 1 98.62 191 VAL B N 1
ATOM 3425 C CA . VAL B 1 191 ? -2.338 -18.203 6.578 1 98.62 191 VAL B CA 1
ATOM 3426 C C . VAL B 1 191 ? -3.18 -17.688 5.41 1 98.62 191 VAL B C 1
ATOM 3428 O O . VAL B 1 191 ? -4.41 -17.719 5.469 1 98.62 191 VAL B O 1
ATOM 3431 N N . ARG B 1 192 ? -2.572 -17.203 4.445 1 98.5 192 ARG B N 1
ATOM 3432 C CA . ARG B 1 192 ? -3.203 -16.734 3.217 1 98.5 192 ARG B CA 1
ATOM 3433 C C . ARG B 1 192 ? -2.885 -17.656 2.051 1 98.5 192 ARG B C 1
ATOM 3435 O O . ARG B 1 192 ? -1.722 -18 1.822 1 98.5 192 ARG B O 1
ATOM 3442 N N . GLU B 1 193 ? -3.9 -18.031 1.309 1 98.69 193 GLU B N 1
ATOM 3443 C CA . GLU B 1 193 ? -3.695 -18.875 0.141 1 98.69 193 GLU B CA 1
ATOM 3444 C C . GLU B 1 193 ? -4.355 -18.281 -1.1 1 98.69 193 GLU B C 1
ATOM 3446 O O . GLU B 1 193 ? -5.496 -17.828 -1.042 1 98.69 193 GLU B O 1
ATOM 3451 N N . TRP B 1 194 ? -3.674 -18.234 -2.166 1 98.88 194 TRP B N 1
ATOM 3452 C CA . TRP B 1 194 ? -4.195 -17.969 -3.504 1 98.88 194 TRP B CA 1
ATOM 3453 C C . TRP B 1 194 ? -4.023 -19.188 -4.406 1 98.88 194 TRP B C 1
ATOM 3455 O O . TRP B 1 194 ? -2.91 -19.688 -4.586 1 98.88 194 TRP B O 1
ATOM 3465 N N . ILE B 1 195 ? -5.125 -19.641 -4.938 1 98.75 195 ILE B N 1
ATOM 3466 C CA . ILE B 1 195 ? -5.137 -20.859 -5.73 1 98.75 195 ILE B CA 1
ATOM 3467 C C . ILE B 1 195 ? -5.77 -20.594 -7.094 1 98.75 195 ILE B C 1
ATOM 3469 O O . ILE B 1 195 ? -6.934 -20.188 -7.176 1 98.75 195 ILE B O 1
ATOM 3473 N N . LEU B 1 196 ? -4.98 -20.766 -8.141 1 98.69 196 LEU B N 1
ATOM 3474 C CA . LEU B 1 196 ? -5.559 -20.688 -9.477 1 98.69 196 LEU B CA 1
ATOM 3475 C C . LEU B 1 196 ? -6.43 -21.922 -9.758 1 98.69 196 LEU B C 1
ATOM 3477 O O . LEU B 1 196 ? -5.926 -23.047 -9.82 1 98.69 196 LEU B O 1
ATOM 3481 N N . LEU B 1 197 ? -7.699 -21.719 -9.961 1 98.25 197 LEU B N 1
ATOM 3482 C CA . LEU B 1 197 ? -8.641 -22.828 -10.141 1 98.25 197 LEU B CA 1
ATOM 3483 C C . LEU B 1 197 ? -8.695 -23.25 -11.602 1 98.25 197 LEU B C 1
ATOM 3485 O O . LEU B 1 197 ? -8.875 -24.438 -11.891 1 98.25 197 LEU B O 1
ATOM 3489 N N . ASN B 1 198 ? -8.641 -22.328 -12.523 1 96.81 198 ASN B N 1
ATOM 3490 C CA . ASN B 1 198 ? -8.578 -22.469 -13.977 1 96.81 198 ASN B CA 1
ATOM 3491 C C . ASN B 1 198 ? -8.016 -21.219 -14.633 1 96.81 198 ASN B C 1
ATOM 3493 O O . ASN B 1 198 ? -7.441 -20.359 -13.953 1 96.81 198 ASN B O 1
ATOM 3497 N N . GLU B 1 199 ? -8.102 -21.016 -15.875 1 93.31 199 GLU B N 1
ATOM 3498 C CA . GLU B 1 199 ? -7.434 -19.969 -16.625 1 93.31 199 GLU B CA 1
ATOM 3499 C C . GLU B 1 199 ? -7.926 -18.578 -16.203 1 93.31 199 GLU B C 1
ATOM 3501 O O . GLU B 1 199 ? -7.238 -17.578 -16.422 1 93.31 199 GLU B O 1
ATOM 3506 N N . SER B 1 200 ? -9.109 -18.594 -15.57 1 94.88 200 SER B N 1
ATOM 3507 C CA . SER B 1 200 ? -9.68 -17.266 -15.367 1 94.88 200 SER B CA 1
ATOM 3508 C C . SER B 1 200 ? -10.234 -17.109 -13.953 1 94.88 200 SER B C 1
ATOM 3510 O O . SER B 1 200 ? -10.867 -16.094 -13.633 1 94.88 200 SER B O 1
ATOM 3512 N N . HIS B 1 201 ? -10.07 -18.109 -13.078 1 98.12 201 HIS B N 1
ATOM 3513 C CA . HIS B 1 201 ? -10.617 -18 -11.727 1 98.12 201 HIS B CA 1
ATOM 3514 C C . HIS B 1 201 ? -9.539 -18.234 -10.68 1 98.12 201 HIS B C 1
ATOM 3516 O O . HIS B 1 201 ? -8.789 -19.203 -10.758 1 98.12 201 HIS B O 1
ATOM 3522 N N . LEU B 1 202 ? -9.484 -17.344 -9.695 1 98.75 202 LEU B N 1
ATOM 3523 C CA . LEU B 1 202 ? -8.539 -17.375 -8.578 1 98.75 202 LEU B CA 1
ATOM 3524 C C . LEU B 1 202 ? -9.273 -17.453 -7.246 1 98.75 202 LEU B C 1
ATOM 3526 O O . LEU B 1 202 ? -10.188 -16.672 -6.988 1 98.75 202 LEU B O 1
ATOM 3530 N N . GLU B 1 203 ? -8.945 -18.422 -6.465 1 98.88 203 GLU B N 1
ATOM 3531 C CA . GLU B 1 203 ? -9.516 -18.578 -5.133 1 98.88 203 GLU B CA 1
ATOM 3532 C C . GLU B 1 203 ? -8.602 -18 -4.062 1 98.88 203 GLU B C 1
ATOM 3534 O O . GLU B 1 203 ? -7.383 -18.188 -4.105 1 98.88 203 GLU B O 1
ATOM 3539 N N . SER B 1 204 ? -9.141 -17.266 -3.162 1 98.81 204 SER B N 1
ATOM 3540 C CA . SER B 1 204 ? -8.43 -16.75 -2 1 98.81 204 SER B CA 1
ATOM 3541 C C . SER B 1 204 ? -9.039 -17.25 -0.701 1 98.81 204 SER B C 1
ATOM 3543 O O . SER B 1 204 ? -10.258 -17.203 -0.522 1 98.81 204 SER B O 1
ATOM 3545 N N . ARG B 1 205 ? -8.188 -17.734 0.145 1 98.62 205 ARG B N 1
ATOM 3546 C CA . ARG B 1 205 ? -8.555 -18.141 1.499 1 98.62 205 ARG B CA 1
ATOM 3547 C C . ARG B 1 205 ? -7.648 -17.484 2.531 1 98.62 205 ARG B C 1
ATOM 3549 O O . ARG B 1 205 ? -6.43 -17.438 2.35 1 98.62 205 ARG B O 1
ATOM 3556 N N . LEU B 1 206 ? -8.25 -17.031 3.559 1 98.44 206 LEU B N 1
ATOM 3557 C CA . LEU B 1 206 ? -7.492 -16.5 4.688 1 98.44 206 LEU B CA 1
ATOM 3558 C C . LEU B 1 206 ? -7.934 -17.141 5.992 1 98.44 206 LEU B C 1
ATOM 3560 O O . LEU B 1 206 ? -9.094 -17.016 6.398 1 98.44 206 LEU B O 1
ATOM 3564 N N . HIS B 1 207 ? -7.031 -17.875 6.613 1 98.31 207 HIS B N 1
ATOM 3565 C CA . HIS B 1 207 ? -7.219 -18.422 7.949 1 98.31 207 HIS B CA 1
ATOM 3566 C C . HIS B 1 207 ? -6.477 -17.594 8.992 1 98.31 207 HIS B C 1
ATOM 3568 O O . HIS B 1 207 ? -5.387 -17.094 8.734 1 98.31 207 HIS B O 1
ATOM 3574 N N . MET B 1 208 ? -7.074 -17.453 10.148 1 97.25 208 MET B N 1
ATOM 3575 C CA . MET B 1 208 ? -6.355 -16.75 11.203 1 97.25 208 MET B CA 1
ATOM 3576 C C . MET B 1 208 ? -6.727 -17.281 12.578 1 97.25 208 MET B C 1
ATOM 3578 O O . MET B 1 208 ? -7.723 -18 12.727 1 97.25 208 MET B O 1
ATOM 3582 N N . SER B 1 209 ? -5.887 -17.031 13.5 1 96.44 209 SER B N 1
ATOM 3583 C CA . SER B 1 209 ? -6.133 -17.25 14.922 1 96.44 209 SER B CA 1
ATOM 3584 C C . SER B 1 209 ? -5.891 -15.984 15.734 1 96.44 209 SER B C 1
ATOM 3586 O O . SER B 1 209 ? -5.172 -15.086 15.297 1 96.44 209 SER B O 1
ATOM 3588 N N . THR B 1 210 ? -6.582 -15.891 16.719 1 93.56 210 THR B N 1
ATOM 3589 C CA . THR B 1 210 ? -6.355 -14.844 17.719 1 93.56 210 THR B CA 1
ATOM 3590 C C . THR B 1 210 ? -5.902 -15.445 19.047 1 93.56 210 THR B C 1
ATOM 3592 O O . THR B 1 210 ? -5.609 -16.641 19.125 1 93.56 210 THR B O 1
ATOM 3595 N N . LEU B 1 211 ? -5.754 -14.531 20.047 1 89.75 211 LEU B N 1
ATOM 3596 C CA . LEU B 1 211 ? -5.387 -15.039 21.359 1 89.75 211 LEU B CA 1
ATOM 3597 C C . LEU B 1 211 ? -6.496 -15.922 21.938 1 89.75 211 LEU B C 1
ATOM 3599 O O . LEU B 1 211 ? -6.227 -16.844 22.703 1 89.75 211 LEU B O 1
ATOM 3603 N N . THR B 1 212 ? -7.695 -15.703 21.453 1 91.56 212 THR B N 1
ATOM 3604 C CA . THR B 1 212 ? -8.836 -16.359 22.094 1 91.56 212 THR B CA 1
ATOM 3605 C C . THR B 1 212 ? -9.438 -17.406 21.172 1 91.56 212 THR B C 1
ATOM 3607 O O . THR B 1 212 ? -10.258 -18.219 21.594 1 91.56 212 THR B O 1
ATOM 3610 N N . HIS B 1 213 ? -9.078 -17.375 19.906 1 94.38 213 HIS B N 1
ATOM 3611 C CA . HIS B 1 213 ? -9.68 -18.312 18.969 1 94.38 213 HIS B CA 1
ATOM 3612 C C . HIS B 1 213 ? -8.617 -19.031 18.156 1 94.38 213 HIS B C 1
ATOM 3614 O O . HIS B 1 213 ? -7.641 -18.422 17.719 1 94.38 213 HIS B O 1
ATOM 3620 N N . ARG B 1 214 ? -8.773 -20.281 17.953 1 95.19 214 ARG B N 1
ATOM 3621 C CA . ARG B 1 214 ? -7.871 -21.109 17.156 1 95.19 214 ARG B CA 1
ATOM 3622 C C . ARG B 1 214 ? -7.926 -20.703 15.688 1 95.19 214 ARG B C 1
ATOM 3624 O O . ARG B 1 214 ? -8.625 -19.75 15.328 1 95.19 214 ARG B O 1
ATOM 3631 N N . MET B 1 215 ? -7.121 -21.453 14.938 1 97.12 215 MET B N 1
ATOM 3632 C CA . MET B 1 215 ? -7.078 -21.188 13.5 1 97.12 215 MET B CA 1
ATOM 3633 C C . MET B 1 215 ? -8.422 -21.5 12.852 1 97.12 215 MET B C 1
ATOM 3635 O O . MET B 1 215 ? -8.891 -22.641 12.914 1 97.12 215 MET B O 1
ATOM 3639 N N . LEU B 1 216 ? -9.047 -20.469 12.227 1 97.12 216 LEU B N 1
ATOM 3640 C CA . LEU B 1 216 ? -10.336 -20.609 11.539 1 97.12 216 LEU B CA 1
ATOM 3641 C C . LEU B 1 216 ? -10.32 -19.875 10.211 1 97.12 216 LEU B C 1
ATOM 3643 O O . LEU B 1 216 ? -9.547 -18.938 10.023 1 97.12 216 LEU B O 1
ATOM 3647 N N . LEU B 1 217 ? -11.141 -20.391 9.32 1 97.38 217 LEU B N 1
ATOM 3648 C CA . LEU B 1 217 ? -11.328 -19.672 8.062 1 97.38 217 LEU B CA 1
ATOM 3649 C C . LEU B 1 217 ? -11.984 -18.312 8.312 1 97.38 217 LEU B C 1
ATOM 3651 O O . LEU B 1 217 ? -13.039 -18.25 8.945 1 97.38 217 LEU B O 1
ATOM 3655 N N . HIS B 1 218 ? -11.383 -17.266 7.898 1 96.69 218 HIS B N 1
ATOM 3656 C CA . HIS B 1 218 ? -11.883 -15.914 8.117 1 96.69 218 HIS B CA 1
ATOM 3657 C C . HIS B 1 218 ? -12.516 -15.352 6.844 1 96.69 218 HIS B C 1
ATOM 3659 O O . HIS B 1 218 ? -13.617 -14.797 6.883 1 96.69 218 HIS B O 1
ATOM 3665 N N . THR B 1 219 ? -11.836 -15.438 5.746 1 97.5 219 THR B N 1
ATOM 3666 C CA . THR B 1 219 ? -12.398 -14.961 4.488 1 97.5 219 THR B CA 1
ATOM 3667 C C . THR B 1 219 ? -12.195 -15.992 3.379 1 97.5 219 THR B C 1
ATOM 3669 O O . THR B 1 219 ? -11.188 -16.703 3.367 1 97.5 219 THR B O 1
ATOM 3672 N N . HIS B 1 220 ? -13.141 -16.094 2.49 1 98.5 220 HIS B N 1
ATOM 3673 C CA . HIS B 1 220 ? -13.117 -16.938 1.303 1 98.5 220 HIS B CA 1
ATOM 3674 C C . HIS B 1 220 ? -13.758 -16.219 0.112 1 98.5 220 HIS B C 1
ATOM 3676 O O . HIS B 1 220 ? -14.844 -15.656 0.231 1 98.5 220 HIS B O 1
ATOM 3682 N N . ILE B 1 221 ? -13.109 -16.266 -1.019 1 98.62 221 ILE B N 1
ATOM 3683 C CA . ILE B 1 221 ? -13.641 -15.586 -2.191 1 98.62 221 ILE B CA 1
ATOM 3684 C C . ILE B 1 221 ? -13.039 -16.188 -3.459 1 98.62 221 ILE B C 1
ATOM 3686 O O . ILE B 1 221 ? -11.859 -16.547 -3.48 1 98.62 221 ILE B O 1
ATOM 3690 N N . ILE B 1 222 ? -13.789 -16.359 -4.465 1 98.81 222 ILE B N 1
ATOM 3691 C CA . ILE B 1 222 ? -13.336 -16.75 -5.797 1 98.81 222 ILE B CA 1
ATOM 3692 C C . ILE B 1 222 ? -13.477 -15.57 -6.758 1 98.81 222 ILE B C 1
ATOM 3694 O O . ILE B 1 222 ? -14.57 -15.023 -6.918 1 98.81 222 ILE B O 1
ATOM 3698 N N . TYR B 1 223 ? -12.375 -15.195 -7.367 1 98.69 223 TYR B N 1
ATOM 3699 C CA . TYR B 1 223 ? -12.32 -14.062 -8.281 1 98.69 223 TYR B CA 1
ATOM 3700 C C . TYR B 1 223 ? -12.352 -14.523 -9.734 1 98.69 223 TYR B C 1
ATOM 3702 O O . TYR B 1 223 ? -12.008 -15.672 -10.031 1 98.69 223 TYR B O 1
ATOM 3710 N N . GLU B 1 224 ? -12.758 -13.609 -10.609 1 98.12 224 GLU B N 1
ATOM 3711 C CA . GLU B 1 224 ? -12.555 -13.727 -12.055 1 98.12 224 GLU B CA 1
ATOM 3712 C C . GLU B 1 224 ? -11.523 -12.711 -12.547 1 98.12 224 GLU B C 1
ATOM 3714 O O . GLU B 1 224 ? -11.516 -11.562 -12.109 1 98.12 224 GLU B O 1
ATOM 3719 N N . LYS B 1 225 ? -10.672 -13.203 -13.422 1 97 225 LYS B N 1
ATOM 3720 C CA . LYS B 1 225 ? -9.711 -12.273 -14.016 1 97 225 LYS B CA 1
ATOM 3721 C C . LYS B 1 225 ? -10.422 -11.25 -14.898 1 97 225 LYS B C 1
ATOM 3723 O O . LYS B 1 225 ? -11.172 -11.609 -15.805 1 97 225 LYS B O 1
ATOM 3728 N N . VAL B 1 226 ? -10.117 -9.953 -14.625 1 96.69 226 VAL B N 1
ATOM 3729 C CA . VAL B 1 226 ? -10.82 -8.93 -15.375 1 96.69 226 VAL B CA 1
ATOM 3730 C C . VAL B 1 226 ? -9.836 -8.156 -16.25 1 96.69 226 VAL B C 1
ATOM 3732 O O . VAL B 1 226 ? -10.25 -7.395 -17.125 1 96.69 226 VAL B O 1
ATOM 3735 N N . TYR B 1 227 ? -8.555 -8.328 -16.031 1 95.19 227 TYR B N 1
ATOM 3736 C CA . TYR B 1 227 ? -7.52 -7.707 -16.844 1 95.19 227 TYR B CA 1
ATOM 3737 C C . TYR B 1 227 ? -6.188 -8.43 -16.688 1 95.19 227 TYR B C 1
ATOM 3739 O O . TYR B 1 227 ? -5.766 -8.719 -15.57 1 95.19 227 TYR B O 1
ATOM 3747 N N . PRO B 1 228 ? -5.512 -8.711 -17.75 1 91.31 228 PRO B N 1
ATOM 3748 C CA . PRO B 1 228 ? -5.969 -8.625 -19.141 1 91.31 228 PRO B CA 1
ATOM 3749 C C . PRO B 1 228 ? -7.035 -9.672 -19.484 1 91.31 228 PRO B C 1
ATOM 3751 O O . PRO B 1 228 ? -7.043 -10.758 -18.906 1 91.31 228 PRO B O 1
ATOM 3754 N N . ARG B 1 229 ? -7.941 -9.32 -20.375 1 82 229 ARG B N 1
ATOM 3755 C CA . ARG B 1 229 ? -8.992 -10.227 -20.828 1 82 229 ARG B CA 1
ATOM 3756 C C . ARG B 1 229 ? -9.383 -9.922 -22.266 1 82 229 ARG B C 1
ATOM 3758 O O . ARG B 1 229 ? -9.273 -8.781 -22.719 1 82 229 ARG B O 1
#

Nearest PDB structures (foldseek):
  3ia8-assembly1_A  TM=9.341E-01  e=1.445E-13  Homo sapiens
  5dyq-assembly1_D  TM=3.962E-01  e=4.175E-01  Micromonospora maris AB-18-032
  7pxo-assembly2_C  TM=3.917E-01  e=4.175E-01  Micromonospora maris AB-18-032
  8oii-assembly1_B  TM=2.567E-01  e=1.747E-01  Mycetohabitans rhizoxinica
  4kc5-assembly1_B  TM=2.508E-01  e=1.405E-01  Mycetohabitans rhizoxinica

Radius of gyration: 24.04 Å; Cα contacts (8 Å, |Δi|>4): 1152; chains: 2; bounding box: 57×74×64 Å

Organism: Meloidogyne incognita (NCBI:txid6306)

Secondary structure (DSSP, 8-state):
-----------BSSTTHHHHHHH-TTHHHH-TTTTTTBTTTTT--SSSS-------GGG-GGG--GGGGGGGGG-EEEEEEEEEEEEETTEEEEEEEEEEEEEEE-SSSS-EEEEEEEEEESSSSS-EEEEEEEEEEEE-SSSS-EEEEEEETTSEEEEEEEEE-SSEEEEEEEEEEE-TT-SSPPPSEEEEEEEEEETTEEEEEEEEE-SSS-SEEEEEEEEEEEE--/-----------BSSTTHHHHHHH-TTHHHH-TTTTTTBHHHHT---SSS-------GGG-GGG--GGGGGGGGG-EEEEEEEEEEEEETTEEEEEEEEEEEEEEE-SSSS-EEEEEEEEEESSSSS-EEEEEEEEEEEE-SSSS-EEEEEEETTSEEEEEEEEE-SSEEEEEEEEEEE-TT-SSPPEEEEEEEEEEEETTEEEEEEEEEESSS-SEEEEEEEEEEEE--